Protein AF-A0A6J4G2F6-F1 (afdb_monomer_lite)

Sequence (438 aa):
MKLSGLYKGKTIAEAMEIYAPRSENNTDAYLQFIKQKSGVDLSKKLADLTPAEYEAFMGAIREYESSAGRGHEKGKGTVIKHSGNDGQAAPAPDLSTLRPEPRPRMGDQEGPAAVDGEPKPGDQPAEPEPPQEQKKSEAPADPRTHSLVEMASAPIDNPGRSALLKPVEKLTQAEMMDMINHAQGDYRGHRAGDPLKYHTYEKVQDWHVAMYGDGPQQHDGGKPVEPKPIRPIPEQPSPHTTPDGGDLWLATARIGQQVAEAAGTDGYSNAVKGLQRGLNILNQANPLPARSPAYGPYTKLGPVTEDGQYGPQTDFALKYATARQGPAKVQDGLALGRFNTFARNAQTSGNADGLEAATHGAFGPLFRSGVDTGSPKVEGGVLQETLNVLGPRHHDDWEALKVDNWVGPKTTAAFGRVLQNEDADRLTTAFGRGLGLL

Foldseek 3Di:
DDDPPLQPPDFQLVVLCVVPNVVHDVSVVLVVQLCVQLVDDRRDRPVPDDPSSNCSSVVSVVVVVVVVVPDDPDDDDDDDDDDDDDDDDDDDDDDPDDDDDDDDDDDDDDDDDDDDDDDDDDDDDDDDDDDPDPPPPQDPQDVQLVVLLVLLLDQDPQLLLNLLLDDLQQDAPVSLVSLVCCLVPVPPDDDPDQQVSLSSVLSSVQSCCQFQNPDDFDDDPNHTDDTHGPDDGDPDHDARAFPVRHHLSVLSSVVSVVLSVVCSVLNQLLSLLLLQQLLQLLLVVDPDDAGPPNPGGRDRNDGDDSRSDNDPSSSSSSSNCCSPPNSLLSLLSSLLSQLLSLLVVCLVVLALPCVVVSQCVSCVVVPDDPPDPPDQLVLQLLLLVLLQVQQVVPPVPDDRDDRDSDCDPVSSVSSSNSSPPDPSNRSSSSSSVSVVSD

Secondary structure (DSSP, 8-state):
----TTTTT-BHHHHHHHHS-TTTS-HHHHHHHHHHHH---TTSBGGG--HHHHHHHHHHHHHHHHHHTS---SS----PPP-------PPPPP------PPPPPP---------------------PPP-------PPPPPHHHHHHHHHHHSPPSSHHHHHTTS-GGG--HHHHHHHHHHHHHT--S--TT-HHHHHHHHHHHHHHHHHH-SPPPPEETTEEPPPPPSSPPPSSPPPPB-TTS-BHHHHHHHHHHHHHHHHHHH-HHHHHHHHHHHHHHHHHHSPPPPPPTTT-SPPPPPPPP-SS---HHHHHHHHHHHHHH-HHHHHHHHHHHHHHHHHHHHHHHT--TTHHHHHHHHHHHHHS-TT-SSS--HHHHHHHHHHHHHGGGT-TT-PPPP-SS---HHHHHHHHHHHTTS-HHHHHHHHHHHTT--

pLDDT: mean 81.3, std 23.37, range [26.16, 98.69]

Radius of gyration: 30.46 Å; chains: 1; bounding box: 100×67×74 Å

Structure (mmCIF, N/CA/C/O backbone):
data_AF-A0A6J4G2F6-F1
#
_entry.id   AF-A0A6J4G2F6-F1
#
loop_
_atom_site.group_PDB
_atom_site.id
_atom_site.type_symbol
_atom_site.label_atom_id
_atom_site.label_alt_id
_atom_site.label_comp_id
_atom_site.label_asym_id
_atom_site.label_entity_id
_atom_site.label_seq_id
_atom_site.pdbx_PDB_ins_code
_atom_site.Cartn_x
_atom_site.Cartn_y
_atom_site.Cartn_z
_atom_site.occupancy
_atom_site.B_iso_or_equiv
_atom_site.auth_seq_id
_atom_site.auth_comp_id
_atom_site.auth_asym_id
_atom_site.auth_atom_id
_atom_site.pdbx_PDB_model_num
ATOM 1 N N . MET A 1 1 ? 27.755 27.641 -13.354 1.00 51.56 1 MET A N 1
ATOM 2 C CA . MET A 1 1 ? 27.367 26.448 -12.574 1.00 51.56 1 MET A CA 1
ATOM 3 C C . MET A 1 1 ? 26.023 26.715 -11.891 1.00 51.56 1 MET A C 1
ATOM 5 O O . MET A 1 1 ? 25.897 27.755 -11.257 1.00 51.56 1 MET A O 1
ATOM 9 N N . LYS A 1 2 ? 24.996 25.863 -12.053 1.00 50.91 2 LYS A N 1
ATOM 10 C CA . LYS A 1 2 ? 23.713 26.022 -11.330 1.00 50.91 2 LYS A CA 1
ATOM 11 C C . LYS A 1 2 ? 23.823 25.326 -9.968 1.00 50.91 2 LYS A C 1
ATOM 13 O O . LYS A 1 2 ? 23.649 24.118 -9.886 1.00 50.91 2 LYS A O 1
ATOM 18 N N . LEU A 1 3 ? 24.166 26.078 -8.923 1.00 59.00 3 LEU A N 1
ATOM 19 C CA . LEU A 1 3 ? 24.136 25.586 -7.540 1.00 59.00 3 LEU A CA 1
ATOM 20 C C . LEU A 1 3 ? 22.682 25.531 -7.050 1.00 59.00 3 LEU A C 1
ATOM 22 O O . LEU A 1 3 ? 21.892 26.419 -7.384 1.00 59.00 3 LEU A O 1
ATOM 26 N N . SER A 1 4 ? 22.320 24.509 -6.268 1.00 70.19 4 SER A N 1
ATOM 27 C CA . SER A 1 4 ? 20.997 24.457 -5.634 1.00 70.19 4 SER A CA 1
ATOM 28 C C . SER A 1 4 ? 20.810 25.661 -4.699 1.00 70.19 4 SER A C 1
ATOM 30 O O . SER A 1 4 ? 21.786 26.231 -4.197 1.00 70.19 4 SER A O 1
ATOM 32 N N . GLY A 1 5 ? 19.558 26.058 -4.444 1.00 75.00 5 GLY A N 1
ATOM 33 C CA . GLY A 1 5 ? 19.252 27.206 -3.577 1.00 75.00 5 GLY A CA 1
ATOM 34 C C . GLY A 1 5 ? 19.876 27.106 -2.178 1.00 75.00 5 GLY A C 1
ATOM 35 O O . GLY A 1 5 ? 20.193 28.129 -1.581 1.00 75.00 5 GLY A O 1
ATOM 36 N N . LEU A 1 6 ? 20.134 25.882 -1.706 1.00 74.81 6 LEU A N 1
ATOM 37 C CA . LEU A 1 6 ? 20.721 25.579 -0.397 1.00 74.81 6 LEU A CA 1
ATOM 38 C C . LEU A 1 6 ? 22.200 25.982 -0.268 1.00 74.81 6 LEU A C 1
ATOM 40 O O . LEU A 1 6 ? 22.638 26.332 0.826 1.00 74.81 6 LEU A O 1
ATOM 44 N N . TYR A 1 7 ? 22.964 25.977 -1.366 1.00 82.06 7 TYR A N 1
ATOM 45 C CA . TYR A 1 7 ? 24.408 26.270 -1.359 1.00 82.06 7 TYR A CA 1
ATOM 46 C C . TYR A 1 7 ? 24.752 27.653 -1.922 1.00 82.06 7 TYR A C 1
ATOM 48 O O . TYR A 1 7 ? 25.921 28.042 -1.993 1.00 82.06 7 TYR A O 1
ATOM 56 N N . LYS A 1 8 ? 23.741 28.420 -2.341 1.00 84.12 8 LYS A N 1
ATOM 57 C CA . LYS A 1 8 ? 23.938 29.717 -2.986 1.00 84.12 8 LYS A CA 1
ATOM 58 C C . LYS A 1 8 ? 24.568 30.717 -2.009 1.00 84.12 8 LYS A C 1
ATOM 60 O O . LYS A 1 8 ? 24.012 31.008 -0.957 1.00 84.12 8 LYS A O 1
ATOM 65 N N . GLY A 1 9 ? 25.722 31.267 -2.390 1.00 85.81 9 GLY A N 1
ATOM 66 C CA . GLY A 1 9 ? 26.434 32.302 -1.630 1.00 85.81 9 GLY A CA 1
ATOM 67 C C . GLY A 1 9 ? 27.280 31.800 -0.457 1.00 85.81 9 GLY A C 1
ATOM 68 O O . GLY A 1 9 ? 27.942 32.623 0.171 1.00 85.81 9 GLY A O 1
ATOM 69 N N . LYS A 1 10 ? 27.292 30.488 -0.192 1.00 91.12 10 LYS A N 1
ATOM 70 C CA . LYS A 1 10 ? 28.061 29.876 0.895 1.00 91.12 10 LYS A CA 1
ATOM 71 C C . LYS A 1 10 ? 29.513 29.633 0.497 1.00 91.12 10 LYS A C 1
ATOM 73 O O . LYS A 1 10 ? 29.814 29.322 -0.663 1.00 91.12 10 LYS A O 1
ATOM 78 N N . THR A 1 11 ? 30.397 29.762 1.476 1.00 95.94 11 THR A N 1
ATOM 79 C CA . THR A 1 11 ? 31.772 29.259 1.400 1.00 95.94 11 THR A CA 1
ATOM 80 C C . THR A 1 11 ? 31.779 27.737 1.320 1.00 95.94 11 THR A C 1
ATOM 82 O O . THR A 1 11 ? 30.791 27.079 1.660 1.00 95.94 11 THR A O 1
ATOM 85 N N . ILE A 1 12 ? 32.888 27.157 0.866 1.00 92.12 12 ILE A N 1
ATOM 86 C CA . ILE A 1 12 ? 33.057 25.701 0.871 1.00 92.12 12 ILE A CA 1
ATOM 87 C C . ILE A 1 12 ? 32.887 25.153 2.291 1.00 92.12 12 ILE A C 1
ATOM 89 O O . ILE A 1 12 ? 32.161 24.182 2.473 1.00 92.12 12 ILE A O 1
ATOM 93 N N . ALA A 1 13 ? 33.485 25.797 3.299 1.00 92.00 13 ALA A N 1
ATOM 94 C CA . ALA A 1 13 ? 33.343 25.379 4.692 1.00 92.00 13 ALA A CA 1
ATOM 95 C C . ALA A 1 13 ? 31.871 25.335 5.146 1.00 92.00 13 ALA A C 1
ATOM 97 O O . ALA A 1 13 ? 31.409 24.313 5.646 1.00 92.00 13 ALA A O 1
ATOM 98 N N . GLU A 1 14 ? 31.102 26.397 4.895 1.00 91.88 14 GLU A N 1
ATOM 99 C CA . GLU A 1 14 ? 29.677 26.458 5.257 1.00 91.88 14 GLU A CA 1
ATOM 100 C C . GLU A 1 14 ? 28.812 25.470 4.470 1.00 91.88 14 GLU A C 1
ATOM 102 O O . GLU A 1 14 ? 27.814 24.963 4.978 1.00 91.88 14 GLU A O 1
ATOM 107 N N . ALA A 1 15 ? 29.158 25.206 3.212 1.00 91.75 15 ALA A N 1
ATOM 108 C CA . ALA A 1 15 ? 28.461 24.207 2.419 1.00 91.75 15 ALA A CA 1
ATOM 109 C C . ALA A 1 15 ? 28.740 22.788 2.919 1.00 91.75 15 ALA A C 1
ATOM 111 O O . ALA A 1 15 ? 27.828 21.960 2.918 1.00 91.75 15 ALA A O 1
ATOM 112 N N . MET A 1 16 ? 29.957 22.523 3.399 1.00 90.75 16 MET A N 1
ATOM 113 C CA . MET A 1 16 ? 30.303 21.242 4.011 1.00 90.75 16 MET A CA 1
ATOM 114 C C . MET A 1 16 ? 29.598 21.020 5.348 1.00 90.75 16 MET A C 1
ATOM 116 O O . MET A 1 16 ? 29.248 19.885 5.635 1.00 90.75 16 MET A O 1
ATOM 120 N N . GLU A 1 17 ? 29.291 22.068 6.116 1.00 88.12 17 GLU A N 1
ATOM 121 C CA . GLU A 1 17 ? 28.448 21.941 7.320 1.00 88.12 17 GLU A CA 1
ATOM 122 C C . GLU A 1 17 ? 27.005 21.515 6.999 1.00 88.12 17 GLU A C 1
ATOM 124 O O . GLU A 1 17 ? 26.335 20.913 7.830 1.00 88.12 17 GLU A O 1
ATOM 129 N N . ILE A 1 18 ? 26.516 21.797 5.788 1.00 86.12 18 ILE A N 1
ATOM 130 C CA . ILE A 1 18 ? 25.191 21.350 5.326 1.00 86.12 18 ILE A CA 1
ATOM 131 C C . ILE A 1 18 ? 25.275 19.949 4.724 1.00 86.12 18 ILE A C 1
ATOM 133 O O . ILE A 1 18 ? 24.377 19.135 4.906 1.00 86.12 18 ILE A O 1
ATOM 137 N N . TYR A 1 19 ? 26.336 19.688 3.965 1.00 83.94 19 TYR A N 1
ATOM 138 C CA . TYR A 1 19 ? 26.542 18.424 3.268 1.00 83.94 19 TYR A CA 1
ATOM 139 C C . TYR A 1 19 ? 26.914 17.279 4.221 1.00 83.94 19 TYR A C 1
ATOM 141 O O . TYR A 1 19 ? 26.402 16.173 4.088 1.00 83.94 19 TYR A O 1
ATOM 149 N N . ALA A 1 20 ? 27.784 17.553 5.192 1.00 84.25 20 ALA A N 1
ATOM 150 C CA . ALA A 1 20 ? 28.274 16.612 6.188 1.00 84.25 20 ALA A CA 1
ATOM 151 C C . ALA A 1 20 ? 28.316 17.315 7.557 1.00 84.25 20 ALA A C 1
ATOM 153 O O . ALA A 1 20 ? 29.393 17.727 7.993 1.00 84.25 20 ALA A O 1
ATOM 154 N N . PRO A 1 21 ? 27.170 17.485 8.239 1.00 84.25 21 PRO A N 1
ATOM 155 C CA . PRO A 1 21 ? 27.099 18.229 9.493 1.00 84.25 21 PRO A CA 1
ATOM 156 C C . PRO A 1 21 ? 27.928 17.569 10.597 1.00 84.25 21 PRO A C 1
ATOM 158 O O . PRO A 1 21 ? 27.966 16.338 10.711 1.00 84.25 21 PRO A O 1
ATOM 161 N N . ARG A 1 22 ? 28.545 18.392 11.456 1.00 84.69 22 ARG A N 1
ATOM 162 C CA . ARG A 1 22 ? 29.388 17.933 12.581 1.00 84.69 22 ARG A CA 1
ATOM 163 C C . ARG A 1 22 ? 28.678 17.011 13.567 1.00 84.69 22 ARG A C 1
ATOM 165 O O . ARG A 1 22 ? 29.331 16.229 14.250 1.00 84.69 22 ARG A O 1
ATOM 172 N N . SER A 1 23 ? 27.352 17.105 13.664 1.00 75.69 23 SER A N 1
ATOM 173 C CA . SER A 1 23 ? 26.538 16.215 14.500 1.00 75.69 23 SER A CA 1
ATOM 174 C C . SER A 1 23 ? 26.564 14.760 14.025 1.00 75.69 23 SER A C 1
ATOM 176 O O . SER A 1 23 ? 26.301 13.859 14.815 1.00 75.69 23 SER A O 1
ATOM 178 N N . GLU A 1 24 ? 26.884 14.522 12.752 1.00 65.56 24 GLU A N 1
ATOM 179 C CA . GLU A 1 24 ? 26.834 13.202 12.114 1.00 65.56 24 GLU A CA 1
ATOM 180 C C . GLU A 1 24 ? 28.211 12.739 11.615 1.00 65.56 24 GLU A C 1
ATOM 182 O O . GLU A 1 24 ? 28.486 11.537 11.544 1.00 65.56 24 GLU A O 1
ATOM 187 N N . ASN A 1 25 ? 29.100 13.687 11.308 1.00 82.19 25 ASN A N 1
ATOM 188 C CA . ASN A 1 25 ? 30.383 13.450 10.660 1.00 82.19 25 ASN A CA 1
ATOM 189 C C . ASN A 1 25 ? 31.524 14.182 11.374 1.00 82.19 25 ASN A C 1
ATOM 191 O O . ASN A 1 25 ? 31.325 15.194 12.037 1.00 82.19 25 ASN A O 1
ATOM 195 N N . ASN A 1 26 ? 32.761 13.717 11.178 1.00 85.94 26 ASN A N 1
ATOM 196 C CA . ASN A 1 26 ? 33.939 14.503 11.546 1.00 85.94 26 ASN A CA 1
ATOM 197 C C . ASN A 1 26 ? 34.236 15.532 10.441 1.00 85.94 26 ASN A C 1
ATOM 199 O O . ASN A 1 26 ? 35.164 15.368 9.647 1.00 85.94 26 ASN A O 1
ATOM 203 N N . THR A 1 27 ? 33.405 16.571 10.365 1.00 89.00 27 THR A N 1
ATOM 204 C CA . THR A 1 27 ? 33.462 17.609 9.321 1.00 89.00 27 THR A CA 1
ATOM 205 C C . THR A 1 27 ? 34.807 18.326 9.293 1.00 89.00 27 THR A C 1
ATOM 207 O O . THR A 1 27 ? 35.273 18.692 8.221 1.00 89.00 27 THR A O 1
ATOM 210 N N . ASP A 1 28 ? 35.490 18.457 10.435 1.00 88.94 28 ASP A N 1
ATOM 211 C CA . ASP A 1 28 ? 36.844 19.021 10.491 1.00 88.94 28 ASP A CA 1
ATOM 212 C C . ASP A 1 28 ? 37.862 18.160 9.746 1.00 88.94 28 ASP A C 1
ATOM 214 O O . ASP A 1 28 ? 38.638 18.677 8.941 1.00 88.94 28 ASP A O 1
ATOM 218 N N . ALA A 1 29 ? 37.848 16.843 9.973 1.00 85.69 29 ALA A N 1
ATOM 219 C CA . ALA A 1 29 ? 38.721 15.921 9.250 1.00 85.69 29 ALA A CA 1
ATOM 220 C C . ALA A 1 29 ? 38.395 15.906 7.750 1.00 85.69 29 ALA A C 1
ATOM 222 O O . ALA A 1 29 ? 39.298 15.823 6.917 1.00 85.69 29 ALA A O 1
ATOM 223 N N . TYR A 1 30 ? 37.113 16.037 7.405 1.00 90.56 30 TYR A N 1
ATOM 224 C CA . TYR A 1 30 ? 36.658 16.116 6.023 1.00 90.56 30 TYR A CA 1
ATOM 225 C C . TYR A 1 30 ? 37.171 17.395 5.342 1.00 90.56 30 TYR A C 1
ATOM 227 O O . TYR A 1 30 ? 37.789 17.345 4.278 1.00 90.56 30 TYR A O 1
ATOM 235 N N . LEU A 1 31 ? 37.007 18.548 5.990 1.00 91.88 31 LEU A N 1
ATOM 236 C CA . LEU A 1 31 ? 37.504 19.833 5.504 1.00 91.88 31 LEU A CA 1
ATOM 237 C C . LEU A 1 31 ? 39.030 19.838 5.362 1.00 91.88 31 LEU A C 1
ATOM 239 O O . LEU A 1 31 ? 39.550 20.311 4.350 1.00 91.88 31 LEU A O 1
ATOM 243 N N . GLN A 1 32 ? 39.758 19.264 6.323 1.00 89.75 32 GLN A N 1
ATOM 244 C CA . GLN A 1 32 ? 41.212 19.117 6.223 1.00 89.75 32 GLN A CA 1
ATOM 245 C C . GLN A 1 32 ? 41.625 18.247 5.034 1.00 89.75 32 GLN A C 1
ATOM 247 O O . GLN A 1 32 ? 42.523 18.640 4.288 1.00 89.75 32 GLN A O 1
ATOM 252 N N . PHE A 1 33 ? 40.953 17.113 4.815 1.00 91.69 33 PHE A N 1
ATOM 253 C CA . PHE A 1 33 ? 41.236 16.247 3.672 1.00 91.69 33 PHE A CA 1
ATOM 254 C C . PHE A 1 33 ? 40.964 16.955 2.344 1.00 91.69 33 PHE A C 1
ATOM 256 O O . PHE A 1 33 ? 41.809 16.935 1.451 1.00 91.69 33 PHE A O 1
ATOM 263 N N . ILE A 1 34 ? 39.821 17.639 2.225 1.00 90.06 34 ILE A N 1
ATOM 264 C CA . ILE A 1 34 ? 39.475 18.407 1.026 1.00 90.06 34 ILE A CA 1
ATOM 265 C C . ILE A 1 34 ? 40.536 19.471 0.760 1.00 90.06 34 ILE A C 1
ATOM 267 O O . ILE A 1 34 ? 41.036 19.553 -0.361 1.00 90.06 34 ILE A O 1
ATOM 271 N N . LYS A 1 35 ? 40.933 20.249 1.773 1.00 92.81 35 LYS A N 1
ATOM 272 C CA . LYS A 1 35 ? 41.977 21.270 1.627 1.00 92.81 35 LYS A CA 1
ATOM 273 C C . LYS A 1 35 ? 43.304 20.660 1.172 1.00 92.81 35 LYS A C 1
ATOM 275 O O . LYS A 1 35 ? 43.934 21.186 0.260 1.00 92.81 35 LYS A O 1
ATOM 280 N N . GLN A 1 36 ? 43.714 19.545 1.776 1.00 89.19 36 GLN A N 1
ATOM 281 C CA . GLN A 1 36 ? 44.972 18.873 1.451 1.00 89.19 36 GLN A CA 1
ATOM 282 C C . GLN A 1 36 ? 44.971 18.278 0.038 1.00 89.19 36 GLN A C 1
ATOM 284 O O . GLN A 1 36 ? 45.986 18.344 -0.651 1.00 89.19 36 GLN A O 1
ATOM 289 N N . LYS A 1 37 ? 43.850 17.690 -0.390 1.00 91.12 37 LYS A N 1
ATOM 290 C CA . LYS A 1 37 ? 43.761 16.954 -1.653 1.00 91.12 37 LYS A CA 1
ATOM 291 C C . LYS A 1 37 ? 43.421 17.840 -2.849 1.00 91.12 37 LYS A C 1
ATOM 293 O O . LYS A 1 37 ? 43.965 17.629 -3.927 1.00 91.12 37 LYS A O 1
ATOM 298 N N . SER A 1 38 ? 42.533 18.815 -2.665 1.00 92.31 38 SER A N 1
ATOM 299 C CA . SER A 1 38 ? 42.101 19.718 -3.740 1.00 92.31 38 SER A CA 1
ATOM 300 C C . SER A 1 38 ? 42.972 20.969 -3.867 1.00 92.31 38 SER A C 1
ATOM 302 O O . SER A 1 38 ? 42.979 21.592 -4.923 1.00 92.31 38 SER A O 1
ATOM 304 N N . GLY A 1 39 ? 43.679 21.368 -2.800 1.00 90.56 39 GLY A N 1
ATOM 305 C CA . GLY A 1 39 ? 44.432 22.627 -2.749 1.00 90.56 39 GLY A CA 1
ATOM 306 C C . GLY A 1 39 ? 43.558 23.889 -2.728 1.00 90.56 39 GLY A C 1
ATOM 307 O O . GLY A 1 39 ? 44.090 24.996 -2.746 1.00 90.56 39 GLY A O 1
ATOM 308 N N . VAL A 1 40 ? 42.230 23.741 -2.685 1.00 92.06 40 VAL A N 1
ATOM 309 C CA . VAL A 1 40 ? 41.277 24.853 -2.739 1.00 92.06 40 VAL A CA 1
ATOM 310 C C . VAL A 1 40 ? 41.151 25.529 -1.370 1.00 92.06 40 VAL A C 1
ATOM 312 O O . VAL A 1 40 ? 41.090 24.870 -0.328 1.00 92.06 40 VAL A O 1
ATOM 315 N N . ASP A 1 41 ? 41.078 26.861 -1.370 1.00 93.25 41 ASP A N 1
ATOM 316 C CA . ASP A 1 41 ? 40.784 27.644 -0.169 1.00 93.25 41 ASP A CA 1
ATOM 317 C C . ASP A 1 41 ? 39.328 27.435 0.275 1.00 93.25 41 ASP A C 1
ATOM 319 O O . ASP A 1 41 ? 38.385 27.813 -0.420 1.00 93.25 41 ASP A O 1
ATOM 323 N N . LEU A 1 42 ? 39.142 26.858 1.464 1.00 93.38 42 LEU A N 1
ATOM 324 C CA . LEU A 1 42 ? 37.826 26.533 2.019 1.00 93.38 42 LEU A CA 1
ATOM 325 C C . LEU A 1 42 ? 36.975 27.767 2.365 1.00 93.38 42 LEU A C 1
ATOM 327 O O . LEU A 1 42 ? 35.763 27.638 2.547 1.00 93.38 42 LEU A O 1
ATOM 331 N N . SER A 1 43 ? 37.591 28.948 2.464 1.00 94.69 43 SER A N 1
ATOM 332 C CA . SER A 1 43 ? 36.883 30.217 2.669 1.00 94.69 43 SER A CA 1
ATOM 333 C C . SER A 1 43 ? 36.302 30.794 1.371 1.00 94.69 43 SER A C 1
ATOM 335 O O . SER A 1 43 ? 35.475 31.705 1.409 1.00 94.69 43 SER A O 1
ATOM 337 N N . LYS A 1 44 ? 36.683 30.243 0.212 1.00 93.81 44 LYS A N 1
ATOM 338 C CA . LYS A 1 44 ? 36.155 30.648 -1.093 1.00 93.81 44 LYS A CA 1
ATOM 339 C C . LYS A 1 44 ? 34.699 30.204 -1.238 1.00 93.81 44 LYS A C 1
ATOM 341 O O . LYS A 1 44 ? 34.308 29.133 -0.764 1.00 93.81 44 LYS A O 1
ATOM 346 N N . LYS A 1 45 ? 33.872 31.015 -1.904 1.00 94.75 45 LYS A N 1
ATOM 347 C CA . LYS A 1 45 ? 32.489 30.633 -2.222 1.00 94.75 45 LYS A CA 1
ATOM 348 C C . LYS A 1 45 ? 32.465 29.586 -3.321 1.00 94.75 45 LYS A C 1
ATOM 350 O O . LYS A 1 45 ? 33.206 29.685 -4.294 1.00 94.75 45 LYS A O 1
ATOM 355 N N . LEU A 1 46 ? 31.538 28.636 -3.214 1.00 88.19 46 LEU A N 1
ATOM 356 C CA . LEU A 1 46 ? 31.334 27.599 -4.236 1.00 88.19 46 LEU A CA 1
ATOM 357 C C . LEU A 1 46 ? 31.055 28.177 -5.627 1.00 88.19 46 LEU A C 1
ATOM 359 O O . LEU A 1 46 ? 31.460 27.598 -6.629 1.00 88.19 46 LEU A O 1
ATOM 363 N N . ALA A 1 47 ? 30.371 29.321 -5.687 1.00 90.19 47 ALA A N 1
ATOM 364 C CA . ALA A 1 47 ? 30.064 30.005 -6.941 1.00 90.19 47 ALA A CA 1
ATOM 365 C C . ALA A 1 47 ? 31.299 30.626 -7.615 1.00 90.19 47 ALA A C 1
ATOM 367 O O . ALA A 1 47 ? 31.268 30.846 -8.824 1.00 90.19 47 ALA A O 1
ATOM 368 N N . ASP A 1 48 ? 32.363 30.873 -6.847 1.00 91.50 48 ASP A N 1
ATOM 369 C CA . ASP A 1 48 ? 33.574 31.560 -7.301 1.00 91.50 48 ASP A CA 1
ATOM 370 C C . ASP A 1 48 ? 34.682 30.567 -7.696 1.00 91.50 48 ASP A C 1
ATOM 372 O O . ASP A 1 48 ? 35.787 30.971 -8.065 1.00 91.50 48 ASP A O 1
ATOM 376 N N . LEU A 1 49 ? 34.414 29.259 -7.606 1.00 89.50 49 LEU A N 1
ATOM 377 C CA . LEU A 1 49 ? 35.345 28.231 -8.052 1.00 89.50 49 LEU A CA 1
ATOM 378 C C . LEU A 1 49 ? 35.445 28.215 -9.573 1.00 89.50 49 LEU A C 1
ATOM 380 O O . LEU A 1 49 ? 34.445 28.174 -10.293 1.00 89.50 49 LEU A O 1
ATOM 384 N N . THR A 1 50 ? 36.680 28.188 -10.065 1.00 92.88 50 THR A N 1
ATOM 385 C CA . THR A 1 50 ? 36.947 27.859 -11.463 1.00 92.88 50 THR A CA 1
ATOM 386 C C . THR A 1 50 ? 36.547 26.406 -11.742 1.00 92.88 50 THR A C 1
ATOM 388 O O . THR A 1 50 ? 36.499 25.591 -10.818 1.00 92.88 50 THR A O 1
ATOM 391 N N . PRO A 1 51 ? 36.306 26.026 -13.009 1.00 87.50 51 PRO A N 1
ATOM 392 C CA . PRO A 1 51 ? 35.995 24.639 -13.351 1.00 87.50 51 PRO A CA 1
ATOM 393 C C . PRO A 1 51 ? 37.045 23.634 -12.848 1.00 87.50 51 PRO A C 1
ATOM 395 O O . PRO A 1 51 ? 36.682 22.569 -12.360 1.00 87.50 51 PRO A O 1
ATOM 398 N N . ALA A 1 52 ? 38.332 23.994 -12.903 1.00 85.25 52 ALA A N 1
ATOM 399 C CA . ALA A 1 52 ? 39.424 23.145 -12.428 1.00 85.25 52 ALA A CA 1
ATOM 400 C C . ALA A 1 52 ? 39.431 22.997 -10.897 1.00 85.25 52 ALA A C 1
ATOM 402 O O . ALA A 1 52 ? 39.576 21.889 -10.387 1.00 85.25 52 ALA A O 1
ATOM 403 N N . GLU A 1 53 ? 39.225 24.091 -10.159 1.00 90.00 53 GLU A N 1
ATOM 404 C CA . GLU A 1 53 ? 39.097 24.040 -8.696 1.00 90.00 53 GLU A CA 1
ATOM 405 C C . GLU A 1 53 ? 37.849 23.259 -8.271 1.00 90.00 53 GLU A C 1
ATOM 407 O O . GLU A 1 53 ? 37.892 22.517 -7.293 1.00 90.00 53 GLU A O 1
ATOM 412 N N . TYR A 1 54 ? 36.744 23.390 -9.010 1.00 90.94 54 TYR A N 1
ATOM 413 C CA . TYR A 1 54 ? 35.516 22.651 -8.739 1.00 90.94 54 TYR A CA 1
ATOM 414 C C . TYR A 1 54 ? 35.693 21.143 -8.960 1.00 90.94 54 TYR A C 1
ATOM 416 O O . TYR A 1 54 ? 35.302 20.353 -8.102 1.00 90.94 54 TYR A O 1
ATOM 424 N N . GLU A 1 55 ? 36.331 20.730 -10.059 1.00 85.88 55 GLU A N 1
ATOM 425 C CA . GLU A 1 55 ? 36.669 19.321 -10.296 1.00 85.88 55 GLU A CA 1
ATOM 426 C C . GLU A 1 55 ? 37.631 18.774 -9.235 1.00 85.88 55 GLU A C 1
ATOM 428 O O . GLU A 1 55 ? 37.409 17.679 -8.719 1.00 85.88 55 GLU A O 1
ATOM 433 N N . ALA A 1 56 ? 38.650 19.544 -8.834 1.00 86.31 56 ALA A N 1
ATOM 434 C CA . ALA A 1 56 ? 39.566 19.152 -7.761 1.00 86.31 56 ALA A CA 1
ATOM 435 C C . ALA A 1 56 ? 38.843 19.004 -6.409 1.00 86.31 56 ALA A C 1
ATOM 437 O O . ALA A 1 56 ? 39.071 18.039 -5.676 1.00 86.31 56 ALA A O 1
ATOM 438 N N . PHE A 1 57 ? 37.933 19.928 -6.094 1.00 92.69 57 PHE A N 1
ATOM 439 C CA . PHE A 1 57 ? 37.085 19.891 -4.903 1.00 92.69 57 PHE A CA 1
ATOM 440 C C . PHE A 1 57 ? 36.153 18.666 -4.898 1.00 92.69 57 PHE A C 1
ATOM 442 O O . PHE A 1 57 ? 36.159 17.887 -3.943 1.00 92.69 57 PHE A O 1
ATOM 449 N N . MET A 1 58 ? 35.410 18.430 -5.984 1.00 88.94 58 MET A N 1
ATOM 450 C CA . MET A 1 58 ? 34.510 17.274 -6.110 1.00 88.94 58 MET A CA 1
ATOM 451 C C . MET A 1 58 ? 35.268 15.943 -6.204 1.00 88.94 58 MET A C 1
ATOM 453 O O . MET A 1 58 ? 34.769 14.906 -5.766 1.00 88.94 58 MET A O 1
ATOM 457 N N . GLY A 1 59 ? 36.473 15.943 -6.774 1.00 88.31 59 GLY A N 1
ATOM 458 C CA . GLY A 1 59 ? 37.386 14.801 -6.771 1.00 88.31 59 GLY A CA 1
ATOM 459 C C . GLY A 1 59 ? 37.816 14.423 -5.354 1.00 88.31 59 GLY A C 1
ATOM 460 O O . GLY A 1 59 ? 37.696 13.261 -4.972 1.00 88.31 59 GLY A O 1
ATOM 461 N N . ALA A 1 60 ? 38.216 15.409 -4.545 1.00 89.88 60 ALA A N 1
ATOM 462 C CA . ALA A 1 60 ? 38.584 15.194 -3.147 1.00 89.88 60 ALA A CA 1
ATOM 463 C C . ALA A 1 60 ? 37.410 14.677 -2.295 1.00 89.88 60 ALA A C 1
ATOM 465 O O . ALA A 1 60 ? 37.604 13.788 -1.469 1.00 89.88 60 ALA A O 1
ATOM 466 N N . ILE A 1 61 ? 36.188 15.174 -2.523 1.00 87.19 61 ILE A N 1
ATOM 467 C CA . ILE A 1 61 ? 34.976 14.662 -1.862 1.00 87.19 61 ILE A CA 1
ATOM 468 C C . ILE A 1 61 ? 34.759 13.181 -2.187 1.00 87.19 61 ILE A C 1
ATOM 470 O O . ILE A 1 61 ? 34.629 12.376 -1.266 1.00 87.19 61 ILE A O 1
ATOM 474 N N . ARG A 1 62 ? 34.786 12.810 -3.475 1.00 86.19 62 ARG A N 1
ATOM 475 C CA . ARG A 1 62 ? 34.608 11.416 -3.920 1.00 86.19 62 ARG A CA 1
ATOM 476 C C . ARG A 1 62 ? 35.662 10.484 -3.324 1.00 86.19 62 ARG A C 1
ATOM 478 O O . ARG A 1 62 ? 35.342 9.376 -2.897 1.00 86.19 62 ARG A O 1
ATOM 485 N N . GLU A 1 63 ? 36.916 10.928 -3.280 1.00 83.81 63 GLU A N 1
ATOM 486 C CA . GLU A 1 63 ? 38.018 10.136 -2.731 1.00 83.81 63 GLU A CA 1
ATOM 487 C C . GLU A 1 63 ? 37.871 9.919 -1.218 1.00 83.81 63 GLU A C 1
ATOM 489 O O . GLU A 1 63 ? 38.022 8.788 -0.742 1.00 83.81 63 GLU A O 1
ATOM 494 N N . TYR A 1 64 ? 37.498 10.959 -0.467 1.00 84.25 64 TYR A N 1
ATOM 495 C CA . TYR A 1 64 ? 37.226 10.848 0.968 1.00 84.25 64 TYR A CA 1
ATOM 496 C C . TYR A 1 64 ? 36.092 9.858 1.269 1.00 84.25 64 TYR A C 1
ATOM 498 O O . TYR A 1 64 ? 36.229 8.988 2.125 1.00 84.25 64 TYR A O 1
ATOM 506 N N . GLU A 1 65 ? 34.993 9.913 0.516 1.00 78.69 65 GLU A N 1
ATOM 507 C CA . GLU A 1 65 ? 33.857 8.999 0.706 1.00 78.69 65 GLU A CA 1
ATOM 508 C C . GLU A 1 65 ? 34.200 7.556 0.319 1.00 78.69 65 GLU A C 1
ATOM 510 O O . GLU A 1 65 ? 33.811 6.606 1.002 1.00 78.69 65 GLU A O 1
ATOM 515 N N . SER A 1 66 ? 34.996 7.374 -0.738 1.00 73.12 66 SER A N 1
ATOM 516 C CA . SER A 1 66 ? 35.439 6.048 -1.185 1.00 73.12 66 SER A CA 1
ATOM 517 C C . SER A 1 66 ? 36.435 5.375 -0.228 1.00 73.12 66 SER A C 1
ATOM 519 O O . SER A 1 66 ? 36.544 4.144 -0.204 1.00 73.12 66 SER A O 1
ATOM 521 N N . SER A 1 67 ? 37.174 6.174 0.551 1.00 66.69 67 SER A N 1
ATOM 522 C CA . SER A 1 67 ? 38.138 5.698 1.548 1.00 66.69 67 SER A CA 1
ATOM 523 C C . SER A 1 67 ? 37.483 5.466 2.912 1.00 66.69 67 SER A C 1
ATOM 525 O O . SER A 1 67 ? 37.808 4.481 3.571 1.00 66.69 67 SER A O 1
ATOM 527 N N . ALA A 1 68 ? 36.476 6.263 3.285 1.00 58.09 68 ALA A N 1
ATOM 528 C CA . ALA A 1 68 ? 35.667 6.047 4.487 1.00 58.09 68 ALA A CA 1
ATOM 529 C C . ALA A 1 68 ? 34.806 4.764 4.425 1.00 58.09 68 ALA A C 1
ATOM 531 O O . ALA A 1 68 ? 34.517 4.164 5.458 1.00 58.09 68 ALA A O 1
ATOM 532 N N . GLY A 1 69 ? 34.435 4.300 3.223 1.00 45.97 69 GLY A N 1
ATOM 533 C CA . GLY A 1 69 ? 33.681 3.055 3.007 1.00 45.97 69 GLY A CA 1
ATOM 534 C C . GLY A 1 69 ? 34.492 1.756 3.139 1.00 45.97 69 GLY A C 1
ATOM 535 O O . GLY A 1 69 ? 33.914 0.671 3.138 1.00 45.97 69 GLY A O 1
ATOM 536 N N . ARG A 1 70 ? 35.824 1.836 3.270 1.00 39.84 70 ARG A N 1
ATOM 537 C CA . ARG A 1 70 ? 36.717 0.682 3.469 1.00 39.84 70 ARG A CA 1
ATOM 538 C C . ARG A 1 70 ? 37.293 0.685 4.887 1.00 39.84 70 ARG A C 1
ATOM 540 O O . ARG A 1 70 ? 38.459 0.982 5.088 1.00 39.84 70 ARG A O 1
ATOM 547 N N . GLY A 1 71 ? 36.457 0.347 5.869 1.00 38.81 71 GLY A N 1
ATOM 548 C CA . GLY A 1 71 ? 36.886 -0.294 7.121 1.00 38.81 71 GLY A CA 1
ATOM 549 C C . GLY A 1 71 ? 37.991 0.370 7.953 1.00 38.81 71 GLY A C 1
ATOM 550 O O . GLY A 1 71 ? 38.726 -0.355 8.617 1.00 38.81 71 GLY A O 1
ATOM 551 N N . HIS A 1 72 ? 38.112 1.699 7.973 1.00 33.19 72 HIS A N 1
ATOM 552 C CA . HIS A 1 72 ? 38.896 2.373 9.008 1.00 33.19 72 HIS A CA 1
ATOM 553 C C . HIS A 1 72 ? 37.968 2.862 10.116 1.00 33.19 72 HIS A C 1
ATOM 555 O O . HIS A 1 72 ? 37.070 3.673 9.890 1.00 33.19 72 HIS A O 1
ATOM 561 N N . GLU A 1 73 ? 38.189 2.324 11.316 1.00 35.53 73 GLU A N 1
ATOM 562 C CA . GLU A 1 73 ? 37.586 2.781 12.562 1.00 35.53 73 GLU A CA 1
ATOM 563 C C . GLU A 1 73 ? 37.538 4.311 12.624 1.00 35.53 73 GLU A C 1
ATOM 565 O O . GLU A 1 73 ? 38.509 5.009 12.310 1.00 35.53 73 GLU A O 1
ATOM 570 N N . LYS A 1 74 ? 36.390 4.833 13.070 1.00 41.47 74 LYS A N 1
ATOM 571 C CA . LYS A 1 74 ? 36.253 6.232 13.466 1.00 41.47 74 LYS A CA 1
ATOM 572 C C . LYS A 1 74 ? 37.330 6.546 14.510 1.00 41.47 74 LYS A C 1
ATOM 574 O O . LYS A 1 74 ? 37.194 6.194 15.675 1.00 41.47 74 LYS A O 1
ATOM 579 N N . GLY A 1 75 ? 38.369 7.254 14.077 1.00 38.09 75 GLY A N 1
ATOM 580 C CA . GLY A 1 75 ? 39.353 7.888 14.945 1.00 38.09 75 GLY A CA 1
ATOM 581 C C . GLY A 1 75 ? 40.653 7.109 15.125 1.00 38.09 75 GLY A C 1
ATOM 582 O O . GLY A 1 75 ? 40.836 6.427 16.124 1.00 38.09 75 GLY A O 1
ATOM 583 N N . LYS A 1 76 ? 41.608 7.338 14.220 1.00 29.59 76 LYS A N 1
ATOM 584 C CA . LYS A 1 76 ? 42.991 7.759 14.524 1.00 29.59 76 LYS A CA 1
ATOM 585 C C . LYS A 1 76 ? 43.725 7.990 13.206 1.00 29.59 76 LYS A C 1
ATOM 587 O O . LYS A 1 76 ? 43.721 7.139 12.325 1.00 29.59 76 LYS A O 1
ATOM 592 N N . GLY A 1 77 ? 44.307 9.178 13.059 1.00 39.31 77 GLY A N 1
ATOM 593 C CA . GLY A 1 77 ? 45.027 9.567 11.854 1.00 39.31 77 GLY A CA 1
ATOM 594 C C . GLY A 1 77 ? 46.206 8.640 11.583 1.00 39.31 77 GLY A C 1
ATOM 595 O O . GLY A 1 77 ? 46.991 8.328 12.478 1.00 39.31 77 GLY A O 1
ATOM 596 N N . THR A 1 78 ? 46.359 8.216 10.335 1.00 26.16 78 THR A N 1
ATOM 597 C CA . THR A 1 78 ? 47.641 7.713 9.850 1.00 26.16 78 THR A CA 1
ATOM 598 C C . THR A 1 78 ? 47.813 8.141 8.401 1.00 26.16 78 THR A C 1
ATOM 600 O O . THR A 1 78 ? 46.980 7.869 7.542 1.00 26.16 78 THR A O 1
ATOM 603 N N . VAL A 1 79 ? 48.889 8.885 8.161 1.00 36.25 79 VAL A N 1
ATOM 604 C CA . VAL A 1 79 ? 49.321 9.365 6.849 1.00 36.25 79 VAL A CA 1
ATOM 605 C C . VAL A 1 79 ? 49.799 8.160 6.040 1.00 36.25 79 VAL A C 1
ATOM 607 O O . VAL A 1 79 ? 50.811 7.557 6.396 1.00 36.25 79 VAL A O 1
ATOM 610 N N . ILE A 1 80 ? 49.105 7.814 4.953 1.00 31.73 80 ILE A N 1
ATOM 611 C CA . ILE A 1 80 ? 49.576 6.797 4.003 1.00 31.73 80 ILE A CA 1
ATOM 612 C C . ILE A 1 80 ? 50.134 7.496 2.759 1.00 31.73 80 ILE A C 1
ATOM 614 O O . ILE A 1 80 ? 49.462 8.291 2.105 1.00 31.73 80 ILE A O 1
ATOM 618 N N . LYS A 1 81 ? 51.413 7.216 2.486 1.00 27.97 81 LYS A N 1
ATOM 619 C CA . LYS A 1 81 ? 52.208 7.723 1.362 1.00 27.97 81 LYS A CA 1
ATOM 620 C C . LYS A 1 81 ? 51.752 7.112 0.031 1.00 27.97 81 LYS A C 1
ATOM 622 O O . LYS A 1 81 ? 51.446 5.927 -0.041 1.00 27.97 81 LYS A O 1
ATOM 627 N N . HIS A 1 82 ? 51.786 7.937 -1.015 1.00 29.05 82 HIS A N 1
ATOM 628 C CA . HIS A 1 82 ? 51.531 7.580 -2.410 1.00 29.05 82 HIS A CA 1
ATOM 629 C C . HIS A 1 82 ? 52.467 6.486 -2.948 1.00 29.05 82 HIS A C 1
ATOM 631 O O . HIS A 1 82 ? 53.681 6.552 -2.762 1.00 29.05 82 HIS A O 1
ATOM 637 N N . SER A 1 83 ? 51.905 5.563 -3.730 1.00 28.00 83 SER A N 1
ATOM 638 C CA . SER A 1 83 ? 52.612 4.861 -4.803 1.00 28.00 83 SER A CA 1
ATOM 639 C C . SER A 1 83 ? 51.665 4.784 -6.000 1.00 28.00 83 SER A C 1
ATOM 641 O O . SER A 1 83 ? 50.534 4.317 -5.868 1.00 28.00 83 SER A O 1
ATOM 643 N N . GLY A 1 84 ? 52.082 5.389 -7.112 1.00 27.09 84 GLY A N 1
ATOM 644 C CA . GLY A 1 84 ? 51.290 5.534 -8.326 1.00 27.09 84 GLY A CA 1
ATOM 645 C C . GLY A 1 84 ? 51.366 4.307 -9.223 1.00 27.09 84 GLY A C 1
ATOM 646 O O . GLY A 1 84 ? 52.339 3.557 -9.183 1.00 27.09 84 GLY A O 1
ATOM 647 N N . ASN A 1 85 ? 50.348 4.143 -10.064 1.00 28.12 85 ASN A N 1
ATOM 648 C CA . ASN A 1 85 ? 50.523 3.494 -11.352 1.00 28.12 85 ASN A CA 1
ATOM 649 C C . ASN A 1 85 ? 49.440 3.995 -12.315 1.00 28.12 85 ASN A C 1
ATOM 651 O O . ASN A 1 85 ? 48.252 3.741 -12.113 1.00 28.12 85 ASN A O 1
ATOM 655 N N . ASP A 1 86 ? 49.877 4.745 -13.322 1.00 30.98 86 ASP A N 1
ATOM 656 C CA . ASP A 1 86 ? 49.063 5.288 -14.402 1.00 30.98 86 ASP A CA 1
ATOM 657 C C . ASP A 1 86 ? 48.794 4.203 -15.453 1.00 30.98 86 ASP A C 1
ATOM 659 O O . ASP A 1 86 ? 49.715 3.553 -15.946 1.00 30.98 86 ASP A O 1
ATOM 663 N N . GLY A 1 87 ? 47.526 4.026 -15.824 1.00 27.33 87 GLY A N 1
ATOM 664 C CA . GLY A 1 87 ? 47.099 3.151 -16.914 1.00 27.33 87 GLY A CA 1
ATOM 665 C C . GLY A 1 87 ? 46.001 3.828 -17.726 1.00 27.33 87 GLY A C 1
ATOM 666 O O . GLY A 1 87 ? 44.853 3.888 -17.298 1.00 27.33 87 GLY A O 1
ATOM 667 N N . GLN A 1 88 ? 46.385 4.378 -18.877 1.00 26.84 88 GLN A N 1
ATOM 668 C CA . GLN A 1 88 ? 45.533 5.075 -19.843 1.00 26.84 88 GLN A CA 1
ATOM 669 C C . GLN A 1 88 ? 44.439 4.166 -20.425 1.00 26.84 88 GLN A C 1
ATOM 671 O O . GLN A 1 88 ? 44.722 3.057 -20.874 1.00 26.84 88 GLN A O 1
ATOM 676 N N . ALA A 1 89 ? 43.209 4.683 -20.504 1.00 27.05 89 ALA A N 1
ATOM 677 C CA . ALA A 1 89 ? 42.125 4.127 -21.314 1.00 27.05 89 ALA A CA 1
ATOM 678 C C . ALA A 1 89 ? 41.810 5.069 -22.492 1.00 27.05 89 ALA A C 1
ATOM 680 O O . ALA A 1 89 ? 41.781 6.290 -22.338 1.00 27.05 89 ALA A O 1
ATOM 681 N N . ALA A 1 90 ? 41.615 4.473 -23.670 1.00 29.25 90 ALA A N 1
ATOM 682 C CA . ALA A 1 90 ? 41.383 5.118 -24.963 1.00 29.25 90 ALA A CA 1
ATOM 683 C C . ALA A 1 90 ? 39.950 5.697 -25.114 1.00 29.25 90 ALA A C 1
ATOM 685 O O . ALA A 1 90 ? 39.044 5.262 -24.400 1.00 29.25 90 ALA A O 1
ATOM 686 N N . PRO A 1 91 ? 39.722 6.664 -26.032 1.00 30.12 91 PRO A N 1
ATOM 687 C CA . PRO A 1 91 ? 38.467 7.416 -26.127 1.00 30.12 91 PRO A CA 1
ATOM 688 C C . PRO A 1 91 ? 37.352 6.695 -26.908 1.00 30.12 91 PRO A C 1
ATOM 690 O O . PRO A 1 91 ? 37.608 5.943 -27.847 1.00 30.12 91 PRO A O 1
ATOM 693 N N . ALA A 1 92 ? 36.102 6.983 -26.530 1.00 28.55 92 ALA A N 1
ATOM 694 C CA . ALA A 1 92 ? 34.876 6.541 -27.200 1.00 28.55 92 ALA A CA 1
ATOM 695 C C . ALA A 1 92 ? 34.559 7.379 -28.464 1.00 28.55 92 ALA A C 1
ATOM 697 O O . ALA A 1 92 ? 34.904 8.564 -28.494 1.00 28.55 92 ALA A O 1
ATOM 698 N N . PRO A 1 93 ? 33.892 6.810 -29.490 1.00 29.83 93 PRO A N 1
ATOM 699 C CA . PRO A 1 93 ? 33.515 7.540 -30.698 1.00 29.83 93 PRO A CA 1
ATOM 700 C C . PRO A 1 93 ? 32.224 8.367 -30.548 1.00 29.83 93 PRO A C 1
ATOM 702 O O . PRO A 1 93 ? 31.267 7.977 -29.882 1.00 29.83 93 PRO A O 1
ATOM 705 N N . ASP A 1 94 ? 32.256 9.512 -31.227 1.00 27.70 94 ASP A N 1
ATOM 706 C CA . ASP A 1 94 ? 31.245 10.560 -31.387 1.00 27.70 94 ASP A CA 1
ATOM 707 C C . ASP A 1 94 ? 30.058 10.108 -32.262 1.00 27.70 94 ASP A C 1
ATOM 709 O O . ASP A 1 94 ? 30.243 9.573 -33.355 1.00 27.70 94 ASP A O 1
ATOM 713 N N . LEU A 1 95 ? 28.834 10.360 -31.789 1.00 28.61 95 LEU A N 1
ATOM 714 C CA . LEU A 1 95 ? 27.580 10.188 -32.533 1.00 28.61 95 LEU A CA 1
ATOM 715 C C . LEU A 1 95 ? 26.756 11.483 -32.477 1.00 28.61 95 LEU A C 1
ATOM 717 O O . LEU A 1 95 ? 25.606 11.511 -32.043 1.00 28.61 95 LEU A O 1
ATOM 721 N N . SER A 1 96 ? 27.354 12.579 -32.938 1.00 27.03 96 SER A N 1
ATOM 722 C CA . SER A 1 96 ? 26.659 13.832 -33.230 1.00 27.03 96 SER A CA 1
ATOM 723 C C . SER A 1 96 ? 26.212 13.882 -34.688 1.00 27.03 96 SER A C 1
ATOM 725 O O . SER A 1 96 ? 26.832 14.556 -35.495 1.00 27.03 96 SER A O 1
ATOM 727 N N . THR A 1 97 ? 25.108 13.231 -35.047 1.00 29.28 97 THR A N 1
ATOM 728 C CA . THR A 1 97 ? 24.244 13.722 -36.136 1.00 29.28 97 THR A CA 1
ATOM 729 C C . THR A 1 97 ? 22.833 13.194 -35.922 1.00 29.28 97 THR A C 1
ATOM 731 O O . THR A 1 97 ? 22.617 11.991 -35.932 1.00 29.28 97 THR A O 1
ATOM 734 N N . LEU A 1 98 ? 21.886 14.102 -35.682 1.00 27.83 98 LEU A N 1
ATOM 735 C CA . LEU A 1 98 ? 20.576 14.181 -36.342 1.00 27.83 98 LEU A CA 1
ATOM 736 C C . LEU A 1 98 ? 19.711 15.200 -35.586 1.00 27.83 98 LEU A C 1
ATOM 738 O O . LEU A 1 98 ? 19.184 14.971 -34.502 1.00 27.83 98 LEU A O 1
ATOM 742 N N . ARG A 1 99 ? 19.625 16.377 -36.199 1.00 31.14 99 ARG A N 1
ATOM 743 C CA . ARG A 1 99 ? 18.784 17.519 -35.840 1.00 31.14 99 ARG A CA 1
ATOM 744 C C . ARG A 1 99 ? 17.462 17.380 -36.610 1.00 31.14 99 ARG A C 1
ATOM 746 O O . ARG A 1 99 ? 17.537 17.105 -37.807 1.00 31.14 99 ARG A O 1
ATOM 753 N N . PRO A 1 100 ? 16.291 17.647 -36.014 1.00 31.47 100 PRO A N 1
ATOM 754 C CA . PRO A 1 100 ? 15.095 17.962 -36.792 1.00 31.47 100 PRO A CA 1
ATOM 755 C C . PRO A 1 100 ? 14.697 19.440 -36.651 1.00 31.47 100 PRO A C 1
ATOM 757 O O . PRO A 1 100 ? 14.694 20.004 -35.556 1.00 31.47 100 PRO A O 1
ATOM 760 N N . GLU A 1 101 ? 14.357 20.056 -37.783 1.00 29.33 101 GLU A N 1
ATOM 761 C CA . GLU A 1 101 ? 13.743 21.384 -37.895 1.00 29.33 101 GLU A CA 1
ATOM 762 C C . GLU A 1 101 ? 12.229 21.349 -37.591 1.00 29.33 101 GLU A C 1
ATOM 764 O O . GLU A 1 101 ? 11.568 20.364 -37.933 1.00 29.33 101 GLU A O 1
ATOM 769 N N . PRO A 1 102 ? 11.634 22.428 -37.044 1.00 31.70 102 PRO A N 1
ATOM 770 C CA . PRO A 1 102 ? 10.184 22.582 -36.957 1.00 31.70 102 PRO A CA 1
ATOM 771 C C . PRO A 1 102 ? 9.582 23.438 -38.091 1.00 31.70 102 PRO A C 1
ATOM 773 O O . PRO A 1 102 ? 10.125 24.465 -38.495 1.00 31.70 102 PRO A O 1
ATOM 776 N N . ARG A 1 103 ? 8.401 23.007 -38.559 1.00 30.64 103 ARG A N 1
ATOM 777 C CA . ARG A 1 103 ? 7.499 23.683 -39.518 1.00 30.64 103 ARG A CA 1
ATOM 778 C C . ARG A 1 103 ? 6.593 24.743 -38.845 1.00 30.64 103 ARG A C 1
ATOM 780 O O . ARG A 1 103 ? 6.459 24.729 -37.622 1.00 30.64 103 ARG A O 1
ATOM 787 N N . PRO A 1 104 ? 5.972 25.656 -39.625 1.00 32.72 104 PRO A N 1
ATOM 788 C CA . PRO A 1 104 ? 5.509 26.966 -39.154 1.00 32.72 104 PRO A CA 1
ATOM 789 C C . PRO A 1 104 ? 4.063 26.995 -38.624 1.00 32.72 104 PRO A C 1
ATOM 791 O O . PRO A 1 104 ? 3.211 26.221 -39.057 1.00 32.72 104 PRO A O 1
ATOM 794 N N . ARG A 1 105 ? 3.785 27.957 -37.729 1.00 30.56 105 ARG A N 1
ATOM 795 C CA . ARG A 1 105 ? 2.443 28.347 -37.257 1.00 30.56 105 ARG A CA 1
ATOM 796 C C . ARG A 1 105 ? 1.891 29.515 -38.093 1.00 30.56 105 ARG A C 1
ATOM 798 O O . ARG A 1 105 ? 2.521 30.565 -38.153 1.00 30.56 105 ARG A O 1
ATOM 805 N N . MET A 1 106 ? 0.704 29.335 -38.672 1.00 30.16 106 MET A N 1
ATOM 806 C CA . MET A 1 106 ? -0.309 30.395 -38.845 1.00 30.16 106 MET A CA 1
ATOM 807 C C . MET A 1 106 ? -1.161 30.394 -37.559 1.00 30.16 106 MET A C 1
ATOM 809 O O . MET A 1 106 ? -1.266 29.338 -36.944 1.00 30.16 106 MET A O 1
ATOM 813 N N . GLY A 1 107 ? -1.766 31.452 -37.029 1.00 31.81 107 GLY A N 1
ATOM 814 C CA . GLY A 1 107 ? -2.066 32.803 -37.485 1.00 31.81 107 GLY A CA 1
ATOM 815 C C . GLY A 1 107 ? -3.421 33.129 -36.847 1.00 31.81 107 GLY A C 1
ATOM 816 O O . GLY A 1 107 ? -4.416 32.591 -37.313 1.00 31.81 107 GLY A O 1
ATOM 817 N N . ASP A 1 108 ? -3.454 33.929 -35.778 1.00 30.95 108 ASP A N 1
ATOM 818 C CA . ASP A 1 108 ? -4.692 34.289 -35.067 1.00 30.95 108 ASP A CA 1
ATOM 819 C C . ASP A 1 108 ? -5.003 35.777 -35.270 1.00 30.95 108 ASP A C 1
ATOM 821 O O . ASP A 1 108 ? -4.136 36.637 -35.096 1.00 30.95 108 ASP A O 1
ATOM 825 N N . GLN A 1 109 ? -6.248 36.055 -35.665 1.00 32.81 109 GLN A N 1
ATOM 826 C CA . GLN A 1 109 ? -6.838 37.386 -35.797 1.00 32.81 109 GLN A CA 1
ATOM 827 C C . GLN A 1 109 ? -7.608 37.774 -34.526 1.00 32.81 109 GLN A C 1
ATOM 829 O O . GLN A 1 109 ? -8.332 36.971 -33.942 1.00 32.81 109 GLN A O 1
ATOM 834 N N . GLU A 1 110 ? -7.456 39.046 -34.161 1.00 29.81 110 GLU A N 1
ATOM 835 C CA . GLU A 1 110 ? -8.241 39.827 -33.199 1.00 29.81 110 GLU A CA 1
ATOM 836 C C . GLU A 1 110 ? -9.725 39.904 -33.625 1.00 29.81 110 GLU A C 1
ATOM 838 O O . GLU A 1 110 ? -10.032 39.969 -34.812 1.00 29.81 110 GLU A O 1
ATOM 843 N N . GLY A 1 111 ? -10.694 39.881 -32.706 1.00 27.89 111 GLY A N 1
ATOM 844 C CA . GLY A 1 111 ? -11.242 41.114 -32.122 1.00 27.89 111 GLY A CA 1
ATOM 845 C C . GLY A 1 111 ? -12.795 41.109 -32.074 1.00 27.89 111 GLY A C 1
ATOM 846 O O . GLY A 1 111 ? -13.399 40.181 -32.598 1.00 27.89 111 GLY A O 1
ATOM 847 N N . PRO A 1 112 ? -13.451 42.100 -31.427 1.00 48.09 112 PRO A N 1
ATOM 848 C CA . PRO A 1 112 ? -14.386 41.865 -30.305 1.00 48.09 112 PRO A CA 1
ATOM 849 C C . PRO A 1 112 ? -15.763 42.592 -30.409 1.00 48.09 112 PRO A C 1
ATOM 851 O O . PRO A 1 112 ? -16.101 43.104 -31.470 1.00 48.09 112 PRO A O 1
ATOM 854 N N . ALA A 1 113 ? -16.479 42.688 -29.262 1.00 29.28 113 ALA A N 1
ATOM 855 C CA . ALA A 1 113 ? -17.554 43.637 -28.839 1.00 29.28 113 ALA A CA 1
ATOM 856 C C . ALA A 1 113 ? -18.939 42.986 -28.559 1.00 29.28 113 ALA A C 1
ATOM 858 O O . ALA A 1 113 ? -19.479 42.307 -29.422 1.00 29.28 113 ALA A O 1
ATOM 859 N N . ALA A 1 114 ? -19.424 42.987 -27.300 1.00 29.70 114 ALA A N 1
ATOM 860 C CA . ALA A 1 114 ? -20.302 43.978 -26.609 1.00 29.70 114 ALA A CA 1
ATOM 861 C C . ALA A 1 114 ? -21.813 43.677 -26.866 1.00 29.70 114 ALA A C 1
ATOM 863 O O . ALA A 1 114 ? -22.133 43.180 -27.935 1.00 29.70 114 ALA A O 1
ATOM 864 N N . VAL A 1 115 ? -22.807 43.839 -25.972 1.00 32.41 115 VAL A N 1
ATOM 865 C CA . VAL A 1 115 ? -23.279 45.039 -25.241 1.00 32.41 115 VAL A CA 1
ATOM 866 C C . VAL A 1 115 ? -24.405 44.650 -24.228 1.00 32.41 115 VAL A C 1
ATOM 868 O O . VAL A 1 115 ? -25.226 43.794 -24.544 1.00 32.41 115 VAL A O 1
ATOM 871 N N . ASP A 1 116 ? -24.399 45.303 -23.053 1.00 28.20 116 ASP A N 1
ATOM 872 C CA . ASP A 1 116 ? -25.427 45.772 -22.075 1.00 28.20 116 ASP A CA 1
ATOM 873 C C . ASP A 1 116 ? -26.866 45.210 -21.907 1.00 28.20 116 ASP A C 1
ATOM 875 O O . ASP A 1 116 ? -27.581 44.925 -22.865 1.00 28.20 116 ASP A O 1
ATOM 879 N N . GLY A 1 117 ? -27.354 45.282 -20.646 1.00 29.34 117 GLY A N 1
ATOM 880 C CA . GLY A 1 117 ? -28.777 45.515 -20.313 1.00 29.34 117 GLY A CA 1
ATOM 881 C C . GLY A 1 117 ? -29.270 45.100 -18.903 1.00 29.34 117 GLY A C 1
ATOM 882 O O . GLY A 1 117 ? -29.791 44.003 -18.739 1.00 29.34 117 GLY A O 1
ATOM 883 N N . GLU A 1 118 ? -29.181 45.985 -17.899 1.00 28.92 118 GLU A N 1
ATOM 884 C CA . GLU A 1 118 ? -29.942 45.981 -16.612 1.00 28.92 118 GLU A CA 1
ATOM 885 C C . GLU A 1 118 ? -31.344 46.667 -16.775 1.00 28.92 118 GLU A C 1
ATOM 887 O O . GLU A 1 118 ? -31.568 47.250 -17.836 1.00 28.92 118 GLU A O 1
ATOM 892 N N . PRO A 1 119 ? -32.233 46.858 -15.752 1.00 42.72 119 PRO A N 1
ATOM 893 C CA . PRO A 1 119 ? -32.769 45.988 -14.668 1.00 42.72 119 PRO A CA 1
ATOM 894 C C . PRO A 1 119 ? -34.320 46.127 -14.376 1.00 42.72 119 PRO A C 1
ATOM 896 O O . PRO A 1 119 ? -34.899 47.161 -14.679 1.00 42.72 119 PRO A O 1
ATOM 899 N N . LYS A 1 120 ? -34.926 45.134 -13.658 1.00 33.34 120 LYS A N 1
ATOM 900 C CA . LYS A 1 120 ? -36.050 45.127 -12.628 1.00 33.34 120 LYS A CA 1
ATOM 901 C C . LYS A 1 120 ? -37.403 45.893 -12.861 1.00 33.34 120 LYS A C 1
ATOM 903 O O . LYS A 1 120 ? -37.472 46.655 -13.812 1.00 33.34 120 LYS A O 1
ATOM 908 N N . PRO A 1 121 ? -38.47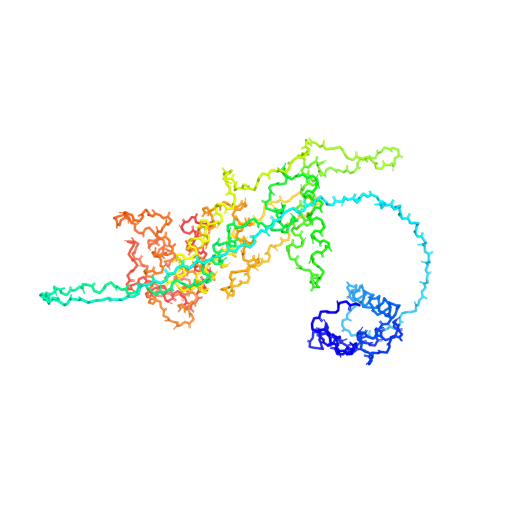9 45.821 -12.004 1.00 40.06 121 PRO A N 1
ATOM 909 C CA . PRO A 1 121 ? -38.839 44.990 -10.813 1.00 40.06 121 PRO A CA 1
ATOM 910 C C . PRO A 1 121 ? -40.313 44.442 -10.787 1.00 40.06 121 PRO A C 1
ATOM 912 O O . PRO A 1 121 ? -41.126 44.777 -11.643 1.00 40.06 121 PRO A O 1
ATOM 915 N N . GLY A 1 122 ? -40.703 43.685 -9.742 1.00 29.38 122 GLY A N 1
ATOM 916 C CA . GLY A 1 122 ? -42.122 43.484 -9.372 1.00 29.38 122 GLY A CA 1
ATOM 917 C C . GLY A 1 122 ? -42.378 42.472 -8.239 1.00 29.38 122 GLY A C 1
ATOM 918 O O . GLY A 1 122 ? -42.251 41.273 -8.458 1.00 29.38 122 GLY A O 1
ATOM 919 N N . ASP A 1 123 ? -42.751 42.972 -7.056 1.00 32.34 123 ASP A N 1
ATOM 920 C CA . ASP A 1 123 ? -43.121 42.240 -5.830 1.00 32.34 123 ASP A CA 1
ATOM 921 C C . ASP A 1 123 ? -44.463 41.486 -5.923 1.00 32.34 123 ASP A C 1
ATOM 923 O O . ASP A 1 123 ? -45.460 42.072 -6.344 1.00 32.34 123 ASP A O 1
ATOM 927 N N . GLN A 1 124 ? -44.524 40.256 -5.388 1.00 32.12 124 GLN A N 1
ATOM 928 C CA . GLN A 1 124 ? -45.723 39.675 -4.753 1.00 32.12 124 GLN A CA 1
ATOM 929 C C . GLN A 1 124 ? -45.319 38.772 -3.562 1.00 32.12 124 GLN A C 1
ATOM 931 O O . GLN A 1 124 ? -44.365 38.004 -3.691 1.00 32.12 124 GLN A O 1
ATOM 936 N N . PRO A 1 125 ? -46.017 38.843 -2.409 1.00 39.44 125 PRO A N 1
ATOM 937 C CA . PRO A 1 125 ? -45.716 38.052 -1.216 1.00 39.44 125 PRO A CA 1
ATOM 938 C C . PRO A 1 125 ? -46.469 36.709 -1.225 1.00 39.44 125 PRO A C 1
ATOM 940 O O . PRO A 1 125 ? -47.678 36.686 -1.451 1.00 39.44 125 PRO A O 1
ATOM 943 N N . ALA A 1 126 ? -45.775 35.605 -0.935 1.00 34.12 126 ALA A N 1
ATOM 944 C CA . ALA A 1 126 ? -46.366 34.273 -0.780 1.00 34.12 126 ALA A CA 1
ATOM 945 C C . ALA A 1 126 ? -46.112 33.699 0.627 1.00 34.12 126 ALA A C 1
ATOM 947 O O . ALA A 1 126 ? -45.100 33.997 1.259 1.00 34.12 126 ALA A O 1
ATOM 948 N N . GLU A 1 127 ? -47.091 32.922 1.091 1.00 35.56 127 GLU A N 1
ATOM 949 C CA . GLU A 1 127 ? -47.253 32.252 2.391 1.00 35.56 127 GLU A CA 1
ATOM 950 C C . GLU A 1 127 ? -46.017 31.519 2.957 1.00 35.56 127 GLU A C 1
ATOM 952 O O . GLU A 1 127 ? -45.147 31.085 2.204 1.00 35.56 127 GLU A O 1
ATOM 957 N N . PRO A 1 128 ? -45.952 31.319 4.291 1.00 35.97 128 PRO A N 1
ATOM 958 C CA . PRO A 1 128 ? -44.847 30.617 4.932 1.00 35.97 128 PRO A CA 1
ATOM 959 C C . PRO A 1 128 ? -44.853 29.115 4.600 1.00 35.97 128 PRO A C 1
ATOM 961 O O . PRO A 1 128 ? -45.783 28.388 4.951 1.00 35.97 128 PRO A O 1
ATOM 964 N N . GLU A 1 129 ? -43.777 28.650 3.962 1.00 35.47 129 GLU A N 1
ATOM 965 C CA . GLU A 1 129 ? -43.466 27.228 3.787 1.00 35.47 129 GLU A CA 1
ATOM 966 C C . GLU A 1 129 ? -43.239 26.525 5.146 1.00 35.47 129 GLU A C 1
ATOM 968 O O . GLU A 1 129 ? -42.727 27.138 6.090 1.00 35.47 129 GLU A O 1
ATOM 973 N N . PRO A 1 130 ? -43.587 25.228 5.270 1.00 40.91 130 PRO A N 1
ATOM 974 C CA . PRO A 1 130 ? -43.284 24.431 6.458 1.00 40.91 130 PRO A CA 1
ATOM 975 C C . PRO A 1 130 ? -41.761 24.275 6.650 1.00 40.91 130 PRO A C 1
ATOM 977 O O . PRO A 1 130 ? -41.003 24.430 5.691 1.00 40.91 130 PRO A O 1
ATOM 980 N N . PRO A 1 131 ? -41.284 23.961 7.872 1.00 38.00 131 PRO A N 1
ATOM 981 C CA . PRO A 1 131 ? -39.862 23.990 8.195 1.00 38.00 131 PRO A CA 1
ATOM 982 C C . PRO A 1 131 ? -39.091 23.026 7.294 1.00 38.00 131 PRO A C 1
ATOM 984 O O . PRO A 1 131 ? -39.265 21.811 7.383 1.00 38.00 131 PRO A O 1
ATOM 987 N N . GLN A 1 132 ? -38.236 23.575 6.432 1.00 35.19 132 GLN A N 1
ATOM 988 C CA . GLN A 1 132 ? -37.279 22.788 5.671 1.00 35.19 132 GLN A CA 1
ATOM 989 C C . GLN A 1 132 ? -36.371 22.057 6.664 1.00 35.19 132 GLN A C 1
ATOM 991 O O . GLN A 1 132 ? -35.686 22.684 7.479 1.00 35.19 132 GLN A O 1
ATOM 996 N N . GLU A 1 133 ? -36.378 20.724 6.599 1.00 40.47 133 GLU A N 1
ATOM 997 C CA . GLU A 1 133 ? -35.322 19.891 7.161 1.00 40.47 133 GLU A CA 1
ATOM 998 C C . GLU A 1 133 ? -33.983 20.486 6.732 1.00 40.47 133 GLU A C 1
ATOM 1000 O O . GLU A 1 133 ? -33.672 20.581 5.541 1.00 40.47 133 GLU A O 1
ATOM 1005 N N . GLN A 1 134 ? -33.207 20.933 7.716 1.00 33.19 134 GLN A N 1
ATOM 1006 C CA . GLN A 1 134 ? -31.858 21.420 7.501 1.00 33.19 134 GLN A CA 1
ATOM 1007 C C . GLN A 1 134 ? -31.047 20.290 6.865 1.00 33.19 134 GLN A C 1
ATOM 1009 O O . GLN A 1 134 ? -30.541 19.402 7.553 1.00 33.19 134 GLN A O 1
ATOM 1014 N N . LYS A 1 135 ? -30.898 20.335 5.535 1.00 36.75 135 LYS A N 1
ATOM 1015 C CA . LYS A 1 135 ? -29.804 19.657 4.851 1.00 36.75 135 LYS A CA 1
ATOM 1016 C C . LYS A 1 135 ? -28.533 20.115 5.544 1.00 36.75 135 LYS A C 1
ATOM 1018 O O . LYS A 1 135 ? -28.163 21.286 5.480 1.00 36.75 135 LYS A O 1
ATOM 1023 N N . LYS A 1 136 ? -27.908 19.174 6.247 1.00 36.34 136 LYS A N 1
ATOM 1024 C CA . LYS A 1 136 ? -26.561 19.284 6.790 1.00 36.34 136 LYS A CA 1
ATOM 1025 C C . LYS A 1 136 ? -25.696 19.866 5.671 1.00 36.34 136 LYS A C 1
ATOM 1027 O O . LYS A 1 136 ? -25.502 19.208 4.655 1.00 36.34 136 LYS A O 1
ATOM 1032 N N . SER A 1 137 ? -25.292 21.125 5.820 1.00 34.62 137 SER A N 1
ATOM 1033 C CA . SER A 1 137 ? -24.411 21.815 4.881 1.00 34.62 137 SER A CA 1
ATOM 1034 C C . SER A 1 137 ? -23.185 20.934 4.664 1.00 34.62 137 SER A C 1
ATOM 1036 O O . SER A 1 137 ? -22.381 20.785 5.586 1.00 34.62 137 SER A O 1
ATOM 1038 N N . GLU A 1 138 ? -23.060 20.322 3.484 1.00 47.00 138 GLU A N 1
ATOM 1039 C CA . GLU A 1 138 ? -21.819 19.682 3.056 1.00 47.00 138 GLU A CA 1
ATOM 1040 C C . GLU A 1 138 ? -20.722 20.739 3.155 1.00 47.00 138 GLU A C 1
ATOM 1042 O O . GLU A 1 138 ? -20.812 21.816 2.560 1.00 47.00 138 GLU A O 1
ATOM 1047 N N . ALA A 1 139 ? -19.720 20.476 3.992 1.00 51.97 139 ALA A N 1
ATOM 1048 C CA . ALA A 1 139 ? -18.526 21.299 4.015 1.00 51.97 139 ALA A CA 1
ATOM 1049 C C . ALA A 1 139 ? -17.932 21.320 2.593 1.00 51.97 139 ALA A C 1
ATOM 1051 O O . ALA A 1 139 ? -17.982 20.295 1.907 1.00 51.97 139 ALA A O 1
ATOM 1052 N N . PRO A 1 140 ? -17.382 22.455 2.128 1.00 57.84 140 PRO A N 1
ATOM 1053 C CA . PRO A 1 140 ? -16.769 22.513 0.809 1.00 57.84 140 PRO A CA 1
ATOM 1054 C C . PRO A 1 140 ? -15.682 21.439 0.699 1.00 57.84 140 PRO A C 1
ATOM 1056 O O . PRO A 1 140 ? -14.851 21.297 1.600 1.00 57.84 140 PRO A O 1
ATOM 1059 N N . ALA A 1 141 ? -15.718 20.672 -0.393 1.00 71.69 141 ALA A N 1
ATOM 1060 C CA . ALA A 1 141 ? -14.759 19.607 -0.654 1.00 71.69 141 ALA A CA 1
ATOM 1061 C C . ALA A 1 141 ? -13.326 20.158 -0.585 1.00 71.69 141 ALA A C 1
ATOM 1063 O O . ALA A 1 141 ? -13.016 21.188 -1.186 1.00 71.69 141 ALA A O 1
ATOM 1064 N N . ASP A 1 142 ? -12.457 19.482 0.170 1.00 83.38 142 ASP A N 1
ATOM 1065 C CA . ASP A 1 142 ? -11.056 19.872 0.315 1.00 83.38 142 ASP A CA 1
ATOM 1066 C C . ASP A 1 142 ? -10.378 19.853 -1.067 1.00 83.38 142 ASP A C 1
ATOM 1068 O O . ASP A 1 142 ? -10.319 18.789 -1.681 1.00 83.38 142 ASP A O 1
ATOM 1072 N N . PRO A 1 143 ? -9.836 20.973 -1.580 1.00 88.50 143 PRO A N 1
ATOM 1073 C CA . PRO A 1 143 ? -9.268 21.031 -2.930 1.00 88.50 143 PRO A CA 1
ATOM 1074 C C . PRO A 1 143 ? -8.128 20.025 -3.148 1.00 88.50 143 PRO A C 1
ATOM 1076 O O . PRO A 1 143 ? -7.846 19.641 -4.283 1.00 88.50 143 PRO A O 1
ATOM 1079 N N . ARG A 1 144 ? -7.491 19.548 -2.071 1.00 94.44 144 ARG A N 1
ATOM 1080 C CA . ARG A 1 144 ? -6.440 18.528 -2.139 1.00 94.44 144 ARG A CA 1
ATOM 1081 C C . ARG A 1 144 ? -6.966 17.158 -2.564 1.00 94.44 144 ARG A C 1
ATOM 1083 O O . ARG A 1 144 ? -6.196 16.381 -3.124 1.00 94.44 144 ARG A O 1
ATOM 1090 N N . THR A 1 145 ? -8.247 16.846 -2.341 1.00 94.12 145 THR A N 1
ATOM 1091 C CA . THR A 1 145 ? -8.829 15.575 -2.810 1.00 94.12 145 THR A CA 1
ATOM 1092 C C . THR A 1 145 ? -8.871 15.519 -4.332 1.00 94.12 145 THR A C 1
ATOM 1094 O O . THR A 1 145 ? -8.610 14.464 -4.903 1.00 94.12 145 THR A O 1
ATOM 1097 N N . HIS A 1 146 ? -9.102 16.653 -5.000 1.00 93.38 146 HIS A N 1
ATOM 1098 C CA . HIS A 1 146 ? -9.073 16.724 -6.457 1.00 93.38 146 HIS A CA 1
ATOM 1099 C C . HIS A 1 146 ? -7.672 16.437 -7.010 1.00 93.38 146 HIS A C 1
ATOM 1101 O O . HIS A 1 146 ? -7.518 15.546 -7.842 1.00 93.38 146 HIS A O 1
ATOM 1107 N N . SER A 1 147 ? -6.640 17.110 -6.486 1.00 94.62 147 SER A N 1
ATOM 1108 C CA . SER A 1 147 ? -5.250 16.878 -6.907 1.00 94.62 147 SER A CA 1
ATOM 1109 C C . SER A 1 147 ? -4.774 15.449 -6.633 1.00 94.62 147 SER A C 1
ATOM 1111 O O . SER A 1 147 ? -4.011 14.890 -7.418 1.00 94.62 147 SER A O 1
ATOM 1113 N N . LEU A 1 148 ? -5.231 14.840 -5.534 1.00 96.81 148 LEU A N 1
ATOM 1114 C CA . LEU A 1 148 ? -4.962 13.435 -5.232 1.00 96.81 148 LEU A CA 1
ATOM 1115 C C . LEU A 1 148 ? -5.539 12.517 -6.313 1.00 96.81 148 LEU A C 1
ATOM 1117 O O . LEU A 1 148 ? -4.823 11.663 -6.832 1.00 96.81 148 LEU A O 1
ATOM 1121 N N . VAL A 1 149 ? -6.818 12.691 -6.660 1.00 97.19 149 VAL A N 1
ATOM 1122 C CA . VAL A 1 149 ? -7.496 11.862 -7.669 1.00 97.19 149 VAL A CA 1
ATOM 1123 C C . VAL A 1 149 ? -6.860 12.052 -9.045 1.00 97.19 149 VAL A C 1
ATOM 1125 O O . VAL A 1 149 ? -6.617 11.070 -9.746 1.00 97.19 149 VAL A O 1
ATOM 1128 N N . GLU A 1 150 ? -6.537 13.293 -9.407 1.00 96.75 150 GLU A N 1
ATOM 1129 C CA . GLU A 1 150 ? -5.843 13.619 -10.653 1.00 96.75 150 GLU A CA 1
ATOM 1130 C C . GLU A 1 150 ? -4.498 12.887 -10.737 1.00 96.75 150 GLU A C 1
ATOM 1132 O O . GLU A 1 150 ? -4.265 12.129 -11.681 1.00 96.75 150 GLU A O 1
ATOM 1137 N N . MET A 1 151 ? -3.652 13.010 -9.709 1.00 97.38 151 MET A N 1
ATOM 1138 C CA . MET A 1 151 ? -2.350 12.341 -9.667 1.00 97.38 151 MET A CA 1
ATOM 1139 C C . MET A 1 151 ? -2.488 10.812 -9.699 1.00 97.38 151 MET A C 1
ATOM 1141 O O . MET A 1 151 ? -1.758 10.151 -10.439 1.00 97.38 151 MET A O 1
ATOM 1145 N N . ALA A 1 152 ? -3.457 10.247 -8.971 1.00 97.94 152 ALA A N 1
ATOM 1146 C CA . ALA A 1 152 ? -3.728 8.810 -8.973 1.00 97.94 152 ALA A CA 1
ATOM 1147 C C . ALA A 1 152 ? -4.165 8.289 -10.355 1.00 97.94 152 ALA A C 1
ATOM 1149 O O . ALA A 1 152 ? -3.879 7.138 -10.688 1.00 97.94 152 ALA A O 1
ATOM 1150 N N . SER A 1 153 ? -4.826 9.124 -11.162 1.00 96.94 153 SER A N 1
ATOM 1151 C CA . SER A 1 153 ? -5.260 8.791 -12.526 1.00 96.94 153 SER A CA 1
ATOM 1152 C C . SER A 1 153 ? -4.191 9.013 -13.599 1.00 96.94 153 SER A C 1
ATOM 1154 O O . SER A 1 153 ? -4.261 8.418 -14.673 1.00 96.94 153 SER A O 1
ATOM 1156 N N . ALA A 1 154 ? -3.197 9.858 -13.325 1.00 97.56 154 ALA A N 1
ATOM 1157 C CA . ALA A 1 154 ? -2.176 10.208 -14.298 1.00 97.56 154 ALA A CA 1
ATOM 1158 C C . ALA A 1 154 ? -1.132 9.084 -14.460 1.00 97.56 154 ALA A C 1
ATOM 1160 O O . ALA A 1 154 ? -0.689 8.496 -13.464 1.00 97.56 154 ALA A O 1
ATOM 1161 N N . PRO A 1 155 ? -0.665 8.800 -15.689 1.00 96.62 155 PRO A N 1
ATOM 1162 C CA . PRO A 1 155 ? 0.514 7.970 -15.901 1.00 96.62 155 PRO A CA 1
ATOM 1163 C C . PRO A 1 155 ? 1.750 8.532 -15.188 1.00 96.62 155 PRO A C 1
ATOM 1165 O O . PRO A 1 155 ? 1.825 9.711 -14.850 1.00 96.62 155 PRO A O 1
ATOM 1168 N N . ILE A 1 156 ? 2.752 7.681 -14.969 1.00 94.12 156 ILE A N 1
ATOM 1169 C CA . ILE A 1 156 ? 4.032 8.133 -14.418 1.00 94.12 156 ILE A CA 1
ATOM 1170 C C . ILE A 1 156 ? 4.883 8.747 -15.530 1.00 94.12 156 ILE A C 1
ATOM 1172 O O . ILE A 1 156 ? 5.301 8.035 -16.441 1.00 94.12 156 ILE A O 1
ATOM 1176 N N . ASP A 1 157 ? 5.195 10.038 -15.396 1.00 90.81 157 ASP A N 1
ATOM 1177 C CA . ASP A 1 157 ? 5.999 10.789 -16.373 1.00 90.81 157 ASP A CA 1
ATOM 1178 C C . ASP A 1 157 ? 7.425 10.252 -16.524 1.00 90.81 157 ASP A C 1
ATOM 1180 O O . ASP A 1 157 ? 8.008 10.282 -17.605 1.00 90.81 157 ASP A O 1
ATOM 1184 N N . ASN A 1 158 ? 8.019 9.771 -15.428 1.00 91.75 158 ASN A N 1
ATOM 1185 C CA . ASN A 1 158 ? 9.371 9.235 -15.460 1.00 91.75 158 ASN A CA 1
ATOM 1186 C C . ASN A 1 158 ? 9.382 7.842 -16.123 1.00 91.75 158 ASN A C 1
ATOM 1188 O O . ASN A 1 158 ? 8.807 6.910 -15.552 1.00 91.75 158 ASN A O 1
ATOM 1192 N N . PRO A 1 159 ? 10.070 7.657 -17.266 1.00 92.94 159 PRO A N 1
ATOM 1193 C CA . PRO A 1 159 ? 9.984 6.421 -18.043 1.00 92.94 159 PRO A CA 1
ATOM 1194 C C . PRO A 1 159 ? 10.541 5.207 -17.290 1.00 92.94 159 PRO A C 1
ATOM 1196 O O . PRO A 1 159 ? 9.918 4.148 -17.301 1.00 92.94 159 PRO A O 1
ATOM 1199 N N . GLY A 1 160 ? 11.639 5.359 -16.540 1.00 92.44 160 GLY A N 1
ATOM 1200 C CA . GLY A 1 160 ? 12.201 4.261 -15.749 1.00 92.44 160 GLY A CA 1
ATOM 1201 C C . GLY A 1 160 ? 11.287 3.833 -14.598 1.00 92.44 160 GLY A C 1
ATOM 1202 O O . GLY A 1 160 ? 11.068 2.641 -14.389 1.00 92.44 160 GLY A O 1
ATOM 1203 N N . ARG A 1 161 ? 10.665 4.783 -13.888 1.00 92.50 161 ARG A N 1
ATOM 1204 C CA . ARG A 1 161 ? 9.637 4.455 -12.880 1.00 92.50 161 ARG A CA 1
ATOM 1205 C C . ARG A 1 161 ? 8.382 3.862 -13.501 1.00 92.50 161 ARG A C 1
ATOM 1207 O O . ARG A 1 161 ? 7.779 2.971 -12.916 1.00 92.50 161 ARG A O 1
ATOM 1214 N N . SER A 1 162 ? 7.991 4.331 -14.677 1.00 96.06 162 SER A N 1
ATOM 1215 C CA . SER A 1 162 ? 6.860 3.773 -15.408 1.00 96.06 162 SER A CA 1
ATOM 1216 C C . SER A 1 162 ? 7.130 2.314 -15.803 1.00 96.06 162 SER A C 1
ATOM 1218 O O . SER A 1 162 ? 6.278 1.452 -15.591 1.00 96.06 162 SER A O 1
ATOM 1220 N N . ALA A 1 163 ? 8.338 1.999 -16.277 1.00 96.69 163 ALA A N 1
ATOM 1221 C CA . ALA A 1 163 ? 8.770 0.638 -16.593 1.00 96.69 163 ALA A CA 1
ATOM 1222 C C . ALA A 1 163 ? 8.785 -0.288 -15.358 1.00 96.69 163 ALA A C 1
ATOM 1224 O O . ALA A 1 163 ? 8.369 -1.445 -15.447 1.00 96.69 163 ALA A O 1
ATOM 1225 N N . LEU A 1 164 ? 9.151 0.220 -14.172 1.00 94.81 164 LEU A N 1
ATOM 1226 C CA . LEU A 1 164 ? 9.109 -0.549 -12.916 1.00 94.81 164 LEU A CA 1
ATOM 1227 C C . LEU A 1 164 ? 7.728 -1.135 -12.584 1.00 94.81 164 LEU A C 1
ATOM 1229 O O . LEU A 1 164 ? 7.651 -2.085 -11.804 1.00 94.81 164 LEU A O 1
ATOM 1233 N N . LEU A 1 165 ? 6.646 -0.603 -13.146 1.00 96.31 165 LEU A N 1
ATOM 1234 C CA . LEU A 1 165 ? 5.286 -1.077 -12.892 1.00 96.31 165 LEU A CA 1
ATOM 1235 C C . LEU A 1 165 ? 4.889 -2.285 -13.755 1.00 96.31 165 LEU A C 1
ATOM 1237 O O . LEU A 1 165 ? 3.887 -2.930 -13.463 1.00 96.31 165 LEU A O 1
ATOM 1241 N N . LYS A 1 166 ? 5.654 -2.622 -14.800 1.00 96.44 166 LYS A N 1
ATOM 1242 C CA . LYS A 1 166 ? 5.316 -3.719 -15.722 1.00 96.44 166 LYS A CA 1
ATOM 1243 C C . LYS A 1 166 ? 5.914 -5.059 -15.278 1.00 96.44 166 LYS A C 1
ATOM 1245 O O . LYS A 1 166 ? 6.984 -5.068 -14.667 1.00 96.44 166 LYS A O 1
ATOM 1250 N N . PRO A 1 167 ? 5.281 -6.204 -15.586 1.00 94.00 167 PRO A N 1
ATOM 1251 C CA . PRO A 1 167 ? 5.918 -7.517 -15.464 1.00 94.00 167 PRO A CA 1
ATOM 1252 C C . PRO A 1 167 ? 7.199 -7.601 -16.302 1.00 94.00 167 PRO A C 1
ATOM 1254 O O . PRO A 1 167 ? 7.272 -6.986 -17.368 1.00 94.00 167 PRO A O 1
ATOM 1257 N N . VAL A 1 168 ? 8.195 -8.371 -15.852 1.00 93.94 168 VAL A N 1
ATOM 1258 C CA . VAL A 1 168 ? 9.509 -8.432 -16.521 1.00 93.94 168 VAL A CA 1
ATOM 1259 C C . VAL A 1 168 ? 9.413 -8.971 -17.947 1.00 93.94 168 VAL A C 1
ATOM 1261 O O . VAL A 1 168 ? 10.118 -8.510 -18.836 1.00 93.94 168 VAL A O 1
ATOM 1264 N N . GLU A 1 169 ? 8.474 -9.878 -18.199 1.00 93.56 169 GLU A N 1
ATOM 1265 C CA . GLU A 1 169 ? 8.231 -10.494 -19.504 1.00 93.56 169 GLU A CA 1
ATOM 1266 C C . GLU A 1 169 ? 7.614 -9.530 -20.517 1.00 93.56 169 GLU A C 1
ATOM 1268 O O . GLU A 1 169 ? 7.662 -9.782 -21.718 1.00 93.56 169 GLU A O 1
ATOM 1273 N N . LYS A 1 170 ? 7.012 -8.440 -20.035 1.00 95.62 170 LYS A N 1
ATOM 1274 C CA . LYS A 1 170 ? 6.330 -7.438 -20.858 1.00 95.62 170 LYS A CA 1
ATOM 1275 C C . LYS A 1 170 ? 7.198 -6.215 -21.165 1.00 95.62 170 LYS A C 1
ATOM 1277 O O . LYS A 1 170 ? 6.732 -5.320 -21.871 1.00 95.62 170 LYS A O 1
ATOM 1282 N N . LEU A 1 171 ? 8.411 -6.164 -20.615 1.00 97.00 171 LEU A N 1
ATOM 1283 C CA . LEU A 1 171 ? 9.350 -5.064 -20.797 1.00 97.00 171 LEU A CA 1
ATOM 1284 C C . LEU A 1 171 ? 10.141 -5.217 -22.092 1.00 97.00 171 LEU A C 1
ATOM 1286 O O . LEU A 1 171 ? 10.778 -6.246 -22.334 1.00 97.00 171 LEU A O 1
ATOM 1290 N N . THR A 1 172 ? 10.169 -4.141 -22.870 1.00 97.44 172 THR A N 1
ATOM 1291 C CA . THR A 1 172 ? 11.101 -3.981 -23.988 1.00 97.44 172 THR A CA 1
ATOM 1292 C C . THR A 1 172 ? 12.530 -3.748 -23.483 1.00 97.44 172 THR A C 1
ATOM 1294 O O . THR A 1 172 ? 12.759 -3.351 -22.335 1.00 97.44 172 THR A O 1
ATOM 1297 N N . GLN A 1 173 ? 13.519 -3.930 -24.362 1.00 96.06 173 GLN A N 1
ATOM 1298 C CA . GLN A 1 173 ? 14.905 -3.571 -24.043 1.00 96.06 173 GLN A CA 1
ATOM 1299 C C . GLN A 1 173 ? 15.067 -2.062 -23.781 1.00 96.06 173 GLN A C 1
ATOM 1301 O O . GLN A 1 173 ? 15.849 -1.679 -22.914 1.00 96.06 173 GLN A O 1
ATOM 1306 N N . ALA A 1 174 ? 14.318 -1.208 -24.486 1.00 97.06 174 ALA A N 1
ATOM 1307 C CA . ALA A 1 174 ? 14.357 0.241 -24.283 1.00 97.06 174 ALA A CA 1
ATOM 1308 C C . ALA A 1 174 ? 13.868 0.635 -22.879 1.00 97.06 174 ALA A C 1
ATOM 1310 O O . ALA A 1 174 ? 14.550 1.374 -22.179 1.00 97.06 174 ALA A O 1
ATOM 1311 N N . GLU A 1 175 ? 12.758 0.058 -22.415 1.00 97.56 175 GLU A N 1
ATOM 1312 C CA . GLU A 1 175 ? 12.232 0.310 -21.065 1.00 97.56 175 GLU A CA 1
ATOM 1313 C C . GLU A 1 175 ? 13.162 -0.219 -19.967 1.00 97.56 175 GLU A C 1
ATOM 1315 O O . GLU A 1 175 ? 13.301 0.392 -18.907 1.00 97.56 175 GLU A O 1
ATOM 1320 N N . MET A 1 176 ? 13.839 -1.342 -20.220 1.00 96.25 176 MET A N 1
ATOM 1321 C CA . MET A 1 176 ? 14.900 -1.828 -19.338 1.00 96.25 176 MET A CA 1
ATOM 1322 C C . MET A 1 176 ? 16.055 -0.820 -19.250 1.00 96.25 176 MET A C 1
ATOM 1324 O O . MET A 1 176 ? 16.518 -0.510 -18.150 1.00 96.25 176 MET A O 1
ATOM 1328 N N . MET A 1 177 ? 16.470 -0.238 -20.377 1.00 94.62 177 MET A N 1
ATOM 1329 C CA . MET A 1 177 ? 17.475 0.825 -20.382 1.00 94.62 177 MET A CA 1
ATOM 1330 C C . MET A 1 177 ? 16.981 2.097 -19.681 1.00 94.62 177 MET A C 1
ATOM 1332 O O . MET A 1 177 ? 17.761 2.722 -18.965 1.00 94.62 177 MET A O 1
ATOM 1336 N N . ASP A 1 178 ? 15.700 2.452 -19.794 1.00 94.25 178 ASP A N 1
ATOM 1337 C CA . ASP A 1 178 ? 15.113 3.571 -19.048 1.00 94.25 178 ASP A CA 1
ATOM 1338 C C . ASP A 1 178 ? 15.168 3.347 -17.533 1.00 94.25 178 ASP A C 1
ATOM 1340 O O . ASP A 1 178 ? 15.447 4.283 -16.782 1.00 94.25 178 ASP A O 1
ATOM 1344 N N . MET A 1 179 ? 14.977 2.109 -17.062 1.00 93.62 179 MET A N 1
ATOM 1345 C CA . MET A 1 179 ? 15.184 1.756 -15.652 1.00 93.62 179 MET A CA 1
ATOM 1346 C C . MET A 1 179 ? 16.643 1.952 -15.223 1.00 93.62 179 MET A C 1
ATOM 1348 O O . MET A 1 179 ? 16.894 2.538 -14.168 1.00 93.62 179 MET A O 1
ATOM 1352 N N . ILE A 1 180 ? 17.612 1.513 -16.036 1.00 89.75 180 ILE A N 1
ATOM 1353 C CA . ILE A 1 180 ? 19.043 1.737 -15.764 1.00 89.75 180 ILE A CA 1
ATOM 1354 C C . ILE A 1 180 ? 19.342 3.238 -15.703 1.00 89.75 180 ILE A C 1
ATOM 1356 O O . ILE A 1 180 ? 19.949 3.712 -14.740 1.00 89.75 180 ILE A O 1
ATOM 1360 N N . ASN A 1 181 ? 18.874 3.997 -16.693 1.00 87.00 181 ASN A N 1
ATOM 1361 C CA . ASN A 1 181 ? 19.068 5.440 -16.772 1.00 87.00 181 ASN A CA 1
ATOM 1362 C C . ASN A 1 181 ? 18.434 6.157 -15.576 1.00 87.00 181 ASN A C 1
ATOM 1364 O O . ASN A 1 181 ? 19.061 7.043 -15.001 1.00 87.00 181 ASN A O 1
ATOM 1368 N N . HIS A 1 182 ? 17.245 5.738 -15.137 1.00 82.19 182 HIS A N 1
ATOM 1369 C CA . HIS A 1 182 ? 16.611 6.244 -13.920 1.00 82.19 182 HIS A CA 1
ATOM 1370 C C . HIS A 1 182 ? 17.467 5.947 -12.679 1.00 82.19 182 HIS A C 1
ATOM 1372 O O . HIS A 1 182 ? 17.791 6.855 -11.910 1.00 82.19 182 HIS A O 1
ATOM 1378 N N . ALA A 1 183 ? 17.913 4.696 -12.518 1.00 80.88 183 ALA A N 1
ATOM 1379 C CA . ALA A 1 183 ? 18.748 4.260 -11.398 1.00 80.88 183 ALA A CA 1
ATOM 1380 C C . ALA A 1 183 ? 20.103 4.997 -11.322 1.00 80.88 183 ALA A C 1
ATOM 1382 O O . ALA A 1 183 ? 20.651 5.194 -10.228 1.00 80.88 183 ALA A O 1
ATOM 1383 N N . GLN A 1 184 ? 20.646 5.411 -12.468 1.00 75.06 184 GLN A N 1
ATOM 1384 C CA . GLN A 1 184 ? 21.922 6.123 -12.584 1.00 75.06 184 GLN A CA 1
ATOM 1385 C C . GLN A 1 184 ? 21.783 7.656 -12.561 1.00 75.06 184 GLN A C 1
ATOM 1387 O O . GLN A 1 184 ? 22.659 8.346 -12.036 1.00 75.06 184 GLN A O 1
ATOM 1392 N N . GLY A 1 185 ? 20.711 8.196 -13.143 1.00 58.78 185 GLY A N 1
ATOM 1393 C CA . GLY A 1 185 ? 20.537 9.616 -13.451 1.00 58.78 185 GLY A CA 1
ATOM 1394 C C . GLY A 1 185 ? 19.670 10.392 -12.462 1.00 58.78 185 GLY A C 1
ATOM 1395 O O . GLY A 1 185 ? 20.031 11.516 -12.114 1.00 58.78 185 GLY A O 1
ATOM 1396 N N . ASP A 1 186 ? 18.579 9.803 -11.967 1.00 53.34 186 ASP A N 1
ATOM 1397 C CA . ASP A 1 186 ? 17.614 10.514 -11.111 1.00 53.34 186 ASP A CA 1
ATOM 1398 C C . ASP A 1 186 ? 17.940 10.408 -9.619 1.00 53.34 186 ASP A C 1
ATOM 1400 O O . ASP A 1 186 ? 17.569 11.278 -8.835 1.00 53.34 186 ASP A O 1
ATOM 1404 N N . TYR A 1 187 ? 18.725 9.407 -9.215 1.00 54.16 187 TYR A N 1
ATOM 1405 C CA . TYR A 1 187 ? 19.251 9.298 -7.847 1.00 54.16 187 TYR A CA 1
ATOM 1406 C C . TYR A 1 187 ? 20.542 10.113 -7.654 1.00 54.16 187 TYR A C 1
ATOM 1408 O O . TYR A 1 187 ? 21.433 9.719 -6.896 1.00 54.16 187 TYR A O 1
ATOM 1416 N N . ARG A 1 188 ? 20.676 11.251 -8.353 1.00 40.72 188 ARG A N 1
ATOM 1417 C CA . ARG A 1 188 ? 21.739 12.252 -8.144 1.00 40.72 188 ARG A CA 1
ATOM 1418 C C . ARG A 1 188 ? 21.426 13.080 -6.893 1.00 40.72 188 ARG A C 1
ATOM 1420 O O . ARG A 1 188 ? 21.148 14.272 -6.948 1.00 40.72 188 ARG A O 1
ATOM 1427 N N . GLY A 1 189 ? 21.437 12.393 -5.759 1.00 42.12 189 GLY A N 1
ATOM 1428 C CA . GLY A 1 189 ? 21.187 12.912 -4.425 1.00 42.12 189 GLY A CA 1
ATOM 1429 C C . GLY A 1 189 ? 21.475 11.795 -3.432 1.00 42.12 189 GLY A C 1
ATOM 1430 O O . GLY A 1 189 ? 20.832 10.751 -3.450 1.00 42.12 189 GLY A O 1
ATOM 1431 N N . HIS A 1 190 ? 22.512 11.986 -2.631 1.00 34.53 190 HIS A N 1
ATOM 1432 C CA . HIS A 1 190 ? 23.104 11.010 -1.728 1.00 34.53 190 HIS A CA 1
ATOM 1433 C C . HIS A 1 190 ? 22.098 10.338 -0.790 1.00 34.53 190 HIS A C 1
ATOM 1435 O O . HIS A 1 190 ? 21.757 10.907 0.240 1.00 34.53 190 HIS A O 1
ATOM 1441 N N . ARG A 1 191 ? 21.733 9.086 -1.083 1.00 43.59 191 ARG A N 1
ATOM 1442 C CA . ARG A 1 191 ? 21.702 8.008 -0.082 1.00 43.59 191 ARG A CA 1
ATOM 1443 C C . ARG A 1 191 ? 22.176 6.714 -0.737 1.00 43.59 191 ARG A C 1
ATOM 1445 O O . ARG A 1 191 ? 21.432 6.059 -1.464 1.00 43.59 191 ARG A O 1
ATOM 1452 N N . ALA A 1 192 ? 23.426 6.328 -0.475 1.00 45.03 192 ALA A N 1
ATOM 1453 C CA . ALA A 1 192 ? 23.752 4.906 -0.467 1.00 45.03 192 ALA A CA 1
ATOM 1454 C C . ALA A 1 192 ? 22.724 4.244 0.468 1.00 45.03 192 ALA A C 1
ATOM 1456 O O . ALA A 1 192 ? 22.617 4.658 1.620 1.00 45.03 192 ALA A O 1
ATOM 1457 N N . GLY A 1 193 ? 21.885 3.342 -0.048 1.00 59.16 193 GLY A N 1
ATOM 1458 C CA . GLY A 1 193 ? 20.772 2.793 0.732 1.00 59.16 193 GLY A CA 1
ATOM 1459 C C . GLY A 1 193 ? 19.353 3.101 0.244 1.00 59.16 193 GLY A C 1
ATOM 1460 O O . GLY A 1 193 ? 18.442 2.632 0.912 1.00 59.16 193 GLY A O 1
ATOM 1461 N N . ASP A 1 194 ? 19.116 3.843 -0.854 1.00 75.06 194 ASP A N 1
ATOM 1462 C CA . ASP A 1 194 ? 17.740 4.019 -1.373 1.00 75.06 194 ASP A CA 1
ATOM 1463 C C . ASP A 1 194 ? 17.162 2.672 -1.849 1.00 75.06 194 ASP A C 1
ATOM 1465 O O . ASP A 1 194 ? 17.620 2.145 -2.872 1.00 75.06 194 ASP A O 1
ATOM 1469 N N . PRO A 1 195 ? 16.153 2.107 -1.158 1.00 81.31 195 PRO A N 1
ATOM 1470 C CA . PRO A 1 195 ? 15.611 0.807 -1.517 1.00 81.31 195 PRO A CA 1
ATOM 1471 C C . PRO A 1 195 ? 15.046 0.773 -2.936 1.00 81.31 195 PRO A C 1
ATOM 1473 O O . PRO A 1 195 ? 15.206 -0.233 -3.620 1.00 81.31 195 PRO A O 1
ATOM 1476 N N . LEU A 1 196 ? 14.435 1.861 -3.420 1.00 83.00 196 LEU A N 1
ATOM 1477 C CA . LEU A 1 196 ? 13.818 1.877 -4.748 1.00 83.00 196 LEU A CA 1
ATOM 1478 C C . LEU A 1 196 ? 14.872 1.769 -5.859 1.00 83.00 196 LEU A C 1
ATOM 1480 O O . LEU A 1 196 ? 14.656 1.105 -6.877 1.00 83.00 196 LEU A O 1
ATOM 1484 N N . LYS A 1 197 ? 16.049 2.361 -5.636 1.00 85.19 197 LYS A N 1
ATOM 1485 C CA . LYS A 1 197 ? 17.195 2.220 -6.535 1.00 85.19 197 LYS A CA 1
ATOM 1486 C C . LYS A 1 197 ? 17.668 0.769 -6.610 1.00 85.19 197 LYS A C 1
ATOM 1488 O O . LYS A 1 197 ? 17.898 0.276 -7.713 1.00 85.19 197 LYS A O 1
ATOM 1493 N N . TYR A 1 198 ? 17.785 0.079 -5.472 1.00 86.88 198 TYR A N 1
ATOM 1494 C CA . TYR A 1 198 ? 18.121 -1.351 -5.465 1.00 86.88 198 TYR A CA 1
ATOM 1495 C C . TYR A 1 198 ? 17.065 -2.173 -6.192 1.00 86.88 198 TYR A C 1
ATOM 1497 O O . TYR A 1 198 ? 17.425 -2.911 -7.101 1.00 86.88 198 TYR A O 1
ATOM 1505 N N . HIS A 1 199 ? 15.781 -1.943 -5.911 1.00 88.56 199 HIS A N 1
ATOM 1506 C CA . HIS A 1 199 ? 14.673 -2.595 -6.621 1.00 88.56 199 HIS A CA 1
ATOM 1507 C C . HIS A 1 199 ? 14.744 -2.419 -8.132 1.00 88.56 199 HIS A C 1
ATOM 1509 O O . HIS A 1 199 ? 14.412 -3.330 -8.885 1.00 88.56 199 HIS A O 1
ATOM 1515 N N . THR A 1 200 ? 15.209 -1.258 -8.587 1.00 90.69 200 THR A N 1
ATOM 1516 C CA . THR A 1 200 ? 15.380 -0.998 -10.016 1.00 90.69 200 THR A CA 1
ATOM 1517 C C . THR A 1 200 ? 16.470 -1.879 -10.617 1.00 90.69 200 THR A C 1
ATOM 1519 O O . THR A 1 200 ? 16.237 -2.522 -11.638 1.00 90.69 200 THR A O 1
ATOM 1522 N N . TYR A 1 201 ? 17.629 -1.990 -9.964 1.00 90.81 201 TYR A N 1
ATOM 1523 C CA . TYR A 1 201 ? 18.683 -2.903 -10.412 1.00 90.81 201 TYR A CA 1
ATOM 1524 C C . TYR A 1 201 ? 18.282 -4.374 -10.300 1.00 90.81 201 TYR A C 1
ATOM 1526 O O . TYR A 1 201 ? 18.590 -5.159 -11.193 1.00 90.81 201 TYR A O 1
ATOM 1534 N N . GLU A 1 202 ? 17.582 -4.747 -9.232 1.00 92.88 202 GLU A N 1
ATOM 1535 C CA . GLU A 1 202 ? 17.092 -6.107 -9.018 1.00 92.88 202 GLU A CA 1
ATOM 1536 C C . GLU A 1 202 ? 16.109 -6.495 -10.128 1.00 92.88 202 GLU A C 1
ATOM 1538 O O . GLU A 1 202 ? 16.274 -7.540 -10.749 1.00 92.88 202 GLU A O 1
ATOM 1543 N N . LYS A 1 203 ? 15.188 -5.601 -10.504 1.00 94.00 203 LYS A N 1
ATOM 1544 C CA . LYS A 1 203 ? 14.268 -5.828 -11.623 1.00 94.00 203 LYS A CA 1
ATOM 1545 C C . LYS A 1 203 ? 14.968 -5.903 -12.982 1.00 94.00 203 LYS A C 1
ATOM 1547 O O . LYS A 1 203 ? 14.562 -6.690 -13.833 1.00 94.00 203 LYS A O 1
ATOM 1552 N N . VAL A 1 204 ? 16.033 -5.126 -13.193 1.00 94.38 204 VAL A N 1
ATOM 1553 C CA . VAL A 1 204 ? 16.889 -5.244 -14.389 1.00 94.38 204 VAL A CA 1
ATOM 1554 C C . VAL A 1 204 ? 17.585 -6.607 -14.430 1.00 94.38 204 VAL A C 1
ATOM 1556 O O . VAL A 1 204 ? 17.648 -7.226 -15.490 1.00 94.38 204 VAL A O 1
ATOM 1559 N N . GLN A 1 205 ? 18.088 -7.103 -13.298 1.00 94.00 205 GLN A N 1
ATOM 1560 C CA . GLN A 1 205 ? 18.660 -8.450 -13.206 1.00 94.00 205 GLN A CA 1
ATOM 1561 C C . GLN A 1 205 ? 17.598 -9.515 -13.506 1.00 94.00 205 GLN A C 1
ATOM 1563 O O . GLN A 1 205 ? 17.852 -10.415 -14.299 1.00 94.00 205 GLN A O 1
ATOM 1568 N N . ASP A 1 206 ? 16.391 -9.383 -12.955 1.00 94.62 206 ASP A N 1
ATOM 1569 C CA . ASP A 1 206 ? 15.303 -10.335 -13.203 1.00 94.62 206 ASP A CA 1
ATOM 1570 C C . ASP A 1 206 ? 14.853 -10.321 -14.669 1.00 94.62 206 ASP A C 1
ATOM 1572 O O . ASP A 1 206 ? 14.534 -11.368 -15.225 1.00 94.62 206 ASP A O 1
ATOM 1576 N N . TRP A 1 207 ? 14.886 -9.157 -15.328 1.00 95.19 207 TRP A N 1
ATOM 1577 C CA . TRP A 1 207 ? 14.676 -9.061 -16.772 1.00 95.19 207 TRP A CA 1
ATOM 1578 C C . TRP A 1 207 ? 15.741 -9.844 -17.549 1.00 95.19 207 TRP A C 1
ATOM 1580 O O . TRP A 1 207 ? 15.394 -10.613 -18.443 1.00 95.19 207 TRP A O 1
ATOM 1590 N N . HIS A 1 208 ? 17.024 -9.724 -17.186 1.00 93.56 208 HIS A N 1
ATOM 1591 C CA . HIS A 1 208 ? 18.087 -10.502 -17.832 1.00 93.56 208 HIS A CA 1
ATOM 1592 C C . HIS A 1 208 ? 17.892 -12.005 -17.617 1.00 93.56 208 HIS A C 1
ATOM 1594 O O . HIS A 1 208 ? 17.972 -12.765 -18.577 1.00 93.56 208 HIS A O 1
ATOM 1600 N N . VAL A 1 209 ? 17.559 -12.428 -16.395 1.00 93.50 209 VAL A N 1
ATOM 1601 C CA . VAL A 1 209 ? 17.253 -13.834 -16.091 1.00 93.50 209 VAL A CA 1
ATOM 1602 C C . VAL A 1 209 ? 16.059 -14.323 -16.905 1.00 93.50 209 VAL A C 1
ATOM 1604 O O . VAL A 1 209 ? 16.107 -15.408 -17.482 1.00 93.50 209 VAL A O 1
ATOM 1607 N N . ALA A 1 210 ? 14.993 -13.530 -17.004 1.00 93.56 210 ALA A N 1
ATOM 1608 C CA . ALA A 1 210 ? 13.828 -13.897 -17.793 1.00 93.56 210 ALA A CA 1
ATOM 1609 C C . ALA A 1 210 ? 14.193 -14.065 -19.277 1.00 93.56 210 ALA A C 1
ATOM 1611 O O . ALA A 1 210 ? 13.797 -15.058 -19.891 1.00 93.56 210 ALA A O 1
ATOM 1612 N N . MET A 1 211 ? 14.963 -13.135 -19.848 1.00 94.69 211 MET A N 1
ATOM 1613 C CA . MET A 1 211 ? 15.255 -13.111 -21.283 1.00 94.69 211 MET A CA 1
ATOM 1614 C C . MET A 1 211 ? 16.388 -14.046 -21.706 1.00 94.69 211 MET A C 1
ATOM 1616 O O . MET A 1 211 ? 16.302 -14.596 -22.797 1.00 94.69 211 MET A O 1
ATOM 1620 N N . TYR A 1 212 ? 17.406 -14.267 -20.871 1.00 93.00 212 TYR A N 1
ATOM 1621 C CA . TYR A 1 212 ? 18.635 -14.999 -21.220 1.00 93.00 212 TYR A CA 1
ATOM 1622 C C . TYR A 1 212 ? 18.920 -16.220 -20.327 1.00 93.00 212 TYR A C 1
ATOM 1624 O O . TYR A 1 212 ? 19.786 -17.028 -20.660 1.00 93.00 212 TYR A O 1
ATOM 1632 N N . GLY A 1 213 ? 18.186 -16.389 -19.225 1.00 91.50 213 GLY A N 1
ATOM 1633 C CA . GLY A 1 213 ? 18.459 -17.402 -18.203 1.00 91.50 213 GLY A CA 1
ATOM 1634 C C . GLY A 1 213 ? 19.517 -16.963 -17.185 1.00 91.50 213 GLY A C 1
ATOM 1635 O O . GLY A 1 213 ? 20.124 -15.901 -17.303 1.00 91.50 213 GLY A O 1
ATOM 1636 N N . ASP A 1 214 ? 19.732 -17.792 -16.165 1.00 90.06 214 ASP A N 1
ATOM 1637 C CA . ASP A 1 214 ? 20.711 -17.597 -15.083 1.00 90.06 214 ASP A CA 1
ATOM 1638 C C . ASP A 1 214 ? 21.839 -18.647 -15.098 1.00 90.06 214 ASP A C 1
ATOM 1640 O O . ASP A 1 214 ? 22.540 -18.856 -14.106 1.00 90.06 214 ASP A O 1
ATOM 1644 N N . GLY A 1 215 ? 22.022 -19.314 -16.241 1.00 86.62 215 GLY A N 1
ATOM 1645 C CA . GLY A 1 215 ? 23.090 -20.284 -16.450 1.00 86.62 215 GLY A CA 1
ATOM 1646 C C . GLY A 1 215 ? 24.486 -19.644 -16.479 1.00 86.62 215 GLY A C 1
ATOM 1647 O O . GLY A 1 215 ? 24.629 -18.442 -16.716 1.00 86.62 215 GLY A O 1
ATOM 1648 N N . PRO A 1 216 ? 25.547 -20.442 -16.271 1.00 85.38 216 PRO A N 1
ATOM 1649 C CA . PRO A 1 216 ? 26.914 -19.939 -16.318 1.00 85.38 216 PRO A CA 1
ATOM 1650 C C . PRO A 1 216 ? 27.265 -19.391 -17.708 1.00 85.38 216 PRO A C 1
ATOM 1652 O O . PRO A 1 216 ? 26.867 -19.951 -18.733 1.00 85.38 216 PRO A O 1
ATOM 1655 N N . GLN A 1 217 ? 28.077 -18.330 -17.734 1.00 86.06 217 GLN A N 1
ATOM 1656 C CA . GLN A 1 217 ? 28.609 -17.743 -18.963 1.00 86.06 217 GLN A CA 1
ATOM 1657 C C . GLN A 1 217 ? 29.347 -18.806 -19.788 1.00 86.06 217 GLN A C 1
ATOM 1659 O O . GLN A 1 217 ? 30.348 -19.384 -19.352 1.00 86.06 217 GLN A O 1
ATOM 1664 N N . GLN A 1 218 ? 28.865 -19.044 -21.005 1.00 88.94 218 GLN A N 1
ATOM 1665 C CA . GLN A 1 218 ? 29.505 -19.970 -21.932 1.00 88.94 218 GLN A CA 1
ATOM 1666 C C . GLN A 1 218 ? 30.760 -19.340 -22.533 1.00 88.94 218 GLN A C 1
ATOM 1668 O O . GLN A 1 218 ? 30.818 -18.122 -22.732 1.00 88.94 218 GLN A O 1
ATOM 1673 N N . HIS A 1 219 ? 31.756 -20.177 -22.816 1.00 91.88 219 HIS A N 1
ATOM 1674 C CA . HIS A 1 219 ? 33.017 -19.766 -23.420 1.00 91.88 219 HIS A CA 1
ATOM 1675 C C . HIS A 1 219 ? 33.328 -20.641 -24.635 1.00 91.88 219 HIS A C 1
ATOM 1677 O O . HIS A 1 219 ? 33.198 -21.861 -24.561 1.00 91.88 219 HIS A O 1
ATOM 1683 N N . ASP A 1 220 ? 33.784 -20.017 -25.718 1.00 88.94 220 ASP A N 1
ATOM 1684 C CA . ASP A 1 220 ? 34.303 -20.688 -26.910 1.00 88.94 220 ASP A CA 1
ATOM 1685 C C . ASP A 1 220 ? 35.740 -20.216 -27.159 1.00 88.94 220 ASP A C 1
ATOM 1687 O O . ASP A 1 220 ? 36.014 -19.017 -27.249 1.00 88.94 220 ASP A O 1
ATOM 1691 N N . GLY A 1 221 ? 36.694 -21.149 -27.148 1.00 87.75 221 GLY A N 1
ATOM 1692 C CA . GLY A 1 221 ? 38.124 -20.828 -27.239 1.00 87.75 221 GLY A CA 1
ATOM 1693 C C . GLY A 1 221 ? 38.625 -19.853 -26.159 1.00 87.75 221 GLY A C 1
ATOM 1694 O O . GLY A 1 221 ? 39.537 -19.070 -26.417 1.00 87.75 221 GLY A O 1
ATOM 1695 N N . GLY A 1 222 ? 38.006 -19.850 -24.971 1.00 88.38 222 GLY A N 1
ATOM 1696 C CA . GLY A 1 222 ? 38.325 -18.929 -23.870 1.00 88.38 222 GLY A CA 1
ATOM 1697 C C . GLY A 1 222 ? 37.692 -17.536 -23.982 1.00 88.38 222 GLY A C 1
ATOM 1698 O O . GLY A 1 222 ? 37.886 -16.716 -23.087 1.00 88.38 222 GLY A O 1
ATOM 1699 N N . LYS A 1 223 ? 36.912 -17.257 -25.034 1.00 90.50 223 LYS A N 1
ATOM 1700 C CA . LYS A 1 223 ? 36.149 -16.010 -25.177 1.00 90.50 223 LYS A CA 1
ATOM 1701 C C . LYS A 1 223 ? 34.710 -16.203 -24.695 1.00 90.50 223 LYS A C 1
ATOM 1703 O O . LYS A 1 223 ? 34.117 -17.224 -25.038 1.00 90.50 223 LYS A O 1
ATOM 1708 N N . PRO A 1 224 ? 34.129 -15.247 -23.950 1.00 89.12 224 PRO A N 1
ATOM 1709 C CA . PRO A 1 224 ? 32.711 -15.285 -23.614 1.00 89.12 224 PRO A CA 1
ATOM 1710 C C . PRO A 1 224 ? 31.851 -15.334 -24.881 1.00 89.12 224 PRO A C 1
ATOM 1712 O O . PRO A 1 224 ? 32.032 -14.524 -25.791 1.00 89.12 224 PRO A O 1
ATOM 1715 N N . VAL A 1 225 ? 30.926 -16.289 -24.940 1.00 90.06 225 VAL A N 1
ATOM 1716 C CA . VAL A 1 225 ? 29.909 -16.373 -25.993 1.00 90.06 225 VAL A CA 1
ATOM 1717 C C . VAL A 1 225 ? 28.791 -15.391 -25.669 1.00 90.06 225 VAL A C 1
ATOM 1719 O O . VAL A 1 225 ? 28.277 -15.385 -24.551 1.00 90.06 225 VAL A O 1
ATOM 1722 N N . GLU A 1 226 ? 28.396 -14.569 -26.637 1.00 86.19 226 GLU A N 1
ATOM 1723 C CA . GLU A 1 226 ? 27.274 -13.651 -26.451 1.00 86.19 226 GLU A CA 1
ATOM 1724 C C . GLU A 1 226 ? 25.984 -14.441 -26.158 1.00 86.19 226 GLU A C 1
ATOM 1726 O O . GLU A 1 226 ? 25.628 -15.346 -26.926 1.00 86.19 226 GLU A O 1
ATOM 1731 N N . PRO A 1 227 ? 25.297 -14.160 -25.035 1.00 86.94 227 PRO A N 1
ATOM 1732 C CA . PRO A 1 227 ? 24.105 -14.901 -24.662 1.00 86.94 227 PRO A CA 1
ATOM 1733 C C . PRO A 1 227 ? 22.983 -14.628 -25.666 1.00 86.94 227 PRO A C 1
ATOM 1735 O O . PRO A 1 227 ? 22.703 -13.487 -26.029 1.00 86.94 227 PRO A O 1
ATOM 1738 N N . LYS A 1 228 ? 22.310 -15.693 -26.105 1.00 90.31 228 LYS A N 1
ATOM 1739 C CA . LYS A 1 228 ? 21.124 -15.586 -26.960 1.00 90.31 228 LYS A CA 1
ATOM 1740 C C . LYS A 1 228 ? 19.867 -15.568 -26.092 1.00 90.31 228 LYS A C 1
ATOM 1742 O O . LYS A 1 228 ? 19.804 -16.361 -25.150 1.00 90.31 228 LYS A O 1
ATOM 1747 N N . PRO A 1 229 ? 18.862 -14.731 -26.405 1.00 92.81 229 PRO A N 1
ATOM 1748 C CA . PRO A 1 229 ? 17.607 -14.757 -25.673 1.00 92.81 229 PRO A CA 1
ATOM 1749 C C . PRO A 1 229 ? 16.954 -16.145 -25.739 1.00 92.81 229 PRO A C 1
ATOM 1751 O O . PRO A 1 229 ? 16.811 -16.722 -26.817 1.00 92.81 229 PRO A O 1
ATOM 1754 N N . ILE A 1 230 ? 16.533 -16.671 -24.590 1.00 93.81 230 ILE A N 1
ATOM 1755 C CA . ILE A 1 230 ? 15.760 -17.918 -24.471 1.00 93.81 230 ILE A CA 1
ATOM 1756 C C . ILE A 1 230 ? 14.268 -17.705 -24.770 1.00 93.81 230 ILE A C 1
ATOM 1758 O O . ILE A 1 230 ? 13.516 -18.669 -24.902 1.00 93.81 230 ILE A O 1
ATOM 1762 N N . ARG A 1 231 ? 13.836 -16.444 -24.884 1.00 91.56 231 ARG A N 1
ATOM 1763 C CA . ARG A 1 231 ? 12.499 -16.036 -25.328 1.00 91.56 231 ARG A CA 1
ATOM 1764 C C . ARG A 1 231 ? 12.578 -14.755 -26.172 1.00 91.56 231 ARG A C 1
ATOM 1766 O O . ARG A 1 231 ? 13.541 -14.004 -26.018 1.00 91.56 231 ARG A O 1
ATOM 1773 N N . PRO A 1 232 ? 11.582 -14.471 -27.029 1.00 93.69 232 PRO A N 1
ATOM 1774 C CA . PRO A 1 232 ? 11.514 -13.203 -27.748 1.00 93.69 232 PRO A CA 1
ATOM 1775 C C . PRO A 1 232 ? 11.418 -12.020 -26.781 1.00 93.69 232 PRO A C 1
ATOM 1777 O O . PRO A 1 232 ? 10.590 -12.029 -25.869 1.00 93.69 232 PRO A O 1
ATOM 1780 N N . ILE A 1 233 ? 12.245 -11.000 -27.002 1.00 95.62 233 ILE A N 1
ATOM 1781 C CA . ILE A 1 233 ? 12.149 -9.728 -26.284 1.00 95.62 233 ILE A CA 1
ATOM 1782 C C . ILE A 1 233 ? 11.062 -8.890 -26.973 1.00 95.62 233 ILE A C 1
ATOM 1784 O O . ILE A 1 233 ? 11.116 -8.748 -28.196 1.00 95.62 233 ILE A O 1
ATOM 1788 N N . PRO A 1 234 ? 10.085 -8.328 -26.239 1.00 96.25 234 PRO A N 1
ATOM 1789 C CA .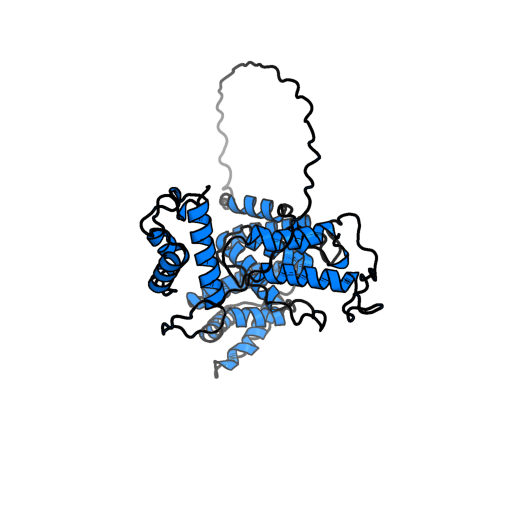 PRO A 1 234 ? 9.091 -7.439 -26.826 1.00 96.25 234 PRO A CA 1
ATOM 1790 C C . PRO A 1 234 ? 9.740 -6.254 -27.555 1.00 96.25 234 PRO A C 1
ATOM 1792 O O . PRO A 1 234 ? 10.590 -5.560 -26.996 1.00 96.25 234 PRO A O 1
ATOM 1795 N N . GLU A 1 235 ? 9.310 -6.003 -28.791 1.00 95.56 235 GLU A N 1
ATOM 1796 C CA . GLU A 1 235 ? 9.789 -4.866 -29.593 1.00 95.56 235 GLU A CA 1
ATOM 1797 C C . GLU A 1 235 ? 8.984 -3.587 -29.338 1.00 95.56 235 GLU A C 1
ATOM 1799 O O . GLU A 1 235 ? 9.491 -2.485 -29.527 1.00 95.56 235 GLU A O 1
ATOM 1804 N N . GLN A 1 236 ? 7.725 -3.730 -28.912 1.00 96.06 236 GLN A N 1
ATOM 1805 C CA . GLN A 1 236 ? 6.804 -2.619 -28.688 1.00 96.06 236 GLN A CA 1
ATOM 1806 C C . GLN A 1 236 ? 6.377 -2.552 -27.218 1.00 96.06 236 GLN A C 1
ATOM 1808 O O . GLN A 1 236 ? 6.078 -3.598 -26.629 1.00 96.06 236 GLN A O 1
ATOM 1813 N N . PRO A 1 237 ? 6.305 -1.345 -26.624 1.00 95.19 237 PRO A N 1
ATOM 1814 C CA . PRO A 1 237 ? 5.799 -1.171 -25.271 1.00 95.19 237 PRO A CA 1
ATOM 1815 C C . PRO A 1 237 ? 4.372 -1.701 -25.130 1.00 95.19 237 PRO A C 1
ATOM 1817 O O . PRO A 1 237 ? 3.491 -1.413 -25.939 1.00 95.19 237 PRO A O 1
ATOM 1820 N N . SER A 1 238 ? 4.133 -2.450 -24.059 1.00 95.31 238 SER A N 1
ATOM 1821 C CA . SER A 1 238 ? 2.795 -2.908 -23.678 1.00 95.31 238 SER A CA 1
ATOM 1822 C C . SER A 1 238 ? 2.090 -1.885 -22.774 1.00 95.31 238 SER A C 1
ATOM 1824 O O . SER A 1 238 ? 2.768 -1.097 -22.112 1.00 95.31 238 SER A O 1
ATOM 1826 N N . PRO A 1 239 ? 0.750 -1.863 -22.699 1.00 96.06 239 PRO A N 1
ATOM 1827 C CA . PRO A 1 239 ? 0.050 -1.023 -21.731 1.00 96.06 239 PRO A CA 1
ATOM 1828 C C . PRO A 1 239 ? 0.334 -1.463 -20.287 1.00 96.06 239 PRO A C 1
ATOM 1830 O O . PRO A 1 239 ? 0.675 -2.618 -20.017 1.00 96.06 239 PRO A O 1
ATOM 1833 N N . HIS A 1 240 ? 0.160 -0.540 -19.343 1.00 97.94 240 HIS A N 1
ATOM 1834 C CA . HIS A 1 240 ? 0.239 -0.829 -17.915 1.00 97.94 240 HIS A CA 1
ATOM 1835 C C . HIS A 1 240 ? -1.035 -1.513 -17.444 1.00 97.94 240 HIS A C 1
ATOM 1837 O O . HIS A 1 240 ? -2.114 -0.922 -17.474 1.00 97.94 240 HIS A O 1
ATOM 1843 N N . THR A 1 241 ? -0.897 -2.756 -16.993 1.00 97.94 241 THR A N 1
ATOM 1844 C CA . THR A 1 241 ? -2.034 -3.574 -16.573 1.00 97.94 241 THR A CA 1
ATOM 1845 C C . THR A 1 241 ? -1.931 -3.981 -15.114 1.00 97.94 241 THR A C 1
ATOM 1847 O O . THR A 1 241 ? -0.836 -4.248 -14.617 1.00 97.94 241 THR A O 1
ATOM 1850 N N . THR A 1 242 ? -3.074 -4.110 -14.453 1.00 97.75 242 THR A N 1
ATOM 1851 C CA . THR A 1 242 ? -3.208 -4.837 -13.187 1.00 97.75 242 THR A CA 1
ATOM 1852 C C . THR A 1 242 ? -3.008 -6.352 -13.402 1.00 97.75 242 THR A C 1
ATOM 1854 O O . THR A 1 242 ? -2.998 -6.811 -14.552 1.00 97.75 242 THR A O 1
ATOM 1857 N N . PRO A 1 243 ? -2.838 -7.166 -12.338 1.00 95.81 243 PRO A N 1
ATOM 1858 C CA . PRO A 1 243 ? -2.660 -8.619 -12.469 1.00 95.81 243 PRO A CA 1
ATOM 1859 C C . PRO A 1 243 ? -3.819 -9.346 -13.169 1.00 95.81 243 PRO A C 1
ATOM 1861 O O . PRO A 1 243 ? -3.595 -10.347 -13.841 1.00 95.81 243 PRO A O 1
ATOM 1864 N N . ASP A 1 244 ? -5.041 -8.826 -13.055 1.00 95.06 244 ASP A N 1
ATOM 1865 C CA . ASP A 1 244 ? -6.250 -9.294 -13.746 1.00 95.06 244 ASP A CA 1
ATOM 1866 C C . ASP A 1 244 ? -6.385 -8.751 -15.184 1.00 95.06 244 ASP A C 1
ATOM 1868 O O . ASP A 1 244 ? -7.366 -9.030 -15.868 1.00 95.06 244 ASP A O 1
ATOM 1872 N N . GLY A 1 245 ? -5.392 -8.000 -15.672 1.00 95.81 245 GLY A N 1
ATOM 1873 C CA . GLY A 1 245 ? -5.335 -7.489 -17.043 1.00 95.81 245 GLY A CA 1
ATOM 1874 C C . GLY A 1 245 ? -6.091 -6.180 -17.282 1.00 95.81 245 GLY A C 1
ATOM 1875 O O . GLY A 1 245 ? -6.109 -5.702 -18.415 1.00 95.81 245 GLY A O 1
ATOM 1876 N N . GLY A 1 246 ? -6.688 -5.588 -16.246 1.00 97.12 246 GLY A N 1
ATOM 1877 C CA . GLY A 1 246 ? -7.337 -4.279 -16.313 1.00 97.12 246 GLY A CA 1
ATOM 1878 C C . GLY A 1 246 ? -6.344 -3.125 -16.481 1.00 97.12 246 GLY A C 1
ATOM 1879 O O . GLY A 1 246 ? -5.143 -3.283 -16.275 1.00 97.12 246 GLY A O 1
ATOM 1880 N N . ASP A 1 247 ? -6.847 -1.946 -16.851 1.00 97.94 247 ASP A N 1
ATOM 1881 C CA . ASP A 1 247 ? -6.037 -0.728 -16.973 1.00 97.94 247 ASP A CA 1
ATOM 1882 C C . ASP A 1 247 ? -5.562 -0.244 -15.592 1.00 97.94 247 ASP A C 1
ATOM 1884 O O . ASP A 1 247 ? -6.372 -0.014 -14.685 1.00 97.94 247 ASP A O 1
ATOM 1888 N N . LEU A 1 248 ? -4.242 -0.097 -15.429 1.00 98.50 248 LEU A N 1
ATOM 1889 C CA . LEU A 1 248 ? -3.643 0.284 -14.149 1.00 98.50 248 LEU A CA 1
ATOM 1890 C C . LEU A 1 248 ? -4.066 1.686 -13.699 1.00 98.50 248 LEU A C 1
ATOM 1892 O O . LEU A 1 248 ? -4.341 1.880 -12.517 1.00 98.50 248 LEU A O 1
ATOM 1896 N N . TRP A 1 249 ? -4.130 2.649 -14.616 1.00 98.00 249 TRP A N 1
ATOM 1897 C CA . TRP A 1 249 ? -4.409 4.050 -14.300 1.00 98.00 249 TRP A CA 1
ATOM 1898 C C . TRP A 1 249 ? -5.861 4.251 -13.890 1.00 98.00 249 TRP A C 1
ATOM 1900 O O . TRP A 1 249 ? -6.155 4.964 -12.932 1.00 98.00 249 TRP A O 1
ATOM 1910 N N . LEU A 1 250 ? -6.778 3.551 -14.556 1.00 98.00 250 LEU A N 1
ATOM 1911 C CA . LEU A 1 250 ? -8.181 3.516 -14.168 1.00 98.00 250 LEU A CA 1
ATOM 1912 C C . LEU A 1 250 ? -8.367 2.845 -12.800 1.00 98.00 250 LEU A C 1
ATOM 1914 O O . LEU A 1 250 ? -9.174 3.304 -11.990 1.00 98.00 250 LEU A O 1
ATOM 1918 N N . ALA A 1 251 ? -7.623 1.771 -12.523 1.00 98.50 251 ALA A N 1
ATOM 1919 C CA . ALA A 1 251 ? -7.663 1.104 -11.227 1.00 98.50 251 ALA A CA 1
ATOM 1920 C C . ALA A 1 251 ? -7.164 2.022 -10.097 1.00 98.50 251 ALA A C 1
ATOM 1922 O O . ALA A 1 251 ? -7.822 2.130 -9.060 1.00 98.50 251 ALA A O 1
ATOM 1923 N N . THR A 1 252 ? -6.054 2.735 -10.301 1.00 98.56 252 THR A N 1
ATOM 1924 C CA . THR A 1 252 ? -5.510 3.661 -9.298 1.00 98.56 252 THR A CA 1
ATOM 1925 C C . THR A 1 252 ? -6.354 4.919 -9.146 1.00 98.56 252 THR A C 1
ATOM 1927 O O . THR A 1 252 ? -6.510 5.390 -8.023 1.00 98.56 252 THR A O 1
ATOM 1930 N N . ALA A 1 253 ? -6.992 5.405 -10.215 1.00 98.19 253 ALA A N 1
ATOM 1931 C CA . ALA A 1 253 ? -7.969 6.490 -10.139 1.00 98.19 253 ALA A CA 1
ATOM 1932 C C . ALA A 1 253 ? -9.144 6.142 -9.211 1.00 98.19 253 ALA A C 1
ATOM 1934 O O . ALA A 1 253 ? -9.518 6.950 -8.363 1.00 98.19 253 ALA A O 1
ATOM 1935 N N . ARG A 1 254 ? -9.693 4.922 -9.316 1.00 98.00 254 ARG A N 1
ATOM 1936 C CA . ARG A 1 254 ? -10.781 4.451 -8.436 1.00 98.00 254 ARG A CA 1
ATOM 1937 C C . ARG A 1 254 ? -10.347 4.366 -6.975 1.00 98.00 254 ARG A C 1
ATOM 1939 O O . ARG A 1 254 ? -11.100 4.761 -6.093 1.00 98.00 254 ARG A O 1
ATOM 1946 N N . ILE A 1 255 ? -9.129 3.896 -6.709 1.00 98.44 255 ILE A N 1
ATOM 1947 C CA . ILE A 1 255 ? -8.591 3.878 -5.340 1.00 98.44 255 ILE A CA 1
ATOM 1948 C C . ILE A 1 255 ? -8.378 5.312 -4.834 1.00 98.44 255 ILE A C 1
ATOM 1950 O O . ILE A 1 255 ? -8.719 5.617 -3.695 1.00 98.44 255 ILE A O 1
ATOM 1954 N N . GLY A 1 256 ? -7.887 6.220 -5.683 1.00 98.19 256 GLY A N 1
ATOM 1955 C CA . GLY A 1 256 ? -7.786 7.645 -5.365 1.00 98.19 256 GLY A CA 1
ATOM 1956 C C . GLY A 1 256 ? -9.140 8.257 -4.990 1.00 98.19 256 GLY A C 1
ATOM 1957 O O . GLY A 1 256 ? -9.230 8.987 -4.004 1.00 98.19 256 GLY A O 1
ATOM 1958 N N . GLN A 1 257 ? -10.208 7.901 -5.709 1.00 97.88 257 GLN A N 1
ATOM 1959 C CA . GLN A 1 257 ? -11.578 8.306 -5.373 1.00 97.88 257 GLN A CA 1
ATOM 1960 C C . GLN A 1 257 ? -12.017 7.766 -4.008 1.00 97.88 257 GLN A C 1
ATOM 1962 O O . GLN A 1 257 ? -12.535 8.529 -3.203 1.00 97.88 257 GLN A O 1
ATOM 1967 N N . GLN A 1 258 ? -11.725 6.505 -3.686 1.00 97.12 258 GLN A N 1
ATOM 1968 C CA . GLN A 1 258 ? -12.037 5.938 -2.366 1.00 97.12 258 GLN A CA 1
ATOM 1969 C C . GLN A 1 258 ? -11.293 6.649 -1.226 1.00 97.12 258 GLN A C 1
ATOM 1971 O O . GLN A 1 258 ? -11.838 6.831 -0.138 1.00 97.12 258 GLN A O 1
ATOM 1976 N N . VAL A 1 259 ? -10.056 7.095 -1.462 1.00 97.94 259 VAL A N 1
ATOM 1977 C CA . VAL A 1 259 ? -9.316 7.917 -0.490 1.00 97.94 259 VAL A CA 1
ATOM 1978 C C . VAL A 1 259 ? -9.943 9.307 -0.358 1.00 97.94 259 VAL A C 1
ATOM 1980 O O . VAL A 1 259 ? -10.038 9.827 0.752 1.00 97.94 259 VAL A O 1
ATOM 1983 N N . ALA A 1 260 ? -10.408 9.902 -1.458 1.00 96.81 260 ALA A N 1
ATOM 1984 C CA . ALA A 1 260 ? -11.132 11.172 -1.436 1.00 96.81 260 ALA A CA 1
ATOM 1985 C C . ALA A 1 260 ? -12.481 11.067 -0.699 1.00 96.81 260 ALA A C 1
ATOM 1987 O O . ALA A 1 260 ? -12.818 11.957 0.079 1.00 96.81 260 ALA A O 1
ATOM 1988 N N . GLU A 1 261 ? -13.219 9.972 -0.874 1.00 94.75 261 GLU A N 1
ATOM 1989 C CA . GLU A 1 261 ? -14.447 9.680 -0.125 1.00 94.75 261 GLU A CA 1
ATOM 1990 C C . GLU A 1 261 ? -14.152 9.517 1.372 1.00 94.75 261 GLU A C 1
ATOM 1992 O O . GLU A 1 261 ? -14.791 10.158 2.208 1.00 94.75 261 GLU A O 1
ATOM 1997 N N . ALA A 1 262 ? -13.119 8.741 1.719 1.00 94.69 262 ALA A N 1
ATOM 1998 C CA . ALA A 1 262 ? -12.663 8.592 3.100 1.00 94.69 262 ALA A CA 1
ATOM 1999 C C . ALA A 1 262 ? -12.208 9.926 3.716 1.00 94.69 262 ALA A C 1
ATOM 2001 O O . ALA A 1 262 ? -12.381 10.143 4.914 1.00 94.69 262 ALA A O 1
ATOM 2002 N N . ALA A 1 263 ? -11.670 10.857 2.923 1.00 95.50 263 ALA A N 1
ATOM 2003 C CA . ALA A 1 263 ? -11.314 12.192 3.403 1.00 95.50 263 ALA A CA 1
ATOM 2004 C C . ALA A 1 263 ? -12.536 13.003 3.863 1.00 95.50 263 ALA A C 1
ATOM 2006 O O . ALA A 1 263 ? -12.384 13.852 4.742 1.00 95.50 263 ALA A O 1
ATOM 2007 N N . GLY A 1 264 ? -13.728 12.726 3.323 1.00 91.75 264 GLY A N 1
ATOM 2008 C CA . GLY A 1 264 ? -14.980 13.349 3.755 1.00 91.75 264 GLY A CA 1
ATOM 2009 C C . GLY A 1 264 ? -15.407 12.949 5.171 1.00 91.75 264 GLY A C 1
ATOM 2010 O O . GLY A 1 264 ? -16.027 13.749 5.869 1.00 91.75 264 GLY A O 1
ATOM 2011 N N . THR A 1 265 ? -15.043 11.744 5.625 1.00 90.12 265 THR A N 1
ATOM 2012 C CA . THR A 1 265 ? -15.358 11.255 6.979 1.00 90.12 265 THR A CA 1
ATOM 2013 C C . THR A 1 265 ? -14.193 11.405 7.950 1.00 90.12 265 THR A C 1
ATOM 2015 O O . THR A 1 265 ? -14.391 11.789 9.100 1.00 90.12 265 THR A O 1
ATOM 2018 N N . ASP A 1 266 ? -12.974 11.129 7.491 1.00 90.56 266 ASP A N 1
ATOM 2019 C CA . ASP A 1 266 ? -11.796 10.990 8.351 1.00 90.56 266 ASP A CA 1
ATOM 2020 C C . ASP A 1 266 ? -10.960 12.284 8.395 1.00 90.56 266 ASP A C 1
ATOM 2022 O O . ASP A 1 266 ? -10.102 12.461 9.267 1.00 90.56 266 ASP A O 1
ATOM 2026 N N . GLY A 1 267 ? -11.199 13.191 7.443 1.00 94.12 267 GLY A N 1
ATOM 2027 C CA . GLY A 1 267 ? -10.334 14.318 7.115 1.00 94.12 267 GLY A CA 1
ATOM 2028 C C . GLY A 1 267 ? -9.178 13.906 6.197 1.00 94.12 267 GLY A C 1
ATOM 2029 O O . GLY A 1 267 ? -8.602 12.825 6.335 1.00 94.12 267 GLY A O 1
ATOM 2030 N N . TYR A 1 268 ? -8.789 14.797 5.278 1.00 95.62 268 TYR A N 1
ATOM 2031 C CA . TYR A 1 268 ? -7.792 14.523 4.230 1.00 95.62 268 TYR A CA 1
ATOM 2032 C C . TYR A 1 268 ? -6.501 13.873 4.749 1.00 95.62 268 TYR A C 1
ATOM 2034 O O . TYR A 1 268 ? -6.093 12.819 4.265 1.00 95.62 268 TYR A O 1
ATOM 2042 N N . SER A 1 269 ? -5.874 14.461 5.775 1.00 96.12 269 SER A N 1
ATOM 2043 C CA . SER A 1 269 ? -4.601 13.950 6.302 1.00 96.12 269 SER A CA 1
ATOM 2044 C C . SER A 1 269 ? -4.729 12.530 6.864 1.00 96.12 269 SER A C 1
ATOM 2046 O O . SER A 1 269 ? -3.839 11.709 6.649 1.00 96.12 269 SER A O 1
ATOM 2048 N N . ASN A 1 270 ? -5.834 12.211 7.542 1.00 95.50 270 ASN A N 1
ATOM 2049 C CA .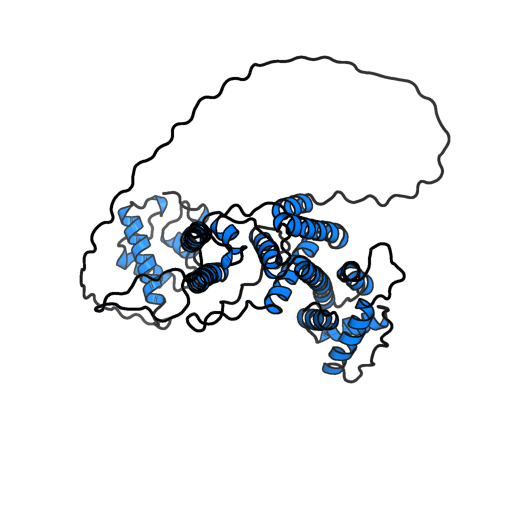 ASN A 1 270 ? -6.047 10.875 8.098 1.00 95.50 270 ASN A CA 1
ATOM 2050 C C . ASN A 1 270 ? -6.383 9.854 7.012 1.00 95.50 270 ASN A C 1
ATOM 2052 O O . ASN A 1 270 ? -5.875 8.739 7.076 1.00 95.50 270 ASN A O 1
ATOM 2056 N N . ALA A 1 271 ? -7.162 10.231 5.995 1.00 97.12 271 ALA A N 1
ATOM 2057 C CA . ALA A 1 271 ? -7.445 9.358 4.858 1.00 97.12 271 ALA A CA 1
ATOM 2058 C C . ALA A 1 271 ? -6.159 8.984 4.102 1.00 97.12 271 ALA A C 1
ATOM 2060 O O . ALA A 1 271 ? -5.916 7.809 3.821 1.00 97.12 271 ALA A O 1
ATOM 2061 N N . VAL A 1 272 ? -5.275 9.960 3.859 1.00 98.38 272 VAL A N 1
ATOM 2062 C CA . VAL A 1 272 ? -3.973 9.709 3.224 1.00 98.38 272 VAL A CA 1
ATOM 2063 C C . VAL A 1 272 ? -3.049 8.886 4.126 1.00 98.38 272 VAL A C 1
ATOM 2065 O O . VAL A 1 272 ? -2.415 7.953 3.638 1.00 98.38 272 VAL A O 1
ATOM 2068 N N . LYS A 1 273 ? -3.003 9.152 5.441 1.00 98.31 273 LYS A N 1
ATOM 2069 C CA . LYS A 1 273 ? -2.276 8.285 6.390 1.00 98.31 273 LYS A CA 1
ATOM 2070 C C . LYS A 1 273 ? -2.814 6.860 6.377 1.00 98.31 273 LYS A C 1
ATOM 2072 O O . LYS A 1 273 ? -2.025 5.923 6.449 1.00 98.31 273 LYS A O 1
ATOM 2077 N N . GLY A 1 274 ? -4.130 6.697 6.250 1.00 98.06 274 GLY A N 1
ATOM 2078 C CA . GLY A 1 274 ? -4.782 5.405 6.079 1.00 98.06 274 GLY A CA 1
ATOM 2079 C C . GLY A 1 274 ? -4.253 4.665 4.853 1.00 98.06 274 GLY A C 1
ATOM 2080 O O . GLY A 1 274 ? -3.826 3.522 4.976 1.00 98.06 274 GLY A O 1
ATOM 2081 N N . LEU A 1 275 ? -4.165 5.332 3.698 1.00 98.69 275 LEU A N 1
ATOM 2082 C CA . LEU A 1 275 ? -3.537 4.752 2.508 1.00 98.69 275 LEU A CA 1
ATOM 2083 C C . LEU A 1 275 ? -2.062 4.390 2.755 1.00 98.69 275 LEU A C 1
ATOM 2085 O O . LEU A 1 275 ? -1.662 3.259 2.498 1.00 98.69 275 LEU A O 1
ATOM 2089 N N . GLN A 1 276 ? -1.252 5.325 3.259 1.00 98.50 276 GLN A N 1
ATOM 2090 C CA . GLN A 1 276 ? 0.191 5.126 3.473 1.00 98.50 276 GLN A CA 1
ATOM 2091 C C . GLN A 1 276 ? 0.474 3.942 4.413 1.00 98.50 276 GLN A C 1
ATOM 2093 O O . GLN A 1 276 ? 1.279 3.068 4.092 1.00 98.50 276 GLN A O 1
ATOM 2098 N N . ARG A 1 277 ? -0.252 3.862 5.534 1.00 98.12 277 ARG A N 1
ATOM 2099 C CA . ARG A 1 277 ? -0.204 2.733 6.478 1.00 98.12 277 ARG A CA 1
ATOM 2100 C C . ARG A 1 277 ? -0.640 1.435 5.828 1.00 98.12 277 ARG A C 1
ATOM 2102 O O . ARG A 1 277 ? 0.035 0.423 5.979 1.00 98.12 277 ARG A O 1
ATOM 2109 N N . GLY A 1 278 ? -1.737 1.473 5.079 1.00 98.06 278 GLY A N 1
ATOM 2110 C CA . GLY A 1 278 ? -2.238 0.329 4.332 1.00 98.06 278 GLY A CA 1
ATOM 2111 C C . GLY A 1 278 ? -1.199 -0.247 3.378 1.00 98.06 278 GLY A C 1
ATOM 2112 O O . GLY A 1 278 ? -0.926 -1.444 3.406 1.00 98.06 278 GLY A O 1
ATOM 2113 N N . LEU A 1 279 ? -0.547 0.613 2.593 1.00 97.62 279 LEU A N 1
ATOM 2114 C CA . LEU A 1 279 ? 0.539 0.225 1.691 1.00 97.62 279 LEU A CA 1
ATOM 2115 C C . LEU A 1 279 ? 1.725 -0.383 2.455 1.00 97.62 279 LEU A C 1
ATOM 2117 O O . LEU A 1 279 ? 2.287 -1.385 2.011 1.00 97.62 279 LEU A O 1
ATOM 2121 N N . ASN A 1 280 ? 2.079 0.173 3.617 1.00 96.44 280 ASN A N 1
ATOM 2122 C CA . ASN A 1 280 ? 3.139 -0.370 4.471 1.00 96.44 280 ASN A CA 1
ATOM 2123 C C . ASN A 1 280 ? 2.787 -1.765 5.011 1.00 96.44 280 ASN A C 1
ATOM 2125 O O . ASN A 1 280 ? 3.612 -2.674 4.915 1.00 96.44 280 ASN A O 1
ATOM 2129 N N . ILE A 1 281 ? 1.566 -1.954 5.518 1.00 95.88 281 ILE A N 1
ATOM 2130 C CA . ILE A 1 281 ? 1.066 -3.247 6.010 1.00 95.88 281 ILE A CA 1
ATOM 2131 C C . ILE A 1 281 ? 1.076 -4.282 4.878 1.00 95.88 281 ILE A C 1
ATOM 2133 O O . ILE A 1 281 ? 1.623 -5.373 5.041 1.00 95.88 281 ILE A O 1
ATOM 2137 N N . LEU A 1 282 ? 0.539 -3.932 3.705 1.00 94.25 282 LEU A N 1
ATOM 2138 C CA . LEU A 1 282 ? 0.499 -4.831 2.551 1.00 94.25 282 LEU A CA 1
ATOM 2139 C C . LEU A 1 282 ? 1.894 -5.234 2.082 1.00 94.25 282 LEU A C 1
ATOM 2141 O O . LEU A 1 282 ? 2.124 -6.405 1.791 1.00 94.25 282 LEU A O 1
ATOM 2145 N N . ASN A 1 283 ? 2.830 -4.286 2.013 1.00 90.88 283 ASN A N 1
ATOM 2146 C CA . ASN A 1 283 ? 4.200 -4.572 1.594 1.00 90.88 283 ASN A CA 1
ATOM 2147 C C . ASN A 1 283 ? 4.924 -5.505 2.573 1.00 90.88 283 ASN A C 1
ATOM 2149 O O . ASN A 1 283 ? 5.747 -6.311 2.142 1.00 90.88 283 ASN A O 1
ATOM 2153 N N . GLN A 1 284 ? 4.614 -5.420 3.868 1.00 90.69 284 GLN A N 1
ATOM 2154 C CA . GLN A 1 284 ? 5.163 -6.327 4.876 1.00 90.69 284 GLN A CA 1
ATOM 2155 C C . GLN A 1 284 ? 4.530 -7.722 4.814 1.00 90.69 284 GLN A C 1
ATOM 2157 O O . GLN A 1 284 ? 5.247 -8.713 4.948 1.00 90.69 284 GLN A O 1
ATOM 2162 N N . ALA A 1 285 ? 3.213 -7.806 4.606 1.00 91.00 285 ALA A N 1
ATOM 2163 C CA . ALA A 1 285 ? 2.487 -9.075 4.534 1.00 91.00 285 ALA A CA 1
ATOM 2164 C C . ALA A 1 285 ? 2.744 -9.839 3.225 1.00 91.00 285 ALA A C 1
ATOM 2166 O O . ALA A 1 285 ? 2.777 -11.065 3.222 1.00 91.00 285 ALA A O 1
ATOM 2167 N N . ASN A 1 286 ? 2.991 -9.119 2.129 1.00 88.31 286 ASN A N 1
ATOM 2168 C CA . ASN A 1 286 ? 3.171 -9.682 0.794 1.00 88.31 286 ASN A CA 1
ATOM 2169 C C . ASN A 1 286 ? 4.575 -9.350 0.268 1.00 88.31 286 ASN A C 1
ATOM 2171 O O . ASN A 1 286 ? 4.720 -8.438 -0.560 1.00 88.31 286 ASN A O 1
ATOM 2175 N N . PRO A 1 287 ? 5.635 -10.042 0.727 1.00 84.00 287 PRO A N 1
ATOM 2176 C CA . PRO A 1 287 ? 6.980 -9.828 0.208 1.00 84.00 287 PRO A CA 1
ATOM 2177 C C . PRO A 1 287 ? 7.052 -10.133 -1.296 1.00 84.00 287 PRO A C 1
ATOM 2179 O O . PRO A 1 287 ? 6.170 -10.765 -1.879 1.00 84.00 287 PRO A O 1
ATOM 2182 N N . LEU A 1 288 ? 8.095 -9.636 -1.957 1.00 85.19 288 LEU A N 1
ATOM 2183 C CA . LEU A 1 288 ? 8.354 -9.969 -3.358 1.00 85.19 288 LEU A CA 1
ATOM 2184 C C . LEU A 1 288 ? 8.692 -11.463 -3.513 1.00 85.19 288 LEU A C 1
ATOM 2186 O O . LEU A 1 288 ? 9.189 -12.067 -2.558 1.00 85.19 288 LEU A O 1
ATOM 2190 N N . PRO A 1 289 ? 8.422 -12.064 -4.690 1.00 84.00 289 PRO A N 1
ATOM 2191 C CA . PRO A 1 289 ? 8.734 -13.470 -4.937 1.00 84.00 289 PRO A CA 1
ATOM 2192 C C . PRO A 1 289 ? 10.231 -13.760 -4.765 1.00 84.00 289 PRO A C 1
ATOM 2194 O O . PRO A 1 289 ? 11.067 -12.859 -4.784 1.00 84.00 289 PRO A O 1
ATOM 2197 N N . ALA A 1 290 ? 10.590 -15.033 -4.595 1.00 86.44 290 ALA A N 1
ATOM 2198 C CA . ALA A 1 290 ? 11.996 -15.418 -4.562 1.00 86.44 290 ALA A CA 1
ATOM 2199 C C . ALA A 1 290 ? 12.668 -15.118 -5.912 1.00 86.44 290 ALA A C 1
ATOM 2201 O O . ALA A 1 290 ? 12.093 -15.365 -6.973 1.00 86.44 290 ALA A O 1
ATOM 2202 N N . ARG A 1 291 ? 13.892 -14.592 -5.858 1.00 89.56 291 ARG A N 1
ATOM 2203 C CA . ARG A 1 291 ? 14.714 -14.308 -7.040 1.00 89.56 291 ARG A CA 1
ATOM 2204 C C . ARG A 1 291 ? 15.501 -15.540 -7.468 1.00 89.56 291 ARG A C 1
ATOM 2206 O O . ARG A 1 291 ? 15.565 -16.529 -6.735 1.00 89.56 291 ARG A O 1
ATOM 2213 N N . SER A 1 292 ? 16.150 -15.449 -8.631 1.00 86.56 292 SER A N 1
ATOM 2214 C CA . SER A 1 292 ? 17.148 -16.444 -9.030 1.00 86.56 292 SER A CA 1
ATOM 2215 C C . SER A 1 292 ? 18.202 -16.614 -7.920 1.00 86.56 292 SER A C 1
ATOM 2217 O O . SER A 1 292 ? 18.685 -15.609 -7.379 1.00 86.56 292 SER A O 1
ATOM 2219 N N . PRO A 1 293 ? 18.611 -17.860 -7.605 1.00 86.12 293 PRO A N 1
ATOM 2220 C CA . PRO A 1 293 ? 19.676 -18.133 -6.642 1.00 86.12 293 PRO A CA 1
ATOM 2221 C C . PRO A 1 293 ? 20.987 -17.391 -6.934 1.00 86.12 293 PRO A C 1
ATOM 2223 O O . PRO A 1 293 ? 21.769 -17.166 -6.014 1.00 86.12 293 PRO A O 1
ATOM 2226 N N . ALA A 1 294 ? 21.219 -16.976 -8.186 1.00 84.62 294 ALA A N 1
ATOM 2227 C CA . ALA A 1 294 ? 22.407 -16.233 -8.594 1.00 84.62 294 ALA A CA 1
ATOM 2228 C C . ALA A 1 294 ? 22.501 -14.815 -7.992 1.00 84.62 294 ALA A C 1
ATOM 2230 O O . ALA A 1 294 ? 23.606 -14.292 -7.858 1.00 84.62 294 ALA A O 1
ATOM 2231 N N . TYR A 1 295 ? 21.375 -14.189 -7.619 1.00 82.81 295 TYR A N 1
ATOM 2232 C CA . TYR A 1 295 ? 21.325 -12.766 -7.240 1.00 82.81 295 TYR A CA 1
ATOM 2233 C C . TYR A 1 295 ? 20.897 -12.494 -5.788 1.00 82.81 295 TYR A C 1
ATOM 2235 O O . TYR A 1 295 ? 20.862 -11.335 -5.373 1.00 82.81 295 TYR A O 1
ATOM 2243 N N . GLY A 1 296 ? 20.615 -13.534 -4.994 1.00 85.31 296 GLY A N 1
ATOM 2244 C CA . GLY A 1 296 ? 20.161 -13.385 -3.606 1.00 85.31 296 GLY A CA 1
ATOM 2245 C C . GLY A 1 296 ? 18.742 -12.801 -3.478 1.00 85.31 296 GLY A C 1
ATOM 2246 O O . GLY A 1 296 ? 18.073 -12.568 -4.483 1.00 85.31 296 GLY A O 1
ATOM 2247 N N . PRO A 1 297 ? 18.227 -12.600 -2.250 1.00 88.50 297 PRO A N 1
ATOM 2248 C CA . PRO A 1 297 ? 16.875 -12.082 -2.037 1.00 88.50 297 PRO A CA 1
ATOM 2249 C C . PRO A 1 297 ? 16.747 -10.610 -2.451 1.00 88.50 297 PRO A C 1
ATOM 2251 O O . PRO A 1 297 ? 17.736 -9.882 -2.488 1.00 88.50 297 PRO A O 1
ATOM 2254 N N . TYR A 1 298 ? 15.515 -10.161 -2.706 1.00 88.38 298 TYR A N 1
ATOM 2255 C CA . TYR A 1 298 ? 15.232 -8.738 -2.911 1.00 88.38 298 TYR A CA 1
ATOM 2256 C C . TYR A 1 298 ? 15.611 -7.904 -1.687 1.00 88.38 298 TYR A C 1
ATOM 2258 O O . TYR A 1 298 ? 15.374 -8.295 -0.536 1.00 88.38 298 TYR A O 1
ATOM 2266 N N . THR A 1 299 ? 16.088 -6.692 -1.948 1.00 88.00 299 THR A N 1
ATOM 2267 C CA . THR A 1 299 ? 16.160 -5.628 -0.954 1.00 88.00 299 THR A CA 1
ATOM 2268 C C . THR A 1 299 ? 14.754 -5.367 -0.410 1.00 88.00 299 THR A C 1
ATOM 2270 O O . THR A 1 299 ? 13.767 -5.400 -1.141 1.00 88.00 299 THR A O 1
ATOM 2273 N N . LYS A 1 300 ? 14.597 -5.109 0.891 1.00 84.31 300 LYS A N 1
ATOM 2274 C CA . LYS A 1 300 ? 13.268 -4.770 1.426 1.00 84.31 300 LYS A CA 1
ATOM 2275 C C . LYS A 1 300 ? 12.825 -3.415 0.879 1.00 84.31 300 LYS A C 1
ATOM 2277 O O . LYS A 1 300 ? 13.588 -2.458 0.962 1.00 84.31 300 LYS A O 1
ATOM 2282 N N . LEU A 1 301 ? 11.600 -3.321 0.354 1.00 80.75 301 LEU A N 1
ATOM 2283 C CA . LEU A 1 301 ? 11.001 -2.028 0.015 1.00 80.75 301 LEU A CA 1
ATOM 2284 C C . LEU A 1 301 ? 10.948 -1.162 1.279 1.00 80.75 301 LEU A C 1
ATOM 2286 O O . LEU A 1 301 ? 10.507 -1.623 2.335 1.00 80.75 301 LEU A O 1
ATOM 2290 N N . GLY A 1 302 ? 11.423 0.078 1.175 1.00 82.00 302 GLY A N 1
ATOM 2291 C CA . GLY A 1 302 ? 11.284 1.047 2.257 1.00 82.00 302 GLY A CA 1
ATOM 2292 C C . GLY A 1 302 ? 9.807 1.389 2.483 1.00 82.00 302 GLY A C 1
ATOM 2293 O O . GLY A 1 302 ? 9.041 1.394 1.515 1.00 82.00 302 GLY A O 1
ATOM 2294 N N . PRO A 1 303 ? 9.387 1.667 3.729 1.00 89.88 303 PRO A N 1
ATOM 2295 C CA . PRO A 1 303 ? 8.028 2.115 3.987 1.00 89.88 303 PRO A CA 1
ATOM 2296 C C . PRO A 1 303 ? 7.782 3.482 3.341 1.00 89.88 303 PRO A C 1
ATOM 2298 O O . PRO A 1 303 ? 8.682 4.321 3.254 1.00 89.88 303 PRO A O 1
ATOM 2301 N N . VAL A 1 304 ? 6.541 3.719 2.930 1.00 93.12 304 VAL A N 1
ATOM 2302 C CA . VAL A 1 304 ? 6.059 5.057 2.590 1.00 93.12 304 VAL A CA 1
ATOM 2303 C C . VAL A 1 304 ? 5.926 5.849 3.887 1.00 93.12 304 VAL A C 1
ATOM 2305 O O . VAL A 1 304 ? 5.391 5.343 4.877 1.00 93.12 304 VAL A O 1
ATOM 2308 N N . THR A 1 305 ? 6.407 7.090 3.892 1.00 94.88 305 THR A N 1
ATOM 2309 C CA . THR A 1 305 ? 6.237 7.997 5.031 1.00 94.88 305 THR A CA 1
ATOM 2310 C C . THR A 1 305 ? 4.751 8.220 5.310 1.00 94.88 305 THR A C 1
ATOM 2312 O O . THR A 1 305 ? 3.990 8.514 4.398 1.00 94.88 305 THR A O 1
ATOM 2315 N N . GLU A 1 306 ? 4.339 8.120 6.573 1.00 96.62 306 GLU A N 1
ATOM 2316 C CA . GLU A 1 306 ? 2.946 8.303 7.012 1.00 96.62 306 GLU A CA 1
ATOM 2317 C C . GLU A 1 306 ? 2.647 9.769 7.388 1.00 96.62 306 GLU A C 1
ATOM 2319 O O . GLU A 1 306 ? 2.197 10.079 8.496 1.00 96.62 306 GLU A O 1
ATOM 2324 N N . ASP A 1 307 ? 2.959 10.702 6.491 1.00 96.31 307 ASP A N 1
ATOM 2325 C CA . ASP A 1 307 ? 2.840 12.150 6.718 1.00 96.31 307 ASP A CA 1
ATOM 2326 C C . ASP A 1 307 ? 1.443 12.722 6.412 1.00 96.31 307 ASP A C 1
ATOM 2328 O O . ASP A 1 307 ? 1.147 13.870 6.755 1.00 96.31 307 ASP A O 1
ATOM 2332 N N . GLY A 1 308 ? 0.553 11.927 5.813 1.00 97.12 308 GLY A N 1
ATOM 2333 C CA . GLY A 1 308 ? -0.767 12.376 5.375 1.00 97.12 308 GLY A CA 1
ATOM 2334 C C . GLY A 1 308 ? -0.727 13.328 4.1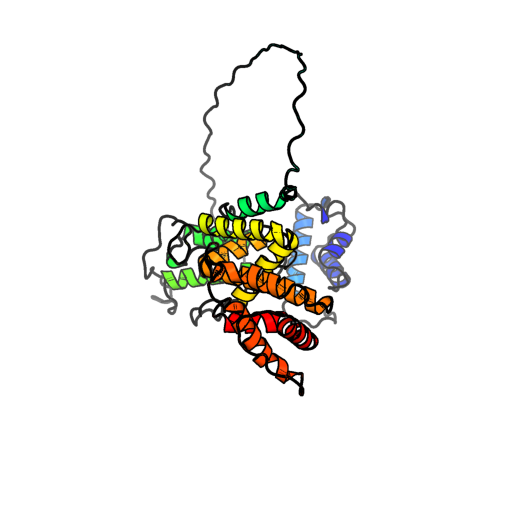82 1.00 97.12 308 GLY A C 1
ATOM 2335 O O . GLY A 1 308 ? -1.682 14.080 3.982 1.00 97.12 308 GLY A O 1
ATOM 2336 N N . GLN A 1 309 ? 0.365 13.317 3.412 1.00 96.81 309 GLN A N 1
ATOM 2337 C CA . GLN A 1 309 ? 0.514 14.059 2.166 1.00 96.81 309 GLN A CA 1
ATOM 2338 C C . GLN A 1 309 ? 0.528 13.098 0.976 1.00 96.81 309 GLN A C 1
ATOM 2340 O O . GLN A 1 309 ? 1.371 12.206 0.849 1.00 96.81 309 GLN A O 1
ATOM 2345 N N . TYR A 1 310 ? -0.425 13.288 0.067 1.00 97.25 310 TYR A N 1
ATOM 2346 C CA . TYR A 1 310 ? -0.435 12.549 -1.185 1.00 97.25 310 TYR A CA 1
ATOM 2347 C C . TYR A 1 310 ? 0.492 13.251 -2.173 1.00 97.25 310 TYR A C 1
ATOM 2349 O O . TYR A 1 310 ? 0.163 14.301 -2.720 1.00 97.25 310 TYR A O 1
ATOM 2357 N N . GLY A 1 311 ? 1.681 12.686 -2.350 1.00 95.44 311 GLY A N 1
ATOM 2358 C CA . GLY A 1 311 ? 2.684 13.176 -3.285 1.00 95.44 311 GLY A CA 1
ATOM 2359 C C . GLY A 1 311 ? 3.296 12.044 -4.109 1.00 95.44 311 GLY A C 1
ATOM 2360 O O . GLY A 1 311 ? 2.887 10.889 -3.968 1.00 95.44 311 GLY A O 1
ATOM 2361 N N . PRO A 1 312 ? 4.331 12.337 -4.916 1.00 93.06 312 PRO A N 1
ATOM 2362 C CA . PRO A 1 312 ? 4.875 11.393 -5.896 1.00 93.06 312 PRO A CA 1
ATOM 2363 C C . PRO A 1 312 ? 5.339 10.044 -5.325 1.00 93.06 312 PRO A C 1
ATOM 2365 O O . PRO A 1 312 ? 5.311 9.038 -6.026 1.00 93.06 312 PRO A O 1
ATOM 2368 N N . GLN A 1 313 ? 5.785 10.001 -4.065 1.00 92.00 313 GLN A N 1
ATOM 2369 C CA . GLN A 1 313 ? 6.193 8.750 -3.412 1.00 92.00 313 GLN A CA 1
ATOM 2370 C C . GLN A 1 313 ? 4.989 7.881 -3.028 1.00 92.00 313 GLN A C 1
ATOM 2372 O O . GLN A 1 313 ? 4.981 6.691 -3.338 1.00 92.00 313 GLN A O 1
ATOM 2377 N N . THR A 1 314 ? 3.970 8.474 -2.398 1.00 96.44 314 THR A N 1
ATOM 2378 C CA . THR A 1 314 ? 2.708 7.794 -2.067 1.00 96.44 314 THR A CA 1
ATOM 2379 C C . THR A 1 314 ? 2.012 7.307 -3.338 1.00 96.44 314 THR A C 1
ATOM 2381 O O . THR A 1 314 ? 1.566 6.166 -3.399 1.00 96.44 314 THR A O 1
ATOM 2384 N N . ASP A 1 315 ? 1.990 8.145 -4.374 1.00 97.75 315 ASP A N 1
ATOM 2385 C CA . ASP A 1 315 ? 1.392 7.830 -5.668 1.00 97.75 315 ASP A CA 1
ATOM 2386 C C . ASP A 1 315 ? 2.101 6.673 -6.387 1.00 97.75 315 ASP A C 1
ATOM 2388 O O . ASP A 1 315 ? 1.459 5.711 -6.820 1.00 97.75 315 ASP A O 1
ATOM 2392 N N . PHE A 1 316 ? 3.437 6.702 -6.442 1.00 96.00 316 PHE A N 1
ATOM 2393 C CA . PHE A 1 316 ? 4.207 5.585 -6.986 1.00 96.00 316 PHE A CA 1
ATOM 2394 C C . PHE A 1 316 ? 3.952 4.297 -6.198 1.00 96.00 316 PHE A C 1
ATOM 2396 O O . PHE A 1 316 ? 3.750 3.245 -6.799 1.00 96.00 316 PHE A O 1
ATOM 2403 N N . ALA A 1 317 ? 3.931 4.363 -4.864 1.00 96.19 317 ALA A N 1
ATOM 2404 C CA . ALA A 1 317 ? 3.683 3.196 -4.025 1.00 96.19 317 ALA A CA 1
ATOM 2405 C C . ALA A 1 317 ? 2.275 2.614 -4.233 1.00 96.19 317 ALA A C 1
ATOM 2407 O O . ALA A 1 317 ? 2.136 1.392 -4.303 1.00 96.19 317 ALA A O 1
ATOM 2408 N N . LEU A 1 318 ? 1.256 3.464 -4.407 1.00 98.44 318 LEU A N 1
ATOM 2409 C CA . LEU A 1 318 ? -0.097 3.050 -4.784 1.00 98.44 318 LEU A CA 1
ATOM 2410 C C . LEU A 1 318 ? -0.092 2.305 -6.126 1.00 98.44 318 LEU A C 1
ATOM 2412 O O . LEU A 1 318 ? -0.591 1.180 -6.214 1.00 98.44 318 LEU A O 1
ATOM 2416 N N . LYS A 1 319 ? 0.497 2.903 -7.166 1.00 98.44 319 LYS A N 1
ATOM 2417 C CA . LYS A 1 319 ? 0.573 2.312 -8.513 1.00 98.44 319 LYS A CA 1
ATOM 2418 C C . LYS A 1 319 ? 1.347 1.000 -8.510 1.00 98.44 319 LYS A C 1
ATOM 2420 O O . LYS A 1 319 ? 0.893 0.016 -9.086 1.00 98.44 319 LYS A O 1
ATOM 2425 N N . TYR A 1 320 ? 2.468 0.956 -7.799 1.00 96.00 320 TYR A N 1
ATOM 2426 C CA . TYR A 1 320 ? 3.295 -0.236 -7.662 1.00 96.00 320 TYR A CA 1
ATOM 2427 C C . TYR A 1 320 ? 2.558 -1.369 -6.941 1.00 96.00 320 TYR A C 1
ATOM 2429 O O . TYR A 1 320 ? 2.547 -2.505 -7.420 1.00 96.00 320 TYR A O 1
ATOM 2437 N N . ALA A 1 321 ? 1.886 -1.075 -5.823 1.00 96.81 321 ALA A N 1
ATOM 2438 C CA . ALA A 1 321 ? 1.088 -2.065 -5.110 1.00 96.81 321 ALA A CA 1
ATOM 2439 C C . ALA A 1 321 ? -0.085 -2.569 -5.965 1.00 96.81 321 ALA A C 1
ATOM 2441 O O . ALA A 1 321 ? -0.305 -3.777 -6.027 1.00 96.81 321 ALA A O 1
ATOM 2442 N N . THR A 1 322 ? -0.772 -1.674 -6.681 1.00 98.38 322 THR A N 1
ATOM 2443 C CA . THR A 1 322 ? -1.909 -2.017 -7.553 1.00 98.38 322 THR A CA 1
ATOM 2444 C C . THR A 1 322 ? -1.474 -2.883 -8.736 1.00 98.38 322 THR A C 1
ATOM 2446 O O . THR A 1 322 ? -2.120 -3.884 -9.033 1.00 98.38 322 THR A O 1
ATOM 2449 N N . ALA A 1 323 ? -0.347 -2.562 -9.376 1.00 97.31 323 ALA A N 1
ATOM 2450 C CA . ALA A 1 323 ? 0.199 -3.347 -10.484 1.00 97.31 323 ALA A CA 1
ATOM 2451 C C . ALA A 1 323 ? 0.656 -4.747 -10.048 1.00 97.31 323 ALA A C 1
ATOM 2453 O O . ALA A 1 323 ? 0.547 -5.700 -10.813 1.00 97.31 323 ALA A O 1
ATOM 2454 N N . ARG A 1 324 ? 1.164 -4.881 -8.816 1.00 94.69 324 ARG A N 1
ATOM 2455 C CA . ARG A 1 324 ? 1.705 -6.142 -8.293 1.00 94.69 324 ARG A CA 1
ATOM 2456 C C . ARG A 1 324 ? 0.647 -7.048 -7.667 1.00 94.69 324 ARG A C 1
ATOM 2458 O O . ARG A 1 324 ? 0.689 -8.255 -7.866 1.00 94.69 324 ARG A O 1
ATOM 2465 N N . GLN A 1 325 ? -0.243 -6.477 -6.862 1.00 95.56 325 GLN A N 1
ATOM 2466 C CA . GLN A 1 325 ? -1.168 -7.218 -5.993 1.00 95.56 325 GLN A CA 1
ATOM 2467 C C . GLN A 1 325 ? -2.630 -7.076 -6.430 1.00 95.56 325 GLN A C 1
ATOM 2469 O O . GLN A 1 325 ? -3.490 -7.810 -5.953 1.00 95.56 325 GLN A O 1
ATOM 2474 N N . GLY A 1 326 ? -2.914 -6.156 -7.352 1.00 97.38 326 GLY A N 1
ATOM 2475 C CA . GLY A 1 326 ? -4.259 -5.856 -7.820 1.00 97.38 326 GLY A CA 1
ATOM 2476 C C . GLY A 1 326 ? -4.994 -4.842 -6.939 1.00 97.38 326 GLY A C 1
ATOM 2477 O O . GLY A 1 326 ? -4.623 -4.612 -5.784 1.00 97.38 326 GLY A O 1
ATOM 2478 N N . PRO A 1 327 ? -6.053 -4.215 -7.480 1.00 97.81 327 PRO A N 1
ATOM 2479 C CA . PRO A 1 327 ? -6.777 -3.150 -6.793 1.00 97.81 327 PRO A CA 1
ATOM 2480 C C . PRO A 1 327 ? -7.485 -3.626 -5.522 1.00 97.81 327 PRO A C 1
ATOM 2482 O O . PRO A 1 327 ? -7.448 -2.921 -4.519 1.00 97.81 327 PRO A O 1
ATOM 2485 N N . ALA A 1 328 ? -8.056 -4.836 -5.527 1.00 96.62 328 ALA A N 1
ATOM 2486 C CA . ALA A 1 328 ? -8.742 -5.398 -4.361 1.00 96.62 328 ALA A CA 1
ATOM 2487 C C . ALA A 1 328 ? -7.811 -5.491 -3.140 1.00 96.62 328 ALA A C 1
ATOM 2489 O O . ALA A 1 328 ? -8.162 -5.054 -2.050 1.00 96.62 328 ALA A O 1
ATOM 2490 N N . LYS A 1 329 ? -6.567 -5.948 -3.334 1.00 97.25 329 LYS A N 1
ATOM 2491 C C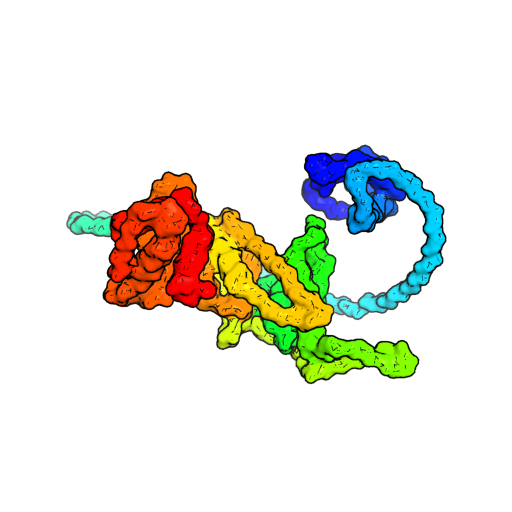A . LYS A 1 329 ? -5.592 -6.013 -2.238 1.00 97.25 329 LYS A CA 1
ATOM 2492 C C . LYS A 1 329 ? -5.203 -4.637 -1.716 1.00 97.25 329 LYS A C 1
ATOM 2494 O O . LYS A 1 329 ? -5.001 -4.477 -0.520 1.00 97.25 329 LYS A O 1
ATOM 2499 N N . VAL A 1 330 ? -5.128 -3.627 -2.579 1.00 98.25 330 VAL A N 1
ATOM 2500 C CA . VAL A 1 330 ? -4.875 -2.252 -2.129 1.00 98.25 330 VAL A CA 1
ATOM 2501 C C . VAL A 1 330 ? -6.058 -1.694 -1.331 1.00 98.25 330 VAL A C 1
ATOM 2503 O O . VAL A 1 330 ? -5.837 -0.979 -0.356 1.00 98.25 330 VAL A O 1
ATOM 2506 N N . GLN A 1 331 ? -7.291 -2.058 -1.685 1.00 97.94 331 GLN A N 1
ATOM 2507 C CA . GLN A 1 331 ? -8.493 -1.707 -0.921 1.00 97.94 331 GLN A CA 1
ATOM 2508 C C . GLN A 1 331 ? -8.499 -2.357 0.466 1.00 97.94 331 GLN A C 1
ATOM 2510 O O . GLN A 1 331 ? -8.767 -1.664 1.449 1.00 97.94 331 GLN A O 1
ATOM 2515 N N . ASP A 1 332 ? -8.103 -3.631 0.561 1.00 98.00 332 ASP A N 1
ATOM 2516 C CA . ASP A 1 332 ? -7.877 -4.314 1.841 1.00 98.00 332 ASP A CA 1
ATOM 2517 C C . ASP A 1 332 ? -6.883 -3.520 2.708 1.00 98.00 332 ASP A C 1
ATOM 2519 O O . ASP A 1 332 ? -7.143 -3.224 3.877 1.00 98.00 332 ASP A O 1
ATOM 2523 N N . GLY A 1 333 ? -5.753 -3.113 2.118 1.00 98.19 333 GLY A N 1
ATOM 2524 C CA . GLY A 1 333 ? -4.754 -2.289 2.795 1.00 98.19 333 GLY A CA 1
ATOM 2525 C C . GLY A 1 333 ? -5.299 -0.938 3.242 1.00 98.19 333 GLY A C 1
ATOM 2526 O O . GLY A 1 333 ? -5.064 -0.543 4.380 1.00 98.19 333 GLY A O 1
ATOM 2527 N N . LEU A 1 334 ? -6.045 -0.233 2.388 1.00 98.50 334 LEU A N 1
ATOM 2528 C CA . LEU A 1 334 ? -6.662 1.047 2.738 1.00 98.50 334 LEU A CA 1
ATOM 2529 C C . LEU A 1 334 ? -7.593 0.898 3.951 1.00 98.50 334 LEU A C 1
ATOM 2531 O O . LEU A 1 334 ? -7.495 1.691 4.887 1.00 98.50 334 LEU A O 1
ATOM 2535 N N . ALA A 1 335 ? -8.444 -0.130 3.976 1.00 98.25 335 ALA A N 1
ATOM 2536 C CA . ALA A 1 335 ? -9.314 -0.415 5.116 1.00 98.25 335 ALA A CA 1
ATOM 2537 C C . ALA A 1 335 ? -8.505 -0.680 6.397 1.00 98.25 335 ALA A C 1
ATOM 2539 O O . ALA A 1 335 ? -8.753 -0.057 7.433 1.00 98.25 335 ALA A O 1
ATOM 2540 N N . LEU A 1 336 ? -7.474 -1.529 6.315 1.00 98.62 336 LEU A N 1
ATOM 2541 C CA . LEU A 1 336 ? -6.580 -1.820 7.438 1.00 98.62 336 LEU A CA 1
ATOM 2542 C C . LEU A 1 336 ? -5.861 -0.571 7.949 1.00 98.62 336 LEU A C 1
ATOM 2544 O O . LEU A 1 336 ? -5.794 -0.351 9.155 1.00 98.62 336 LEU A O 1
ATOM 2548 N N . GLY A 1 337 ? -5.344 0.272 7.059 1.00 98.31 337 GLY A N 1
ATOM 2549 C CA . GLY A 1 337 ? -4.638 1.489 7.442 1.00 98.31 337 GLY A CA 1
ATOM 2550 C C . GLY A 1 337 ? -5.560 2.562 8.031 1.00 98.31 337 GLY A C 1
ATOM 2551 O O . GLY A 1 337 ? -5.166 3.271 8.964 1.00 98.31 337 GLY A O 1
ATOM 2552 N N . ARG A 1 338 ? -6.810 2.660 7.555 1.00 98.06 338 ARG A N 1
ATOM 2553 C CA . ARG A 1 338 ? -7.843 3.513 8.169 1.00 98.06 338 ARG A CA 1
ATOM 2554 C C . ARG A 1 338 ? -8.175 3.040 9.584 1.00 98.06 338 ARG A C 1
ATOM 2556 O O . ARG A 1 338 ? -8.121 3.839 10.519 1.00 98.06 338 ARG A O 1
ATOM 2563 N N . PHE A 1 339 ? -8.407 1.741 9.771 1.00 98.50 339 PHE A N 1
ATOM 2564 C CA . PHE A 1 339 ? -8.632 1.168 11.100 1.00 98.50 339 PHE A CA 1
ATOM 2565 C C . PHE A 1 339 ? -7.413 1.330 12.021 1.00 98.50 339 PHE A C 1
ATOM 2567 O O . PHE A 1 339 ? -7.562 1.730 13.172 1.00 98.50 339 PHE A O 1
ATOM 2574 N N . ASN A 1 340 ? -6.196 1.117 11.512 1.00 98.31 340 ASN A N 1
ATOM 2575 C CA . ASN A 1 340 ? -4.962 1.348 12.266 1.00 98.31 340 ASN A CA 1
ATOM 2576 C C . ASN A 1 340 ? -4.834 2.803 12.726 1.00 98.31 340 ASN A C 1
ATOM 2578 O O . ASN A 1 340 ? -4.388 3.072 13.838 1.00 98.31 340 ASN A O 1
ATOM 2582 N N . THR A 1 341 ? -5.265 3.749 11.889 1.00 97.38 341 THR A N 1
ATOM 2583 C CA . THR A 1 341 ? -5.281 5.168 12.248 1.00 97.38 341 THR A CA 1
ATOM 2584 C C . THR A 1 341 ? -6.198 5.444 13.423 1.00 97.38 341 THR A C 1
ATOM 2586 O O . THR A 1 341 ? -5.783 6.126 14.359 1.00 97.38 341 THR A O 1
ATOM 2589 N N . PHE A 1 342 ? -7.392 4.855 13.423 1.00 97.06 342 PHE A N 1
ATOM 2590 C CA . PHE A 1 342 ? -8.267 4.891 14.584 1.00 97.06 342 PHE A CA 1
ATOM 2591 C C . PHE A 1 342 ? -7.612 4.233 15.810 1.00 97.06 342 PHE A C 1
ATOM 2593 O O . PHE A 1 342 ? -7.540 4.855 16.866 1.00 97.06 342 PHE A O 1
ATOM 2600 N N . ALA A 1 343 ? -7.069 3.020 15.670 1.00 98.12 343 ALA A N 1
ATOM 2601 C CA . ALA A 1 343 ? -6.486 2.265 16.778 1.00 98.12 343 ALA A CA 1
ATOM 2602 C C . ALA A 1 343 ? -5.302 2.989 17.438 1.00 98.12 343 ALA A C 1
ATOM 2604 O O . ALA A 1 343 ? -5.246 3.080 18.660 1.00 98.12 343 ALA A O 1
ATOM 2605 N N . ARG A 1 344 ? -4.389 3.569 16.650 1.00 97.38 344 ARG A N 1
ATOM 2606 C CA . ARG A 1 344 ? -3.263 4.364 17.170 1.00 97.38 344 ARG A CA 1
ATOM 2607 C C . ARG A 1 344 ? -3.734 5.629 17.882 1.00 97.38 344 ARG A C 1
ATOM 2609 O O . ARG A 1 344 ? -3.183 5.983 18.924 1.00 97.38 344 ARG A O 1
ATOM 2616 N N . ASN A 1 345 ? -4.756 6.300 17.349 1.00 95.31 345 ASN A N 1
ATOM 2617 C CA . ASN A 1 345 ? -5.338 7.469 18.004 1.00 95.31 345 ASN A CA 1
ATOM 2618 C C . ASN A 1 345 ? -5.973 7.073 19.342 1.00 95.31 345 ASN A C 1
ATOM 2620 O O . ASN A 1 345 ? -5.676 7.708 20.348 1.00 95.31 345 ASN A O 1
ATOM 2624 N N . ALA A 1 346 ? -6.750 5.986 19.364 1.00 97.12 346 ALA A N 1
ATOM 2625 C CA . ALA A 1 346 ? -7.382 5.461 20.569 1.00 97.12 346 ALA A CA 1
ATOM 2626 C C . ALA A 1 346 ? -6.362 5.022 21.626 1.00 97.12 346 ALA A C 1
ATOM 2628 O O . ALA A 1 346 ? -6.535 5.305 22.810 1.00 97.12 346 ALA A O 1
ATOM 2629 N N . GLN A 1 347 ? -5.270 4.385 21.197 1.00 97.19 347 GLN A N 1
ATOM 2630 C CA . GLN A 1 347 ? -4.150 4.026 22.063 1.00 97.19 347 GLN A CA 1
ATOM 2631 C C . GLN A 1 347 ? -3.484 5.270 22.662 1.00 97.19 347 GLN A C 1
ATOM 2633 O O . GLN A 1 347 ? -3.219 5.313 23.858 1.00 97.19 347 GLN A O 1
ATOM 2638 N N . THR A 1 348 ? -3.258 6.305 21.848 1.00 96.31 348 THR A N 1
ATOM 2639 C CA . THR A 1 348 ? -2.607 7.547 22.293 1.00 96.31 348 THR A CA 1
ATOM 2640 C C . THR A 1 348 ? -3.493 8.357 23.240 1.00 96.31 348 THR A C 1
ATOM 2642 O O . THR A 1 348 ? -3.002 8.911 24.220 1.00 96.31 348 THR A O 1
ATOM 2645 N N . SER A 1 349 ? -4.796 8.449 22.962 1.00 96.19 349 SER A N 1
ATOM 2646 C CA . SER A 1 349 ? -5.738 9.227 23.772 1.00 96.19 349 SER A CA 1
ATOM 2647 C C . SER A 1 349 ? -6.299 8.459 24.969 1.00 96.19 349 SER A C 1
ATOM 2649 O O . SER A 1 349 ? -6.955 9.063 25.815 1.00 96.19 349 SER A O 1
ATOM 2651 N N . GLY A 1 350 ? -6.112 7.137 25.015 1.00 95.94 350 GLY A N 1
ATOM 2652 C CA . GLY A 1 350 ? -6.796 6.253 25.959 1.00 95.94 350 GLY A CA 1
ATOM 2653 C C . GLY A 1 350 ? -8.314 6.191 25.748 1.00 95.94 350 GLY A C 1
ATOM 2654 O O . GLY A 1 350 ? -9.031 5.791 26.662 1.00 95.94 350 GLY A O 1
ATOM 2655 N N . ASN A 1 351 ? -8.814 6.603 24.574 1.00 96.44 351 ASN A N 1
ATOM 2656 C CA . ASN A 1 351 ? -10.244 6.639 24.267 1.00 96.44 351 ASN A CA 1
ATOM 2657 C C . ASN A 1 351 ? -10.569 5.813 23.014 1.00 96.44 351 A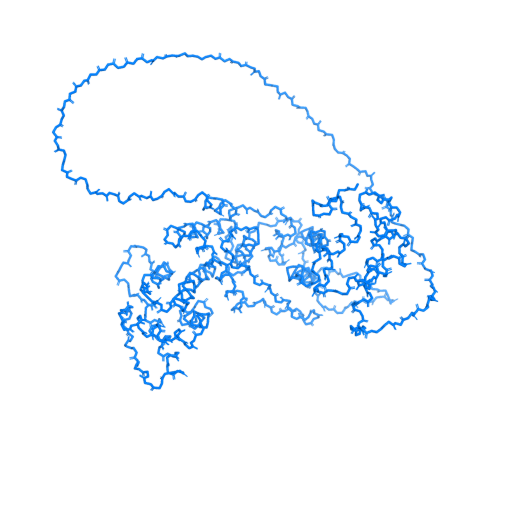SN A C 1
ATOM 2659 O O . ASN A 1 351 ? -10.152 6.164 21.916 1.00 96.44 351 ASN A O 1
ATOM 2663 N N . ALA A 1 352 ? -11.355 4.750 23.190 1.00 97.00 352 ALA A N 1
ATOM 2664 C CA . ALA A 1 352 ? -11.827 3.866 22.125 1.00 97.00 352 ALA A CA 1
ATOM 2665 C C . ALA A 1 352 ? -13.236 4.213 21.597 1.00 97.00 352 ALA A C 1
ATOM 2667 O O . ALA A 1 352 ? -13.806 3.447 20.815 1.00 97.00 352 ALA A O 1
ATOM 2668 N N . ASP A 1 353 ? -13.822 5.335 22.019 1.00 96.81 353 ASP A N 1
ATOM 2669 C CA . ASP A 1 353 ? -15.119 5.800 21.533 1.00 96.81 353 ASP A CA 1
ATOM 2670 C C . ASP A 1 353 ? -15.123 5.912 20.004 1.00 96.81 353 ASP A C 1
ATOM 2672 O O . ASP A 1 353 ? -14.172 6.383 19.379 1.00 96.81 353 ASP A O 1
ATOM 2676 N N . GLY A 1 354 ? -16.216 5.462 19.387 1.00 95.56 354 GLY A N 1
ATOM 2677 C CA . GLY A 1 354 ? -16.342 5.414 17.929 1.00 95.56 354 GLY A CA 1
ATOM 2678 C C . GLY A 1 354 ? -15.798 4.140 17.274 1.00 95.56 354 GLY A C 1
ATOM 2679 O O . GLY A 1 354 ? -15.839 4.054 16.048 1.00 95.56 354 GLY A O 1
ATOM 2680 N N . LEU A 1 355 ? -15.364 3.131 18.046 1.00 97.94 355 LEU A N 1
ATOM 2681 C CA . LEU A 1 355 ? -14.877 1.848 17.512 1.00 97.94 355 LEU A CA 1
ATOM 2682 C C . LEU A 1 355 ? -15.849 1.195 16.519 1.00 97.94 355 LEU A C 1
ATOM 2684 O O . LEU A 1 355 ? -15.413 0.707 15.477 1.00 97.94 355 LEU A O 1
ATOM 2688 N N . GLU A 1 356 ? -17.152 1.193 16.813 1.00 95.69 356 GLU A N 1
ATOM 2689 C CA . GLU A 1 356 ? -18.166 0.633 15.908 1.00 95.69 356 GLU A CA 1
ATOM 2690 C C . GLU A 1 356 ? -18.134 1.336 14.543 1.00 95.69 356 GLU A C 1
ATOM 2692 O O . GLU A 1 356 ? -18.008 0.688 13.502 1.00 95.69 356 GLU A O 1
ATOM 2697 N N . ALA A 1 357 ? -18.186 2.670 14.549 1.00 94.44 357 ALA A N 1
ATOM 2698 C CA . ALA A 1 357 ? -18.170 3.476 13.335 1.00 94.44 357 ALA A CA 1
ATOM 2699 C C . ALA A 1 357 ? -16.854 3.314 12.560 1.00 94.44 357 ALA A C 1
ATOM 2701 O O . ALA A 1 357 ? -16.884 3.159 11.341 1.00 94.44 357 ALA A O 1
ATOM 2702 N N . ALA A 1 358 ? -15.713 3.284 13.254 1.00 96.06 358 ALA A N 1
ATOM 2703 C CA . ALA A 1 358 ? -14.407 3.075 12.635 1.00 96.06 358 ALA A CA 1
ATOM 2704 C C . ALA A 1 358 ? -14.293 1.687 11.986 1.00 96.06 358 ALA A C 1
ATOM 2706 O O . ALA A 1 358 ? -13.815 1.564 10.860 1.00 96.06 358 ALA A O 1
ATOM 2707 N N . THR A 1 359 ? -14.782 0.645 12.664 1.00 96.50 359 THR A N 1
ATOM 2708 C CA . THR A 1 359 ? -14.753 -0.735 12.160 1.00 96.50 359 THR A CA 1
ATOM 2709 C C . THR A 1 359 ? -15.645 -0.878 10.927 1.00 96.50 359 THR A C 1
ATOM 2711 O O . THR A 1 359 ? -15.193 -1.325 9.873 1.00 96.50 359 THR A O 1
ATOM 2714 N N . HIS A 1 360 ? -16.901 -0.437 11.009 1.00 93.31 360 HIS A N 1
ATOM 2715 C CA . HIS A 1 360 ? -17.836 -0.564 9.889 1.00 93.31 360 HIS A CA 1
ATOM 2716 C C . HIS A 1 360 ? -17.505 0.376 8.730 1.00 93.31 360 HIS A C 1
ATOM 2718 O O . HIS A 1 360 ? -17.677 -0.007 7.576 1.00 93.31 360 HIS A O 1
ATOM 2724 N N . GLY A 1 361 ? -17.011 1.582 9.013 1.00 92.81 361 GLY A N 1
ATOM 2725 C CA . GLY A 1 361 ? -16.614 2.549 7.993 1.00 92.81 361 GLY A CA 1
ATOM 2726 C C . GLY A 1 361 ? -15.365 2.130 7.217 1.00 92.81 361 GLY A C 1
ATOM 2727 O O . GLY A 1 361 ? -15.247 2.461 6.037 1.00 92.81 361 GLY A O 1
ATOM 2728 N N . ALA A 1 362 ? -14.448 1.391 7.852 1.00 95.62 362 ALA A N 1
ATOM 2729 C CA . ALA A 1 362 ? -13.256 0.861 7.198 1.00 95.62 362 ALA A CA 1
ATOM 2730 C C . ALA A 1 362 ? -13.549 -0.411 6.389 1.00 95.62 362 ALA A C 1
ATOM 2732 O O . ALA A 1 362 ? -13.176 -0.483 5.222 1.00 95.62 362 ALA A O 1
ATOM 2733 N N . PHE A 1 363 ? -14.221 -1.400 6.989 1.00 95.25 363 PHE A N 1
ATOM 2734 C CA . PHE A 1 363 ? -14.334 -2.746 6.408 1.00 95.25 363 PHE A CA 1
ATOM 2735 C C . PHE A 1 363 ? -15.693 -3.055 5.783 1.00 95.25 363 PHE A C 1
ATOM 2737 O O . PHE A 1 363 ? -15.786 -3.925 4.921 1.00 95.25 363 PHE A O 1
ATOM 2744 N N . GLY A 1 364 ? -16.753 -2.348 6.177 1.00 91.44 364 GLY A N 1
ATOM 2745 C CA . GLY A 1 364 ? -18.103 -2.585 5.668 1.00 91.44 364 GLY A CA 1
ATOM 2746 C C . GLY A 1 364 ? -18.202 -2.601 4.139 1.00 91.44 364 GLY A C 1
ATOM 2747 O O . GLY A 1 364 ? -18.777 -3.553 3.612 1.00 91.44 364 GLY A O 1
ATOM 2748 N N . PRO A 1 365 ? -17.604 -1.630 3.417 1.00 90.50 365 PRO A N 1
ATOM 2749 C CA . PRO A 1 365 ? -17.619 -1.609 1.953 1.00 90.50 365 PRO A CA 1
ATOM 2750 C C . PRO A 1 365 ? -16.942 -2.810 1.273 1.00 90.50 365 PRO A C 1
ATOM 2752 O O . PRO A 1 365 ? -17.198 -3.049 0.097 1.00 90.50 365 PRO A O 1
ATOM 2755 N N . LEU A 1 366 ? -16.086 -3.562 1.979 1.00 91.31 366 LEU A N 1
ATOM 2756 C CA . LEU A 1 366 ? -15.429 -4.757 1.432 1.00 91.31 366 LEU A CA 1
ATOM 2757 C C . LEU A 1 366 ? -16.344 -5.987 1.447 1.00 91.31 366 LEU A C 1
ATOM 2759 O O . LEU A 1 366 ? -16.211 -6.867 0.601 1.00 91.31 366 LEU A O 1
ATOM 2763 N N . PHE A 1 367 ? -17.268 -6.057 2.408 1.00 88.81 367 PHE A N 1
ATOM 2764 C CA . PHE A 1 367 ? -18.099 -7.244 2.644 1.00 88.81 367 PHE A CA 1
ATOM 2765 C C . PHE A 1 367 ? -19.570 -7.040 2.296 1.00 88.81 367 PHE A C 1
ATOM 2767 O O . PHE A 1 367 ? -20.304 -8.013 2.133 1.00 88.81 367 PHE A O 1
ATOM 2774 N N . ARG A 1 368 ? -20.022 -5.787 2.209 1.00 83.94 368 ARG A N 1
ATOM 2775 C CA . ARG A 1 368 ? -21.426 -5.446 1.986 1.00 83.94 368 ARG A CA 1
ATOM 2776 C C . ARG A 1 368 ? -21.565 -4.468 0.835 1.00 83.94 368 ARG A C 1
ATOM 2778 O O . ARG A 1 368 ? -20.847 -3.477 0.743 1.00 83.94 368 ARG A O 1
ATOM 2785 N N . SER A 1 369 ? -22.570 -4.710 0.000 1.00 69.38 369 SER A N 1
ATOM 2786 C CA . SER A 1 369 ? -23.067 -3.676 -0.904 1.00 69.38 369 SER A CA 1
ATOM 2787 C C . SER A 1 369 ? -23.747 -2.567 -0.091 1.00 69.38 369 SER A C 1
ATOM 2789 O O . SER A 1 369 ? -24.417 -2.858 0.899 1.00 69.38 369 SER A O 1
ATOM 2791 N N . GLY A 1 370 ? -23.618 -1.302 -0.504 1.00 63.59 370 GLY A N 1
ATOM 2792 C CA . GLY A 1 370 ? -24.188 -0.150 0.220 1.00 63.59 370 GLY A CA 1
ATOM 2793 C C . GLY A 1 370 ? -25.719 -0.154 0.375 1.00 63.59 370 GLY A C 1
ATOM 2794 O O . GLY A 1 370 ? -26.262 0.683 1.085 1.00 63.59 370 GLY A O 1
ATOM 2795 N N . VAL A 1 371 ? -26.407 -1.098 -0.271 1.00 61.28 371 VAL A N 1
ATOM 2796 C CA . VAL A 1 371 ? -27.859 -1.321 -0.206 1.00 61.28 371 VAL A CA 1
ATOM 2797 C C . VAL A 1 371 ? -28.263 -2.446 0.751 1.00 61.28 371 VAL A C 1
ATOM 2799 O O . VAL A 1 371 ? -29.438 -2.548 1.090 1.00 61.28 371 VAL A O 1
ATOM 2802 N N . ASP A 1 372 ? -27.322 -3.272 1.218 1.00 64.19 372 ASP A N 1
ATOM 2803 C CA . ASP A 1 372 ? -27.616 -4.392 2.114 1.00 64.19 372 ASP A CA 1
ATOM 2804 C C . ASP A 1 372 ? -27.194 -4.087 3.555 1.00 64.19 372 ASP A C 1
ATOM 2806 O O . ASP A 1 372 ? -26.090 -4.404 4.009 1.00 64.19 372 ASP A O 1
ATOM 2810 N N . THR A 1 373 ? -28.115 -3.468 4.292 1.00 66.38 373 THR A N 1
ATOM 2811 C CA . THR A 1 373 ? -27.972 -3.200 5.728 1.00 66.38 373 THR A CA 1
ATOM 2812 C C . THR A 1 373 ? -28.344 -4.399 6.607 1.00 66.38 373 THR A C 1
ATOM 2814 O O . THR A 1 373 ? -28.212 -4.305 7.826 1.00 66.38 373 THR A O 1
ATOM 2817 N N . GLY A 1 374 ? -28.855 -5.492 6.024 1.00 63.38 374 GLY A N 1
ATOM 2818 C CA . GLY A 1 374 ? -29.302 -6.690 6.743 1.00 63.38 374 GLY A CA 1
ATOM 2819 C C . GLY A 1 374 ? -28.229 -7.774 6.867 1.00 63.38 374 GLY A C 1
ATOM 2820 O O . GLY A 1 374 ? -28.324 -8.626 7.751 1.00 63.38 374 GLY A O 1
ATOM 2821 N N . SER A 1 375 ? -27.204 -7.732 6.011 1.00 66.88 375 SER A N 1
ATOM 2822 C CA . SER A 1 375 ? -26.059 -8.643 6.070 1.00 66.88 375 SER A CA 1
ATOM 2823 C C . SER A 1 375 ? -25.351 -8.609 7.436 1.00 66.88 375 SER A C 1
ATOM 2825 O O . SER A 1 375 ? -25.113 -7.522 7.978 1.00 66.88 375 SER A O 1
ATOM 2827 N N . PRO A 1 376 ? -24.957 -9.776 7.994 1.00 74.50 376 PRO A N 1
ATOM 2828 C CA . PRO A 1 376 ? -24.192 -9.833 9.233 1.00 74.50 376 PRO A CA 1
ATOM 2829 C C . PRO A 1 376 ? -22.943 -8.957 9.154 1.00 74.50 376 PRO A C 1
ATOM 2831 O O . PRO A 1 376 ? -22.205 -8.981 8.166 1.00 74.50 376 PRO A O 1
ATOM 2834 N N . LYS A 1 377 ? -22.682 -8.193 10.217 1.00 88.81 377 LYS A N 1
ATOM 2835 C CA . LYS A 1 377 ? -21.480 -7.364 10.323 1.00 88.81 377 LYS A CA 1
ATOM 2836 C C . LYS A 1 377 ? -20.272 -8.217 10.707 1.00 88.81 377 LYS A C 1
ATOM 2838 O O . LYS A 1 377 ? -19.768 -8.110 11.822 1.00 88.81 377 LYS A O 1
ATOM 2843 N N . VAL A 1 378 ? -19.864 -9.108 9.802 1.00 91.19 378 VAL A N 1
ATOM 2844 C CA . VAL A 1 378 ? -18.818 -10.123 10.018 1.00 91.19 378 VAL A CA 1
ATOM 2845 C C . VAL A 1 378 ? -17.529 -9.533 10.585 1.00 91.19 378 VAL A C 1
ATOM 2847 O O . VAL A 1 378 ? -16.899 -10.141 11.444 1.00 91.19 378 VAL A O 1
ATOM 2850 N N . GLU A 1 379 ? -17.181 -8.305 10.201 1.00 94.75 379 GLU A N 1
ATOM 2851 C CA . GLU A 1 379 ? -16.019 -7.603 10.733 1.00 94.75 379 GLU A CA 1
ATOM 2852 C C . GLU A 1 379 ? -16.103 -7.362 12.248 1.00 94.75 379 GLU A C 1
ATOM 2854 O O . GLU A 1 379 ? -15.087 -7.389 12.935 1.00 94.75 379 GLU A O 1
ATOM 2859 N N . GLY A 1 380 ? -17.310 -7.187 12.791 1.00 96.00 380 GLY A N 1
ATOM 2860 C CA . GLY A 1 380 ? -17.535 -7.074 14.228 1.00 96.00 380 GLY A CA 1
ATOM 2861 C C . GLY A 1 380 ? -17.265 -8.388 14.956 1.00 96.00 380 GLY A C 1
ATOM 2862 O O . GLY A 1 380 ? -16.644 -8.377 16.017 1.00 96.00 380 GLY A O 1
ATOM 2863 N N . GLY A 1 381 ? -17.673 -9.519 14.373 1.00 96.56 381 GLY A N 1
ATOM 2864 C CA . GLY A 1 381 ? -17.432 -10.846 14.944 1.00 96.56 381 GLY A CA 1
ATOM 2865 C C . GLY A 1 381 ? -15.948 -11.187 14.955 1.00 96.56 381 GLY A C 1
ATOM 2866 O O . GLY A 1 381 ? -15.401 -11.536 15.998 1.00 96.56 381 GLY A O 1
ATOM 2867 N N . VAL A 1 382 ? -15.265 -10.969 13.830 1.00 97.88 382 VAL A N 1
ATOM 2868 C CA . VAL A 1 382 ? -13.816 -11.193 13.736 1.00 97.88 382 VAL A CA 1
ATOM 2869 C C . VAL A 1 382 ? -13.038 -10.258 14.673 1.00 97.88 382 VAL A C 1
ATOM 2871 O O . VAL A 1 382 ? -12.025 -10.662 15.249 1.00 97.88 382 VAL A O 1
ATOM 2874 N N . LEU A 1 383 ? -13.509 -9.025 14.900 1.00 98.44 383 LEU A N 1
ATOM 2875 C CA . LEU A 1 383 ? -12.912 -8.138 15.901 1.00 98.44 383 LEU A CA 1
ATOM 2876 C C . LEU A 1 383 ? -13.068 -8.718 17.312 1.00 98.44 383 LEU A C 1
ATOM 2878 O O . LEU A 1 383 ? -12.092 -8.766 18.057 1.00 98.44 383 LEU A O 1
ATOM 2882 N N . GLN A 1 384 ? -14.262 -9.196 17.676 1.00 98.38 384 GLN A N 1
ATOM 2883 C CA . GLN A 1 384 ? -14.507 -9.847 18.970 1.00 98.38 384 GLN A CA 1
ATOM 2884 C C . GLN A 1 384 ? -13.606 -11.080 19.161 1.00 98.38 384 GLN A C 1
ATOM 2886 O O . GLN A 1 384 ? -12.995 -11.235 20.218 1.00 98.38 384 GLN A O 1
ATOM 2891 N N . GLU A 1 385 ? -13.456 -11.918 18.133 1.00 98.38 385 GLU A N 1
ATOM 2892 C CA . GLU A 1 385 ? -12.537 -13.064 18.143 1.00 98.38 385 GLU A CA 1
ATOM 2893 C C . GLU A 1 385 ? -11.078 -12.632 18.315 1.00 98.38 385 GLU A C 1
ATOM 2895 O O . GLU A 1 385 ? -10.360 -13.175 19.155 1.00 98.38 385 GLU A O 1
ATOM 2900 N N . THR A 1 386 ? -10.648 -11.605 17.581 1.00 98.38 386 THR A N 1
ATOM 2901 C CA . THR A 1 386 ? -9.290 -11.053 17.682 1.00 98.38 386 THR A CA 1
ATOM 2902 C C . THR A 1 386 ? -9.005 -10.559 19.100 1.00 98.38 386 THR A C 1
ATOM 2904 O O . THR A 1 386 ? -7.952 -10.858 19.666 1.00 98.38 386 THR A O 1
ATOM 2907 N N . LEU A 1 387 ? -9.956 -9.851 19.713 1.00 98.38 387 LEU A N 1
ATOM 2908 C CA . LEU A 1 387 ? -9.842 -9.387 21.096 1.00 98.38 387 LEU A CA 1
ATOM 2909 C C . LEU A 1 387 ? -9.781 -10.557 22.084 1.00 98.38 387 LEU A C 1
ATOM 2911 O O . LEU A 1 387 ? -8.970 -10.518 23.003 1.00 98.38 387 LEU A O 1
ATOM 2915 N N . ASN A 1 388 ? -10.550 -11.625 21.863 1.00 98.19 388 ASN A N 1
ATOM 2916 C CA . ASN A 1 388 ? -10.490 -12.838 22.684 1.00 98.19 388 ASN A CA 1
ATOM 2917 C C . ASN A 1 388 ? -9.160 -13.595 22.569 1.00 98.19 388 ASN A C 1
ATOM 2919 O O . ASN A 1 388 ? -8.781 -14.296 23.503 1.00 98.19 388 ASN A O 1
ATOM 2923 N N . VAL A 1 389 ? -8.437 -13.450 21.457 1.00 97.38 389 VAL A N 1
ATOM 2924 C CA . VAL A 1 389 ? -7.094 -14.027 21.284 1.00 97.38 389 VAL A CA 1
ATOM 2925 C C . VAL A 1 389 ? -6.012 -13.169 21.946 1.00 97.38 389 VAL A C 1
ATOM 2927 O O . VAL A 1 389 ? -5.034 -13.706 22.475 1.00 97.38 389 VAL A O 1
ATOM 2930 N N . LEU A 1 390 ? -6.143 -11.842 21.887 1.00 97.12 390 LEU A N 1
ATOM 2931 C CA . LEU A 1 390 ? -5.124 -10.912 22.384 1.00 97.12 390 LEU A CA 1
ATOM 2932 C C . LEU A 1 390 ? -5.278 -10.600 23.875 1.00 97.12 390 LEU A C 1
ATOM 2934 O O . LEU A 1 390 ? -4.279 -10.529 24.585 1.00 97.12 390 LEU A O 1
ATOM 2938 N N . GLY A 1 391 ? -6.508 -10.443 24.357 1.00 96.38 391 GLY A N 1
ATOM 2939 C CA . GLY A 1 391 ? -6.817 -10.035 25.726 1.00 96.38 391 GLY A CA 1
ATOM 2940 C C . GLY A 1 391 ? -6.177 -10.900 26.816 1.00 96.38 391 GLY A C 1
ATOM 2941 O O . GLY A 1 391 ? -5.452 -10.350 27.649 1.00 96.38 391 GLY A O 1
ATOM 2942 N N . PRO A 1 392 ? -6.321 -12.240 26.777 1.00 96.38 392 PRO A N 1
ATOM 2943 C CA . PRO A 1 392 ? -5.741 -13.132 27.783 1.00 96.38 392 PRO A CA 1
ATOM 2944 C C . PRO A 1 392 ? -4.208 -13.124 27.855 1.00 96.38 392 PRO A C 1
ATOM 2946 O O . PRO A 1 392 ? -3.642 -13.708 28.770 1.00 96.38 392 PRO A O 1
ATOM 2949 N N . ARG A 1 393 ? -3.502 -12.507 26.894 1.00 95.06 393 ARG A N 1
ATOM 2950 C CA . ARG A 1 393 ? -2.029 -12.448 26.912 1.00 95.06 393 ARG A CA 1
ATOM 2951 C C . ARG A 1 393 ? -1.483 -11.505 27.978 1.00 95.06 393 ARG A C 1
ATOM 2953 O O . ARG A 1 393 ? -0.341 -11.678 28.389 1.00 95.06 393 ARG A O 1
ATOM 2960 N N . HIS A 1 394 ? -2.278 -10.512 28.377 1.00 91.81 394 HIS A N 1
ATOM 2961 C CA . HIS A 1 394 ? -1.853 -9.438 29.282 1.00 91.81 394 HIS A CA 1
ATOM 2962 C C . HIS A 1 394 ? -2.853 -9.162 30.413 1.00 91.81 394 HIS A C 1
ATOM 2964 O O . HIS A 1 394 ? -2.603 -8.284 31.234 1.00 91.81 394 HIS A O 1
ATOM 2970 N N . HIS A 1 395 ? -3.987 -9.868 30.444 1.00 91.31 395 HIS A N 1
ATOM 2971 C CA . HIS A 1 395 ? -5.054 -9.686 31.430 1.00 91.31 395 HIS A CA 1
ATOM 2972 C C . HIS A 1 395 ? -5.523 -11.056 31.936 1.00 91.31 395 HIS A C 1
ATOM 2974 O O . HIS A 1 395 ? -6.258 -11.756 31.241 1.00 91.31 395 HIS A O 1
ATOM 2980 N N . ASP A 1 396 ? -5.106 -11.436 33.145 1.00 91.44 396 ASP A N 1
ATOM 2981 C CA . ASP A 1 396 ? -5.471 -12.725 33.760 1.00 91.44 396 ASP A CA 1
ATOM 2982 C C . ASP A 1 396 ? -6.973 -12.821 34.090 1.00 91.44 396 ASP A C 1
ATOM 2984 O O . ASP A 1 396 ? -7.539 -13.909 34.170 1.00 91.44 396 ASP A O 1
ATOM 2988 N N . ASP A 1 397 ? -7.632 -11.673 34.259 1.00 94.38 397 ASP A N 1
ATOM 2989 C CA . ASP A 1 397 ? -9.068 -11.522 34.500 1.00 94.38 397 ASP A CA 1
ATOM 2990 C C . ASP A 1 397 ? -9.882 -11.383 33.198 1.00 94.38 397 ASP A C 1
ATOM 2992 O O . ASP A 1 397 ? -11.008 -10.884 33.220 1.00 94.38 397 ASP A O 1
ATOM 2996 N N . TRP A 1 398 ? -9.321 -11.763 32.043 1.00 96.88 398 TRP A N 1
ATOM 2997 C CA . TRP A 1 398 ? -10.000 -11.586 30.762 1.00 96.88 398 TRP A CA 1
ATOM 2998 C C . TRP A 1 398 ? -11.270 -12.438 30.650 1.00 96.88 398 TRP A C 1
ATOM 3000 O O . TRP A 1 398 ? -11.222 -13.663 30.523 1.00 96.88 398 TRP A O 1
ATOM 3010 N N . GLU A 1 399 ? -12.419 -11.770 30.591 1.00 95.44 399 GLU A N 1
ATOM 3011 C CA . GLU A 1 399 ? -13.687 -12.395 30.227 1.00 95.44 399 GLU A CA 1
ATOM 3012 C C . GLU A 1 399 ? -13.858 -12.398 28.706 1.00 95.44 399 GLU A C 1
ATOM 3014 O O . GLU A 1 399 ? -13.898 -11.347 28.062 1.00 95.44 399 GLU A O 1
ATOM 3019 N N . ALA A 1 400 ? -13.988 -13.592 28.120 1.00 96.56 400 ALA A N 1
ATOM 3020 C CA . ALA A 1 400 ? -14.194 -13.726 26.686 1.00 96.56 400 ALA A CA 1
ATOM 3021 C C . ALA A 1 400 ? -15.493 -13.029 26.242 1.00 96.56 400 ALA A C 1
ATOM 3023 O O . ALA A 1 400 ? -16.582 -13.282 26.765 1.00 96.56 400 ALA A O 1
ATOM 3024 N N . LEU A 1 401 ? -15.377 -12.177 25.225 1.00 97.56 401 LEU A N 1
ATOM 3025 C CA . LEU A 1 401 ? -16.506 -11.573 24.539 1.00 97.56 401 LEU A CA 1
ATOM 3026 C C . LEU A 1 401 ? -17.339 -12.656 23.856 1.00 97.56 401 LEU A C 1
ATOM 3028 O O . LEU A 1 401 ? -16.804 -13.571 23.225 1.00 97.56 401 LEU A O 1
ATOM 3032 N N . LYS A 1 402 ? -18.660 -12.501 23.908 1.00 97.06 402 LYS A N 1
ATOM 3033 C CA . LYS A 1 402 ? -19.554 -13.242 23.023 1.00 97.06 402 LYS A CA 1
ATOM 3034 C C . LYS A 1 402 ? -19.305 -12.788 21.583 1.00 97.06 402 LYS A C 1
ATOM 3036 O O . LYS A 1 402 ? -19.274 -11.590 21.325 1.00 97.06 402 LYS A O 1
ATOM 3041 N N . VAL A 1 403 ? -19.167 -13.745 20.669 1.00 96.94 403 VAL A N 1
ATOM 3042 C CA . VAL A 1 403 ? -19.068 -13.471 19.231 1.00 96.94 403 VAL A CA 1
ATOM 3043 C C . VAL A 1 403 ? -20.482 -13.400 18.660 1.00 96.94 403 VAL A C 1
ATOM 3045 O O . VAL A 1 403 ? -21.144 -14.419 18.471 1.00 96.94 403 VAL A O 1
ATOM 3048 N N . ASP A 1 404 ? -20.984 -12.186 18.472 1.00 94.38 404 ASP A N 1
ATOM 3049 C CA . ASP A 1 404 ? -22.345 -11.908 17.997 1.00 94.38 404 ASP A CA 1
ATOM 3050 C C . ASP A 1 404 ? -22.406 -10.820 16.916 1.00 94.38 404 ASP A C 1
ATOM 3052 O O . ASP A 1 404 ? -23.492 -10.373 16.547 1.00 94.38 404 ASP A O 1
ATOM 3056 N N . ASN A 1 405 ? -21.247 -10.439 16.366 1.00 93.94 405 ASN A N 1
ATOM 3057 C CA . ASN A 1 405 ? -21.084 -9.417 15.328 1.00 93.94 405 ASN A CA 1
ATOM 3058 C C . ASN A 1 405 ? -21.452 -7.992 15.764 1.00 93.94 405 ASN A C 1
ATOM 3060 O O . ASN A 1 405 ? -21.457 -7.078 14.934 1.00 93.94 405 ASN A O 1
ATOM 3064 N N . TRP A 1 406 ? -21.738 -7.772 17.048 1.00 94.12 406 TRP A N 1
ATOM 3065 C CA . TRP A 1 406 ? -22.120 -6.464 17.554 1.00 94.12 406 TRP A CA 1
ATOM 3066 C C . TRP A 1 406 ? -20.964 -5.775 18.281 1.00 94.12 406 TRP A C 1
ATOM 3068 O O . TRP A 1 406 ? -20.536 -6.173 19.365 1.00 94.12 406 TRP A O 1
ATOM 3078 N N . VAL A 1 407 ? -20.474 -4.677 17.702 1.00 95.50 407 VAL A N 1
ATOM 3079 C CA . VAL A 1 407 ? -19.454 -3.827 18.327 1.00 95.50 407 VAL A CA 1
ATOM 3080 C C . VAL A 1 407 ? -20.135 -2.862 19.301 1.00 95.50 407 VAL A C 1
ATOM 3082 O O . VAL A 1 407 ? -20.370 -1.700 18.995 1.00 95.50 407 VAL A O 1
ATOM 3085 N N . GLY A 1 408 ? -20.505 -3.378 20.472 1.00 95.06 408 GLY A N 1
ATOM 3086 C CA . GLY A 1 408 ? -21.142 -2.608 21.542 1.00 95.06 408 GLY A CA 1
ATOM 3087 C C . GLY A 1 408 ? -20.166 -2.133 22.631 1.00 95.06 408 GLY A C 1
ATOM 3088 O O . GLY A 1 408 ? -18.958 -2.365 22.541 1.00 95.06 408 GLY A O 1
ATOM 3089 N N . PRO A 1 409 ? -20.679 -1.551 23.735 1.00 97.12 409 PRO A N 1
ATOM 3090 C CA . PRO A 1 409 ? -19.856 -1.023 24.829 1.00 97.12 409 PRO A CA 1
ATOM 3091 C C . PRO A 1 409 ? -18.862 -2.031 25.425 1.00 97.12 409 PRO A C 1
ATOM 3093 O O . PRO A 1 409 ? -17.748 -1.656 25.778 1.00 97.12 409 PRO A O 1
ATOM 3096 N N . LYS A 1 410 ? -19.229 -3.321 25.501 1.00 97.12 410 LYS A N 1
ATOM 3097 C CA . LYS A 1 410 ? -18.328 -4.381 25.988 1.00 97.12 410 LYS A CA 1
ATOM 3098 C C . LYS A 1 410 ? -17.144 -4.606 25.048 1.00 97.12 410 LYS A C 1
ATOM 3100 O O . LYS A 1 410 ? -16.012 -4.685 25.512 1.00 97.12 410 LYS A O 1
ATOM 3105 N N . THR A 1 411 ? -17.395 -4.667 23.741 1.00 98.06 411 THR A N 1
ATOM 3106 C CA . THR A 1 411 ? -16.343 -4.801 22.725 1.00 98.06 411 THR A CA 1
ATOM 3107 C C . THR A 1 411 ? -15.444 -3.568 22.713 1.00 98.06 411 THR A C 1
ATOM 3109 O O . THR A 1 411 ? -14.227 -3.714 22.680 1.00 98.06 411 THR A O 1
ATOM 3112 N N . THR A 1 412 ? -16.015 -2.366 22.834 1.00 98.31 412 THR A N 1
ATOM 3113 C CA . THR A 1 412 ? -15.254 -1.111 22.937 1.00 98.31 412 THR A CA 1
ATOM 3114 C C . THR A 1 412 ? -14.361 -1.071 24.177 1.00 98.31 412 THR A C 1
ATOM 3116 O O . THR A 1 412 ? -13.179 -0.745 24.073 1.00 98.31 412 THR A O 1
ATOM 3119 N N . ALA A 1 413 ? -14.884 -1.463 25.341 1.00 97.81 413 ALA A N 1
ATOM 3120 C CA . ALA A 1 413 ? -14.100 -1.538 26.571 1.00 97.81 413 ALA A CA 1
ATOM 3121 C C . ALA A 1 413 ? -12.969 -2.576 26.467 1.00 97.81 413 ALA A C 1
ATOM 3123 O O . ALA A 1 413 ? -11.829 -2.290 26.831 1.00 97.81 413 ALA A O 1
ATOM 3124 N N . ALA A 1 414 ? -13.260 -3.760 25.921 1.00 98.00 414 ALA A N 1
ATOM 3125 C CA . ALA A 1 414 ? -12.274 -4.811 25.684 1.00 98.00 414 ALA A CA 1
ATOM 3126 C C . ALA A 1 414 ? -11.172 -4.365 24.707 1.00 98.00 414 ALA A C 1
ATOM 3128 O O . ALA A 1 414 ? -9.993 -4.591 24.966 1.00 98.00 414 ALA A O 1
ATOM 3129 N N . PHE A 1 415 ? -11.534 -3.671 23.627 1.00 98.50 415 PHE A N 1
ATOM 3130 C CA . PHE A 1 415 ? -10.581 -3.077 22.689 1.00 98.50 415 PHE A CA 1
ATOM 3131 C C . PHE A 1 415 ? -9.653 -2.073 23.378 1.00 98.50 415 PHE A C 1
ATOM 3133 O O . PHE A 1 415 ? -8.434 -2.171 23.242 1.00 98.50 415 PHE A O 1
ATOM 3140 N N . GLY A 1 416 ? -10.212 -1.163 24.184 1.00 97.56 416 GLY A N 1
ATOM 3141 C CA . GLY A 1 416 ? -9.426 -0.229 24.990 1.00 97.56 416 GLY A CA 1
ATOM 3142 C C . GLY A 1 416 ? -8.468 -0.941 25.951 1.00 97.56 416 GLY A C 1
ATOM 3143 O O . GLY A 1 416 ? -7.296 -0.580 26.017 1.00 97.56 416 GLY A O 1
ATOM 3144 N N . ARG A 1 417 ? -8.927 -1.999 26.640 1.00 96.56 417 ARG A N 1
ATOM 3145 C CA . ARG A 1 417 ? -8.079 -2.829 27.519 1.00 96.56 417 ARG A CA 1
ATOM 3146 C C . ARG A 1 417 ? -6.939 -3.513 26.763 1.00 96.56 417 ARG A C 1
ATOM 3148 O O . ARG A 1 417 ? -5.825 -3.567 27.279 1.00 96.56 417 ARG A O 1
ATOM 3155 N N . VAL A 1 418 ? -7.183 -4.033 25.559 1.00 97.38 418 VAL A N 1
ATOM 3156 C CA . VAL A 1 418 ? -6.123 -4.645 24.739 1.00 97.38 418 VAL A CA 1
ATOM 3157 C C . VAL A 1 418 ? -5.082 -3.599 24.341 1.00 97.38 418 VAL A C 1
ATOM 3159 O O . VAL A 1 418 ? -3.893 -3.844 24.522 1.00 97.38 418 VAL A O 1
ATOM 3162 N N . LEU A 1 419 ? -5.501 -2.411 23.891 1.00 96.94 419 LEU A N 1
ATOM 3163 C CA . LEU A 1 419 ? -4.583 -1.341 23.473 1.00 96.94 419 LEU A CA 1
ATOM 3164 C C . LEU A 1 419 ? -3.707 -0.763 24.597 1.00 96.94 419 LEU A C 1
ATOM 3166 O O . LEU A 1 419 ? -2.727 -0.080 24.300 1.00 96.94 419 LEU A O 1
ATOM 3170 N N . GLN A 1 420 ? -4.014 -1.034 25.869 1.00 94.88 420 GLN A N 1
ATOM 3171 C CA . GLN A 1 420 ? -3.138 -0.654 26.985 1.00 94.88 420 GLN A CA 1
ATOM 3172 C C . GLN A 1 420 ? -1.793 -1.395 26.952 1.00 94.88 420 GLN A C 1
ATOM 3174 O O . GLN A 1 420 ? -0.790 -0.829 27.375 1.00 94.88 420 GLN A O 1
ATOM 3179 N N . ASN A 1 421 ? -1.769 -2.638 26.451 1.00 93.06 421 ASN A N 1
ATOM 3180 C CA . ASN A 1 421 ? -0.586 -3.509 26.485 1.00 93.06 421 ASN A CA 1
ATOM 3181 C C . ASN A 1 421 ? -0.200 -4.090 25.113 1.00 93.06 421 ASN A C 1
ATOM 3183 O O . ASN A 1 421 ? 0.914 -4.583 24.946 1.00 93.06 421 ASN A O 1
ATOM 3187 N N . GLU A 1 422 ? -1.093 -4.036 24.124 1.00 94.94 422 GLU A N 1
ATOM 3188 C CA . GLU A 1 422 ? -0.834 -4.488 22.760 1.00 94.94 422 GLU A CA 1
ATOM 3189 C C . GLU A 1 422 ? -0.681 -3.293 21.814 1.00 94.94 422 GLU A C 1
ATOM 3191 O O . GLU A 1 422 ? -1.464 -2.344 21.831 1.00 94.94 422 GLU A O 1
ATOM 3196 N N . ASP A 1 423 ? 0.334 -3.353 20.959 1.00 95.06 423 ASP A N 1
ATOM 3197 C CA . ASP A 1 423 ? 0.591 -2.333 19.947 1.00 95.06 423 ASP A CA 1
ATOM 3198 C C . ASP A 1 423 ? -0.533 -2.296 18.889 1.00 95.06 423 ASP A C 1
ATOM 3200 O O . ASP A 1 423 ? -0.993 -3.342 18.412 1.00 95.06 423 ASP A O 1
ATOM 3204 N N . ALA A 1 424 ? -0.977 -1.095 18.502 1.00 97.06 424 ALA A N 1
ATOM 3205 C CA . ALA A 1 424 ? -2.067 -0.922 17.541 1.00 97.06 424 ALA A CA 1
ATOM 3206 C C . ALA A 1 424 ? -1.788 -1.575 16.170 1.00 97.06 424 ALA A C 1
ATOM 3208 O O . ALA A 1 424 ? -2.725 -2.047 15.513 1.00 97.06 424 ALA A O 1
ATOM 3209 N N . ASP A 1 425 ? -0.525 -1.658 15.737 1.00 95.81 425 ASP A N 1
ATOM 3210 C CA . ASP A 1 425 ? -0.146 -2.310 14.478 1.00 95.81 425 ASP A CA 1
ATOM 3211 C C . ASP A 1 425 ? -0.269 -3.824 14.589 1.00 95.81 425 ASP A C 1
ATOM 3213 O O . ASP A 1 425 ? -0.752 -4.482 13.662 1.00 95.81 425 ASP A O 1
ATOM 3217 N N . ARG A 1 426 ? 0.102 -4.387 15.744 1.00 95.69 426 ARG A N 1
ATOM 3218 C CA . ARG A 1 426 ? -0.080 -5.818 16.021 1.00 95.69 426 ARG A CA 1
ATOM 3219 C C . ARG A 1 426 ? -1.549 -6.194 16.093 1.00 95.69 426 ARG A C 1
ATOM 3221 O O . ARG A 1 426 ? -1.931 -7.188 15.473 1.00 95.69 426 ARG A O 1
ATOM 3228 N N . LEU A 1 427 ? -2.370 -5.390 16.773 1.00 97.88 427 LEU A N 1
ATOM 3229 C CA . LEU A 1 427 ? -3.819 -5.586 16.807 1.00 97.88 427 LEU A CA 1
ATOM 3230 C C . LEU A 1 427 ? -4.397 -5.537 15.391 1.00 97.88 427 LEU A C 1
ATOM 3232 O O . LEU A 1 427 ? -5.100 -6.461 14.987 1.00 97.88 427 LEU A O 1
ATOM 3236 N N . THR A 1 428 ? -4.057 -4.504 14.613 1.00 98.25 428 THR A N 1
ATOM 3237 C CA . THR A 1 428 ? -4.546 -4.355 13.231 1.00 98.25 428 THR A CA 1
ATOM 3238 C C . THR A 1 428 ? -4.127 -5.539 12.362 1.00 98.25 428 THR A C 1
ATOM 3240 O O . THR A 1 428 ? -4.936 -6.065 11.604 1.00 98.25 428 THR A O 1
ATOM 3243 N N . THR A 1 429 ? -2.879 -5.995 12.483 1.00 97.19 429 THR A N 1
ATOM 3244 C CA . THR A 1 429 ? -2.368 -7.138 11.715 1.00 97.19 429 THR A CA 1
ATOM 3245 C C . THR A 1 429 ? -3.085 -8.434 12.095 1.00 97.19 429 THR A C 1
ATOM 3247 O O . THR A 1 429 ? -3.433 -9.223 11.219 1.00 97.19 429 THR A O 1
ATOM 3250 N N . ALA A 1 430 ? -3.324 -8.669 13.389 1.00 97.50 430 ALA A N 1
ATOM 3251 C CA . ALA A 1 430 ? -4.076 -9.833 13.853 1.00 97.50 430 ALA A CA 1
ATOM 3252 C C . ALA A 1 430 ? -5.519 -9.805 13.333 1.00 97.50 430 ALA A C 1
ATOM 3254 O O . ALA A 1 430 ? -5.996 -10.811 12.808 1.00 97.50 430 ALA A O 1
ATOM 3255 N N . PHE A 1 431 ? -6.164 -8.639 13.393 1.00 98.25 431 PHE A N 1
ATOM 3256 C CA . PHE A 1 431 ? -7.514 -8.453 12.878 1.00 98.25 431 PHE A CA 1
ATOM 3257 C C . PHE A 1 431 ? -7.579 -8.674 11.360 1.00 98.25 431 PHE A C 1
ATOM 3259 O O . PHE A 1 431 ? -8.416 -9.434 10.881 1.00 98.25 431 PHE A O 1
ATOM 3266 N N . GLY A 1 432 ? -6.637 -8.103 10.604 1.00 97.62 432 GLY A N 1
ATOM 3267 C CA . GLY A 1 432 ? -6.540 -8.291 9.155 1.00 97.62 432 GLY A CA 1
ATOM 3268 C C . GLY A 1 432 ? -6.338 -9.746 8.734 1.00 97.62 432 GLY A C 1
ATOM 3269 O O . GLY A 1 432 ? -6.944 -10.182 7.759 1.00 97.62 432 GLY A O 1
ATOM 3270 N N . ARG A 1 433 ? -5.557 -10.527 9.494 1.00 97.19 433 ARG A N 1
ATOM 3271 C CA . ARG A 1 433 ? -5.436 -11.981 9.282 1.00 97.19 433 ARG A CA 1
ATOM 3272 C C . ARG A 1 433 ? -6.741 -12.715 9.569 1.00 97.19 433 ARG A C 1
ATOM 3274 O O . ARG A 1 433 ? -7.119 -13.580 8.789 1.00 97.19 433 ARG A O 1
ATOM 3281 N N . GLY A 1 434 ? -7.436 -12.359 10.651 1.00 96.75 434 GLY A N 1
ATOM 3282 C CA . GLY A 1 434 ? -8.752 -12.924 10.967 1.00 96.75 434 GLY A CA 1
ATOM 3283 C C . GLY A 1 434 ? -9.784 -12.661 9.865 1.00 96.75 434 GLY A C 1
ATOM 3284 O O . GLY A 1 434 ? -10.610 -13.518 9.574 1.00 96.75 434 GLY A O 1
ATOM 3285 N N . LEU A 1 435 ? -9.692 -11.504 9.206 1.00 96.25 435 LEU A N 1
ATOM 3286 C CA . LEU A 1 435 ? -10.547 -11.126 8.077 1.00 96.25 435 LEU A CA 1
ATOM 3287 C C . LEU A 1 435 ? -10.122 -11.757 6.735 1.00 96.25 435 LEU A C 1
ATOM 3289 O O . LEU A 1 435 ? -10.815 -11.571 5.739 1.00 96.25 435 LEU A O 1
ATOM 3293 N N . GLY A 1 436 ? -8.988 -12.466 6.673 1.00 95.56 436 GLY A N 1
ATOM 3294 C CA . GLY A 1 436 ? -8.449 -13.023 5.425 1.00 95.56 436 GLY A CA 1
ATOM 3295 C C . GLY A 1 436 ? -7.861 -11.979 4.463 1.00 95.56 436 GLY A C 1
ATOM 3296 O O . GLY A 1 436 ? -7.764 -12.222 3.260 1.00 95.56 436 GLY A O 1
ATOM 3297 N N . LEU A 1 437 ? -7.483 -10.804 4.973 1.00 95.56 437 LEU A N 1
ATOM 3298 C CA . LEU A 1 437 ? -6.967 -9.694 4.166 1.00 95.56 437 LEU A CA 1
ATOM 3299 C C . LEU A 1 437 ? -5.444 -9.756 3.966 1.00 95.56 437 LEU A C 1
ATOM 3301 O O . LEU A 1 437 ? -4.946 -9.241 2.958 1.00 95.56 437 LEU A O 1
ATOM 3305 N N . LEU A 1 438 ? -4.724 -10.394 4.899 1.00 92.38 438 LEU A N 1
ATOM 3306 C CA . LEU A 1 438 ? -3.256 -10.463 4.969 1.00 92.38 438 LEU A CA 1
ATOM 3307 C C . LEU A 1 438 ? -2.692 -11.873 4.846 1.00 92.38 438 LEU A C 1
ATOM 3309 O O . LEU A 1 438 ? -3.351 -12.816 5.339 1.00 92.38 438 LEU A O 1
#